Protein 6TO1 (pdb70)

Nearest PDB structures (foldseek):
  6to1-assembly1_A  TM=1.002E+00  e=0.000E+00  Porphyromonas gingivalis ATCC 33277
  6tnj-assembly1_A  TM=9.735E-01  e=4.765E-53  Porphyromonas gingivalis ATCC 33277
  8jtl-assembly1_B  TM=7.886E-01  e=5.445E-05  Arabidopsis thaliana
  6sn1-assembly1_B  TM=5.912E-01  e=4.101E-05  Homo sapiens
  6mse-assembly1_b  TM=6.609E-01  e=3.341E-04  Homo sapiens

Secondary structure (DSSP, 8-state):
-PPPPPPPEEEEEEEEE--SSPPSS-SSEEEEEEEEEE---BPPEEEEEEEE-BGGGSGGGHHHHHHHHHHHHHHHHHH-TTGGG-SSEEEEEEEESSSEEEEEEEE--HHHHHHHHHT---BS---HHHHHHHHHHHHTT---SEEEEEEEE-S-----PPBTT--GGGEE---S-TTSHHHHHHHHHHHSHHHHB---TTSS--PPPP-TT-EEE-S---GGGB--SSTT----BTTB--SBEE-TTS-TT-EEE-HHHHHHHHHHHHHHTT-EEEEEE--TT--HHHHHHHHHHSSSGGGEEE--HHHHHHTTTT-S-B--EEEEEEEEEEEEPTTEEETT--SSEE-GGGSEESSSEEEEETTTTEEEEE---EESSEEEEEEEEEEE-HHHHHHS-PPP--S----BSTT-EESEEEEEEEEEETTS---EEEEPP--EE--SEEEEEEEEEEB-TTS-BB-TT--B-SSGGGSPEEEEEEE---SSTT-BTTTBEEP-TT--SPEEEEE--S-SEEE-TTS-EEEEE--TTSPPSSEEEEE-SSS-EEEEEEEEEE----

Radius of gyration: 43.68 Å; Cα contacts (8 Å, |Δi|>4): 1435; chains: 1; bounding box: 42×124×102 Å

Foldseek 3Di:
DDDFDFWDKDKAKAWAQAPPPADPVFNQKTKIKIKMATAWGWFAEEEEEEEEQACCCDDVNVVLLVLQLVLVLVLLCLQLVVQQPRPRYWYWYWYDALFIDGQGQTGSHSVSVSVSSVPRHHHHFAALLLSLVVLVVRCVVDPTPAYAYEYEEQQQHWWYFAFPPDDPVQWAADPPPCLALRNVLQVVCVVVVVQFEADDPVDPDDADGADNGEIEGALADDPVGGDCVDRSHTDADNPGTGCWYWDVVDDPVTYTYHSLSPLLSSLVVVVVVVHFYAYENSNPPCPSSRQVSRQSSGPHNVSYDYSDVVDSVPPPNPVIDMQWWFFQKKKKKWQFDPQKDWPPDDAWDWCQVVKPWQAATWTAHPVRRIIIGIGHIDTHRDMTMIITMMRGPQVRLQVDQAAWDQPADPEVPHRAHWRTPWMKMWTQGSRGRGRDIDTYGTYGDFGFWFWEKEFEFEDEPQQFAAEPVRHGDDALVPHHGQDDIDTDDDDDPDADPPTTHTADQVDPDWDKDFAADPDQWGQHPVRWIKGWDDGPPAQDGTHIWTAHSSNRYTYHYIYIYTDDPD

B-factor: mean 30.34, std 10.98, range [12.19, 99.7]

GO terms:
  GO:0009289 pilus (C, IDA)
  GO:0009289 pilus (C, EXP)

Solvent-accessible surface area: 25355 Å² total; per-residue (Å²): 150,56,86,30,64,61,1,69,23,59,26,60,2,73,5,77,61,16,56,146,117,80,7,123,120,20,12,2,2,6,39,0,15,0,50,0,50,3,65,63,12,34,1,46,0,6,0,0,0,0,0,0,12,0,62,38,0,4,62,186,54,65,69,49,3,128,35,0,31,63,6,0,24,110,0,1,120,42,4,4,97,152,17,142,78,11,132,24,2,83,0,0,0,0,1,0,1,36,48,12,51,130,42,10,77,23,30,54,42,32,74,87,0,5,84,63,0,130,63,13,68,53,57,130,12,4,0,6,0,0,0,1,25,20,0,32,54,3,0,75,99,8,133,10,32,40,47,23,0,0,0,0,1,2,6,43,3,30,5,8,0,37,16,102,135,27,64,60,74,11,10,50,12,70,69,72,77,75,96,15,2,4,14,37,0,0,72,10,1,58,85,121,48,110,115,21,5,2,40,39,122,104,48,132,94,82,6,63,71,9,70,97,71,0,74,0,9,72,59,104,14,79,68,90,38,7,42,37,108,80,51,47,20,72,19,57,16,25,56,42,16,15,4,0,1,14,6,74,176,30,88,137,27,49,22,0,9,1,0,2,0,4,3,10,1,0,0,74,17,1,47,111,61,59,22,38,0,23,0,0,0,6,17,108,67,116,67,37,2,0,10,26,4,5,57,72,3,2,61,66,103,139,53,20,45,37,4,47,110,77,55,19,46,66,11,24,90,132,22,27,96,84,22,98,44,0,0,61,162,7,80,1,26,0,71,7,2,62,3,1,84,9,56,95,20,114,135,53,24,90,3,33,139,82,20,106,30,62,56,37,78,2,86,9,42,75,95,74,52,59,1,26,0,69,2,28,61,4,90,21,82,39,97,0,26,0,33,8,62,1,19,3,50,17,63,89,0,50,114,56,132,24,108,49,9,111,122,24,87,83,5,56,27,112,27,0,4,24,1,0,71,80,2,64,0,44,24,18,4,12,54,39,93,74,100,62,86,56,113,3,40,80,0,0,0,31,0,10,16,0,8,0,34,26,33,0,3,11,2,32,171,110,11,74,20,13,82,72,121,36,80,73,25,110,40,15,73,96,6,71,87,17,46,94,71,39,65,19,62,21,114,62,74,37,42,51,118,96,57,19,0,107,11,62,66,125,38,96,65,74,37,126,43,62,0,50,11,74,46,64,72,8,72,33,118,100,54,101,88,16,99,23,12,107,25,120,76,15,13,59,63,75,3,121,20,13,0,2,3,65,52,0,0,5,54,0,49,0,0,0,60,67,62,111,152,286

Sequence (566 aa):
RASPPVVPVAVDKYAVPVANPMDPENPNAWDVTLKITTKAVTVPVDVVMMVIDQSSSMGGQNIARLKSAIASGQR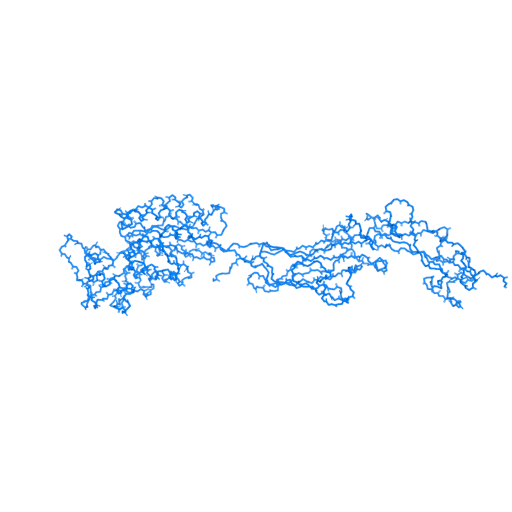FVKKMLPKGMATEEGVRIALVSYDHEPHRLSDDFTKDTAFLCQKIRALTPIWGTHTQGGLKMARRNIMATSTAVDKHIILMSDGLATEQYPVKNVTTADFIGETGNANDPIDLVIQGAINFPTNYVSNNPSTPLTPNYPTHSSKVGRRRNLPESKFDYSNLSARITFDGVAGALVYEPRFPHPYYYYFPCNAAINEAQFAKNSGYTIHTIGYDLGDFALANNSLKLTATDEENHFFTATPANLAAAFDNIAQQTINNIGIQRGEVTDFVAPGFIVKNLTQSGDVTHHLLNVSNGTVHYDVSTKKLTWTTGTILSSSEEATITYRIYADLDYIQNNDIPVNTTSAIGPDLGGFDTNTEEAKLTYTNSNGESNQQLIFPRPTVKLGYGVIKRHYVLVNKDGQPIQANGTVVSSLSEAHVLQSQDFFLPSGGGHIVPKWIKLDKTTEALQYYSVPPTNTVITTADGKRYRFVEVPGSTPNPGQIGISWKKKPAGNAYFAYKLLNYW

InterPro domains:
  IPR002035 von Willebrand factor, type A [PF13519] (145-253)
  IPR002035 von Willebrand factor, type A [PS50234] (144-267)
  IPR002035 von Willebrand factor, type A [SM00327] (142-418)
  IPR036465 von Willebrand factor A-like domain superfamily [G3DSA:3.40.50.410] (133-417)
  IPR036465 von Willebrand factor A-like domain superfamily [SSF53300] (135-421)

Organism: Porphyromonas gingivalis (strain ATCC 33277 / DSM 20709 / CIP 103683 / JCM 12257 / NCTC 11834 / 2561) (NCBI:txid431947)

Structure (mmCIF, N/CA/C/O backbone):
data_6TO1
#
_entry.id   6TO1
#
_cell.length_a   50.720
_cell.length_b   72.810
_cell.length_c   184.490
_cell.angle_alpha   90.000
_cell.angle_beta   90.000
_cell.angle_gamma   90.000
#
_symmetry.space_group_name_H-M   'P 21 21 21'
#
loop_
_entity.id
_entity.type
_entity.pdbx_description
1 polymer 'Minor fimbrium subunit Mfa5'
2 non-polymer 'MAGNESIUM ION'
3 non-polymer 'PHOSPHATE ION'
4 non-polymer 'CALCIUM ION'
5 water water
#
loop_
_atom_site.group_PDB
_atom_site.id
_atom_site.type_symbol
_atom_site.label_atom_id
_atom_site.label_alt_id
_atom_site.label_comp_id
_atom_site.label_asym_id
_atom_site.label_entity_id
_atom_site.label_seq_id
_atom_site.pdbx_PDB_ins_code
_atom_site.Cartn_x
_atom_site.Cartn_y
_atom_site.Cartn_z
_atom_site.occupancy
_atom_site.B_iso_or_equiv
_atom_site.auth_seq_id
_atom_site.auth_comp_id
_atom_site.auth_asym_id
_atom_site.auth_atom_id
_atom_site.pdbx_PDB_model_num
ATOM 1 N N . ARG A 1 82 ? -48.97649 68.81096 28.30564 1.000 43.01630 99 ARG A N 1
ATOM 2 C CA . ARG A 1 82 ? -50.23579 69.31626 27.75234 1.000 63.64376 99 ARG A CA 1
ATOM 3 C C . ARG A 1 82 ? -50.18597 69.18871 26.22882 1.000 60.59886 99 ARG A C 1
ATOM 4 O O . ARG A 1 82 ? -50.82749 68.30813 25.65230 1.000 61.53334 99 ARG A O 1
ATOM 7 N N . ALA A 1 83 ? -49.41966 70.06906 25.58135 1.000 59.14975 100 ALA A N 1
ATOM 8 C CA . ALA A 1 83 ? -49.21262 69.95427 24.14301 1.000 34.74155 100 ALA A CA 1
ATOM 9 C C . ALA A 1 83 ? -48.55326 68.62342 23.82309 1.000 50.33108 100 ALA A C 1
ATOM 10 O O . ALA A 1 83 ? -47.75770 68.09358 24.60818 1.000 40.95857 100 ALA A O 1
ATOM 17 N N . SER A 1 84 ? -48.87627 68.08900 22.66508 1.000 42.75971 101 SER A N 1
ATOM 18 C CA . SER A 1 84 ? -48.30582 66.79714 22.31211 1.000 35.78910 101 SER A CA 1
ATOM 19 C C . SER A 1 84 ? -46.91172 66.97819 21.71902 1.000 29.64035 101 SER A C 1
ATOM 20 O O . SER A 1 84 ? -46.68016 67.89782 20.93442 1.000 32.39419 101 SER A O 1
ATOM 28 N N . PRO A 1 85 ? -45.96804 66.11863 22.07372 1.000 24.13376 102 PRO A N 1
ATOM 29 C CA . PRO A 1 85 ? -44.64184 66.19923 21.47204 1.000 20.70245 102 PRO A CA 1
ATOM 30 C C . PRO A 1 85 ? -44.69882 65.79583 20.00921 1.000 27.88022 102 PRO A C 1
ATOM 31 O O . PRO A 1 85 ? -45.68233 65.18123 19.57482 1.000 22.20849 102 PRO A O 1
ATOM 42 N N . PRO A 1 86 ? -43.66226 66.10448 19.22978 1.000 23.82024 103 PRO A N 1
ATOM 43 C CA . PRO A 1 86 ? -43.58359 65.55721 17.86705 1.000 20.06902 103 PRO A CA 1
ATOM 44 C C . PRO A 1 86 ? -43.65787 64.03319 17.87080 1.000 22.48998 103 PRO A C 1
ATOM 45 O O . PRO A 1 86 ? -43.22645 63.37133 18.81737 1.000 21.79976 103 PRO A O 1
ATOM 56 N N . VAL A 1 87 ? -44.17502 63.49046 16.77794 1.000 21.46077 104 VAL A N 1
ATOM 57 C CA . VAL A 1 87 ? -44.25311 62.03645 16.58929 1.000 20.13413 104 VAL A CA 1
ATOM 58 C C . VAL A 1 87 ? -42.88980 61.47983 16.19408 1.000 20.91868 104 VAL A C 1
ATOM 59 O O . VAL A 1 87 ? -42.17294 62.06834 15.36464 1.000 18.71519 104 VAL A O 1
ATOM 72 N N . VAL A 1 88 ? -42.54215 60.31778 16.74637 1.000 20.70626 105 VAL A N 1
ATOM 73 C CA . VAL A 1 88 ? -41.25652 59.67777 16.42870 1.000 21.13778 105 VAL A CA 1
ATOM 74 C C . VAL A 1 88 ? -41.29931 59.15142 14.99634 1.000 19.53996 105 VAL A C 1
ATOM 75 O O . VAL A 1 88 ? -42.25468 58.42065 14.63128 1.000 19.79636 105 VAL A O 1
ATOM 88 N N . PRO A 1 89 ? -40.32896 59.50503 14.15308 1.000 22.71315 106 PRO A N 1
ATOM 89 C CA . PRO A 1 89 ? -40.36235 59.03388 12.76221 1.000 24.48096 106 PRO A CA 1
ATOM 90 C C . PRO A 1 89 ? -40.16833 57.53758 12.68760 1.000 17.87256 106 PRO A C 1
ATOM 91 O O . PRO A 1 89 ? -39.39948 56.95369 13.45346 1.000 21.62183 106 PRO A O 1
ATOM 102 N N . VAL A 1 90 ? -40.86306 56.94342 11.73175 1.000 18.33100 107 VAL A N 1
ATOM 103 C CA . VAL A 1 90 ? -40.81208 55.51599 11.45100 1.000 18.25150 107 VAL A CA 1
ATOM 104 C C . VAL A 1 90 ? -40.57611 55.34444 9.95807 1.000 19.11432 107 VAL A C 1
ATOM 105 O O . VAL A 1 90 ? -41.18912 56.03794 9.14773 1.000 20.06703 107 VAL A O 1
ATOM 118 N N . ALA A 1 91 ? -39.76028 54.35806 9.59038 1.000 20.87073 108 ALA A N 1
ATOM 119 C CA . ALA A 1 91 ? -39.54660 54.03452 8.18611 1.000 18.90431 108 ALA A CA 1
ATOM 120 C C . ALA A 1 91 ? -39.43275 52.52427 8.06237 1.000 21.04647 108 ALA A C 1
ATOM 121 O O . ALA A 1 91 ? -39.04412 51.83444 9.01669 1.000 19.46460 108 ALA A O 1
ATOM 128 N N . VAL A 1 92 ? -39.78755 52.01328 6.88903 1.000 19.63828 109 VAL A N 1
ATOM 129 C CA . VAL A 1 92 ? -39.75434 50.57193 6.66437 1.000 18.88549 109 VAL A CA 1
ATOM 130 C C . VAL A 1 92 ? -38.85913 50.29069 5.46700 1.000 23.85090 109 VAL A C 1
ATOM 131 O O . VAL A 1 92 ? -38.70835 51.13347 4.59031 1.000 20.90727 109 VAL A O 1
ATOM 144 N N . ASP A 1 93 ? -38.26416 49.10241 5.44532 1.000 21.61258 110 ASP A N 1
ATOM 145 C CA . ASP A 1 93 ? -37.43121 48.67649 4.33436 1.000 20.68785 110 ASP A CA 1
ATOM 146 C C . ASP A 1 93 ? -37.57138 47.16327 4.21055 1.000 18.28955 110 ASP A C 1
ATOM 147 O O . ASP A 1 93 ? -37.88026 46.45865 5.17237 1.000 19.14882 110 ASP A O 1
ATOM 156 N N . LYS A 1 94 ? -37.27804 46.67566 3.01839 1.000 17.87656 111 LYS A N 1
ATOM 157 C CA . LYS A 1 94 ? -37.40127 45.25788 2.72337 1.000 18.61236 111 LYS A CA 1
ATOM 158 C C . LYS A 1 94 ? -36.43186 44.95905 1.59549 1.000 19.54303 111 LYS A C 1
ATOM 159 O O . LYS A 1 94 ? -36.30220 45.75419 0.66851 1.000 20.21413 111 LYS A O 1
ATOM 176 N N . TYR A 1 95 ? -35.75496 43.81833 1.68363 1.000 20.25724 112 TYR A N 1
ATOM 177 C CA . TYR A 1 95 ? -34.85617 43.44215 0.60573 1.000 22.59031 112 TYR A CA 1
ATOM 178 C C . TYR A 1 95 ? -34.62879 41.93912 0.62596 1.000 18.89584 112 TYR A C 1
ATOM 179 O O . TYR A 1 95 ? -34.74321 41.28001 1.66715 1.000 20.84783 112 TYR A O 1
ATOM 197 N N . ALA A 1 96 ? -34.26846 41.41789 -0.54998 1.000 18.10558 113 ALA A N 1
ATOM 198 C CA . ALA A 1 96 ? -33.97362 40.00110 -0.73828 1.000 23.05149 113 ALA A CA 1
ATOM 199 C C . ALA A 1 96 ? -32.49208 39.86390 -1.05662 1.000 22.20634 113 ALA A C 1
ATOM 200 O O . ALA A 1 96 ? -32.01628 40.43513 -2.04034 1.000 24.33114 113 ALA A O 1
ATOM 207 N N . VAL A 1 97 ? -31.77196 39.09470 -0.24897 1.000 21.90128 114 VAL A N 1
ATOM 208 C CA . VAL A 1 97 ? -30.33770 38.91034 -0.44238 1.000 24.86573 114 VAL A CA 1
ATOM 209 C C . VAL A 1 97 ? -30.11844 37.50238 -1.01257 1.000 22.28917 114 VAL A C 1
ATOM 210 O O . VAL A 1 97 ? -30.49470 36.51745 -0.36956 1.000 23.24668 114 VAL A O 1
ATOM 223 N N . PRO A 1 98 ? -29.51660 37.37318 -2.18708 1.000 27.60075 115 PRO A N 1
ATOM 224 C CA . PRO A 1 98 ? -29.23751 36.02643 -2.71011 1.000 21.37973 115 PRO A CA 1
ATOM 225 C C . PRO A 1 98 ? -28.33015 35.27540 -1.75302 1.000 27.17566 115 PRO A C 1
ATOM 226 O O . PRO A 1 98 ? -27.37024 35.82917 -1.21281 1.000 31.14850 115 PRO A O 1
ATOM 237 N N . VAL A 1 99 ? -28.63237 33.99657 -1.55814 1.000 27.06422 116 VAL A N 1
ATOM 238 C CA . VAL A 1 99 ? -27.85401 33.14812 -0.66705 1.000 29.84394 116 VAL A CA 1
ATOM 239 C C . VAL A 1 99 ? -26.61874 32.69903 -1.43979 1.000 32.73595 116 VAL A C 1
ATOM 240 O O . VAL A 1 99 ? -26.73176 32.10782 -2.51868 1.000 32.48219 116 VAL A O 1
ATOM 253 N N . ALA A 1 100 ? -25.44103 33.03631 -0.92213 1.000 35.67412 117 ALA A N 1
ATOM 254 C CA . ALA A 1 100 ? -24.19250 32.77329 -1.62344 1.000 38.11304 117 ALA A CA 1
ATOM 255 C C . ALA A 1 100 ? -23.04649 32.64375 -0.62968 1.000 45.66396 117 ALA A C 1
ATOM 256 O O . ALA A 1 100 ? -23.11183 33.13127 0.50443 1.000 40.46500 117 ALA A O 1
ATOM 263 N N . ASN A 1 101 ? -21.99341 31.95148 -1.07570 1.000 56.58155 118 ASN A N 1
ATOM 264 C CA . ASN A 1 101 ? -20.78028 31.72867 -0.30191 1.000 48.66142 118 ASN A CA 1
ATOM 265 C C . ASN A 1 101 ? -21.09207 31.37494 1.14468 1.000 44.31663 118 ASN A C 1
ATOM 266 O O . ASN A 1 101 ? -20.79857 32.16086 2.04970 1.000 48.41948 118 ASN A O 1
ATOM 277 N N . PRO A 1 102 ? -21.66748 30.19812 1.41171 1.000 39.55926 119 PRO A N 1
ATOM 278 C CA . PRO A 1 102 ? -22.02796 29.19980 0.40963 1.000 45.29240 119 PRO A CA 1
ATOM 279 C C . PRO A 1 102 ? -23.45791 29.33076 -0.10028 1.000 49.14137 119 PRO A C 1
ATOM 280 O O . PRO A 1 102 ? -24.33877 29.80949 0.61502 1.000 40.48324 119 PRO A O 1
ATOM 291 N N . MET A 1 103 ? -23.68591 28.86269 -1.32106 1.000 42.13841 120 MET A N 1
ATOM 292 C CA . MET A 1 103 ? -25.04190 28.72913 -1.82826 1.000 35.61154 120 MET A CA 1
ATOM 293 C C . MET A 1 103 ? -25.83109 27.72587 -1.00070 1.000 38.23234 120 MET A C 1
ATOM 294 O O . MET A 1 103 ? -25.27491 26.85901 -0.33004 1.000 35.80480 120 MET A O 1
ATOM 308 N N . ASP A 1 104 ? -27.15481 27.87098 -1.02735 1.000 32.04661 121 ASP A N 1
ATOM 309 C CA . ASP A 1 104 ? -27.99857 26.94370 -0.30159 1.000 31.73139 121 ASP A CA 1
ATOM 310 C C . ASP A 1 104 ? -27.88293 25.56940 -0.96413 1.000 34.78694 121 ASP A C 1
ATOM 311 O O . ASP A 1 104 ? -28.03868 25.46354 -2.18827 1.000 29.36383 121 ASP A O 1
ATOM 320 N N . PRO A 1 105 ? -27.61524 24.51370 -0.20387 1.000 42.37877 122 PRO A N 1
ATOM 321 C CA . PRO A 1 105 ? -27.37240 23.20092 -0.83015 1.000 49.04230 122 PRO A CA 1
ATOM 322 C C . PRO A 1 105 ? -28.63804 22.50774 -1.31170 1.000 49.17897 122 PRO A C 1
ATOM 323 O O . PRO A 1 105 ? -28.60150 21.76169 -2.29548 1.000 52.02551 122 PRO A O 1
ATOM 334 N N . GLU A 1 106 ? -29.76536 22.76071 -0.63837 1.000 29.57206 123 GLU A N 1
ATOM 335 C CA . GLU A 1 106 ? -31.01983 22.13846 -1.04673 1.000 33.96248 123 GLU A CA 1
ATOM 336 C C . GLU A 1 106 ? -31.52704 22.69828 -2.37045 1.000 37.56291 123 GLU A C 1
ATOM 337 O O . GLU A 1 106 ? -32.06489 21.95795 -3.20064 1.000 34.19605 123 GLU A O 1
ATOM 349 N N . ASN A 1 107 ? -31.39636 24.00545 -2.57487 1.000 29.92100 124 ASN A N 1
ATOM 350 C CA . ASN A 1 107 ? -31.90178 24.66018 -3.77608 1.000 23.46919 124 ASN A CA 1
ATOM 351 C C . ASN A 1 107 ? -31.15004 25.96909 -3.90710 1.000 29.83954 124 ASN A C 1
ATOM 352 O O . ASN A 1 107 ? -31.34542 26.87444 -3.08383 1.000 28.21369 124 ASN A O 1
ATOM 363 N N . PRO A 1 108 ? -30.28738 26.10958 -4.92248 1.000 25.73499 125 PRO A N 1
ATOM 364 C CA . PRO A 1 108 ? -29.48593 27.32997 -5.03137 1.000 31.25733 125 PRO A CA 1
ATOM 365 C C . PRO A 1 108 ? -30.30815 28.55664 -5.35092 1.000 26.35100 125 PRO A C 1
ATOM 366 O O . PRO A 1 108 ? -29.79011 29.66884 -5.21861 1.000 26.42248 125 PRO A O 1
ATOM 377 N N . ASN A 1 109 ? -31.54697 28.39138 -5.81048 1.000 22.48450 126 ASN A N 1
ATOM 378 C CA . ASN A 1 109 ? -32.43921 29.53269 -6.06101 1.000 26.00424 126 ASN A CA 1
ATOM 379 C C . ASN A 1 109 ? -33.04194 29.90752 -4.71180 1.000 21.60243 126 ASN A C 1
ATOM 380 O O . ASN A 1 109 ? -34.16138 29.53809 -4.36452 1.000 21.41778 126 ASN A O 1
ATOM 391 N N . ALA A 1 110 ? -32.25193 30.62275 -3.91477 1.000 20.84383 127 ALA A N 1
ATOM 392 C CA . ALA A 1 110 ? -32.61419 30.90992 -2.53770 1.000 22.82626 127 ALA A CA 1
ATOM 393 C C . ALA A 1 110 ? -32.24743 32.34968 -2.21032 1.000 24.66018 127 ALA A C 1
ATOM 394 O O . ALA A 1 110 ? -31.19736 32.84465 -2.62234 1.000 22.66745 127 ALA A O 1
ATOM 401 N N . TRP A 1 111 ? -33.11301 33.00141 -1.44595 1.000 22.69256 128 TRP A N 1
ATOM 402 C CA . TRP A 1 111 ? -32.89421 34.38191 -1.03490 1.000 19.83153 128 TRP A CA 1
ATOM 403 C C . TRP A 1 111 ? -33.31523 34.51740 0.41527 1.000 19.17886 128 TRP A C 1
ATOM 404 O O . TRP A 1 111 ? -34.29005 33.90408 0.85628 1.000 24.60674 128 TRP A O 1
ATOM 425 N N . ASP A 1 112 ? -32.59046 35.35399 1.14873 1.000 20.23295 129 ASP A N 1
ATOM 426 C CA . ASP A 1 112 ? -32.97099 35.69571 2.51091 1.000 22.90128 129 ASP A CA 1
ATOM 427 C C . ASP A 1 112 ? -33.67307 37.05117 2.47360 1.000 24.95138 129 ASP A C 1
ATOM 428 O O . ASP A 1 112 ? -33.07732 38.05259 2.07424 1.000 23.24926 129 ASP A O 1
ATOM 437 N N . VAL A 1 113 ? -34.93454 37.07299 2.86584 1.000 23.03274 130 VAL A N 1
ATOM 438 C CA . VAL A 1 113 ? -35.76592 38.26836 2.77560 1.000 20.50545 130 VAL A CA 1
ATOM 439 C C . VAL A 1 113 ? -35.85326 38.88573 4.16266 1.000 21.52706 130 VAL A C 1
ATOM 440 O O . VAL A 1 113 ? -36.25182 38.22016 5.11937 1.000 19.04129 130 VAL A O 1
ATOM 453 N N . THR A 1 114 ? -35.50697 40.15522 4.27070 1.000 21.14024 131 THR A N 1
ATOM 454 C CA . THR A 1 114 ? -35.57268 40.86033 5.54291 1.000 19.02050 131 THR A CA 1
ATOM 455 C C . THR A 1 114 ? -36.59555 41.97812 5.40350 1.000 20.94296 131 THR A C 1
ATOM 456 O O . THR A 1 114 ? -36.58234 42.68655 4.39948 1.000 19.30321 131 THR A O 1
ATOM 467 N N . LEU A 1 115 ? -37.48908 42.09957 6.38670 1.000 21.87381 132 LEU A N 1
ATOM 468 C CA . LEU A 1 115 ? -38.35798 43.25763 6.56222 1.000 18.26289 132 LEU A CA 1
ATOM 469 C C . LEU A 1 115 ? -37.88270 43.98949 7.80688 1.000 19.73173 132 LEU A C 1
ATOM 470 O O . LEU A 1 115 ? -37.66274 43.36116 8.85333 1.000 18.20170 132 LEU A O 1
ATOM 486 N N . LYS A 1 116 ? -37.70884 45.30111 7.68826 1.000 21.19346 133 LYS A N 1
ATOM 487 C CA . LYS A 1 116 ? -37.05110 46.08763 8.72208 1.000 22.30874 133 LYS A CA 1
ATOM 488 C C . LYS A 1 116 ? -37.85837 47.34645 9.00447 1.000 19.94485 133 LYS A C 1
ATOM 489 O O . LYS A 1 116 ? -38.31328 48.02905 8.07712 1.000 19.55336 133 LYS A O 1
ATOM 508 N N . ILE A 1 117 ? -38.02735 47.62781 10.28919 1.000 22.17106 134 ILE A N 1
ATOM 509 C CA . ILE A 1 117 ? -38.70346 48.81607 10.78647 1.000 20.21303 134 ILE A CA 1
ATOM 510 C C . ILE A 1 117 ? -37.66538 49.60175 11.57340 1.000 17.12516 134 ILE A C 1
ATOM 511 O O . ILE A 1 117 ? -37.04200 49.05726 12.49046 1.000 23.26680 134 ILE A O 1
ATOM 527 N N . THR A 1 118 ? -37.50322 50.87896 11.24126 1.000 18.69621 135 THR A N 1
ATOM 528 C CA . THR A 1 118 ? -36.54020 51.73767 11.90736 1.000 20.11427 135 THR A CA 1
ATOM 529 C C . THR A 1 118 ? -37.26506 52.93154 12.51884 1.000 16.52524 135 THR A C 1
ATOM 530 O O . THR A 1 118 ? -38.09557 53.57597 11.86174 1.000 21.08578 135 THR A O 1
ATOM 541 N N . THR A 1 119 ? -36.96609 53.19312 13.77603 1.000 19.56921 136 THR A N 1
ATOM 542 C CA . THR A 1 119 ? -37.48956 54.34907 14.48702 1.000 22.51943 136 THR A CA 1
ATOM 543 C C . THR A 1 119 ? -36.35538 55.34047 14.70700 1.000 25.35061 136 THR A C 1
ATOM 544 O O . THR A 1 119 ? -35.20889 54.95817 14.94857 1.000 23.68853 136 THR A O 1
ATOM 555 N N . LYS A 1 120 ? -36.68376 56.62826 14.64928 1.000 22.86209 137 LYS A N 1
ATOM 556 C CA . LYS A 1 120 ? -35.69975 57.65939 14.92753 1.000 23.50868 137 LYS A CA 1
ATOM 557 C C . LYS A 1 120 ? -35.97715 58.25711 16.30409 1.000 20.85029 137 LYS A C 1
ATOM 558 O O . LYS A 1 120 ? -36.31049 57.53309 17.24454 1.000 23.30980 137 LYS A O 1
ATOM 565 N N . ALA A 1 121 ? -35.78085 59.55817 16.45066 1.000 22.17433 138 ALA A N 1
ATOM 566 C CA . ALA A 1 121 ? -35.76097 60.15192 17.78445 1.000 22.01167 138 ALA A CA 1
ATOM 567 C C . ALA A 1 121 ? -36.51577 61.46362 17.77240 1.000 20.07287 138 ALA A C 1
ATOM 568 O O . ALA A 1 121 ? -36.68133 62.09836 16.72463 1.000 21.12972 138 ALA A O 1
ATOM 576 N N . VAL A 1 122 ? -36.98256 61.85571 18.96614 1.000 25.03317 139 VAL A N 1
ATOM 577 C CA . VAL A 1 122 ? -37.65901 63.13565 19.18206 1.000 23.33394 139 VAL A CA 1
ATOM 578 C C . VAL A 1 122 ? -37.14792 63.73709 20.47496 1.000 21.78516 139 VAL A C 1
ATOM 579 O O . VAL A 1 122 ? -37.25605 63.11908 21.54210 1.000 22.31621 139 VAL A O 1
ATOM 592 N N . THR A 1 123 ? -36.64416 64.95275 20.39399 1.000 22.53804 140 THR A N 1
ATOM 593 C CA . THR A 1 123 ? -36.39427 65.78378 21.57130 1.000 22.32807 140 THR A CA 1
ATOM 594 C C . THR A 1 123 ? -37.60801 66.68868 21.77747 1.000 20.19220 140 THR A C 1
ATOM 595 O O . THR A 1 123 ? -38.05106 67.36975 20.84845 1.000 21.89221 140 THR A O 1
ATOM 606 N N . VAL A 1 124 ? -38.17962 66.64780 22.96622 1.000 21.73900 141 VAL A N 1
ATOM 607 C CA . VAL A 1 124 ? -39.40083 67.40284 23.24624 1.000 21.61654 141 VAL A CA 1
ATOM 608 C C . VAL A 1 124 ? -39.02041 68.87275 23.42014 1.000 23.07225 141 VAL A C 1
ATOM 609 O O . VAL A 1 124 ? -38.19542 69.16636 24.28356 1.000 23.01569 141 VAL A O 1
ATOM 622 N N . PRO A 1 125 ? -39.56790 69.81313 22.64718 1.000 23.08884 142 PRO A N 1
ATOM 623 C CA . PRO A 1 125 ? -39.17269 71.22498 22.83132 1.000 19.98183 142 PRO A CA 1
ATOM 624 C C . PRO A 1 125 ? -39.48464 71.74011 24.23155 1.000 19.94500 142 PRO A C 1
ATOM 625 O O . PRO A 1 125 ? -40.53782 71.45892 24.81356 1.000 20.35131 142 PRO A O 1
ATOM 636 N N . VAL A 1 126 ? -38.53626 72.48156 24.77822 1.000 21.40302 143 VAL A N 1
ATOM 637 C CA . VAL A 1 126 ? -38.63848 72.96626 26.14979 1.000 19.86883 143 VAL A CA 1
ATOM 638 C C . VAL A 1 126 ? -38.06815 74.37239 26.17501 1.000 21.65077 143 VAL A C 1
ATOM 639 O O . VAL A 1 126 ? -36.98963 74.62500 25.62488 1.000 21.80510 143 VAL A O 1
ATOM 652 N N . ASP A 1 127 ? -38.81365 75.29479 26.76641 1.000 21.22781 144 ASP A N 1
ATOM 653 C CA . ASP A 1 127 ? -38.37036 76.66435 26.94988 1.000 18.58819 144 ASP A CA 1
ATOM 654 C C . ASP A 1 127 ? -38.22398 76.91969 28.44300 1.000 19.43425 144 ASP A C 1
ATOM 655 O O . ASP A 1 127 ? -39.04952 76.46156 29.23974 1.000 20.40272 144 ASP A O 1
ATOM 664 N N . VAL A 1 128 ? -37.17132 77.64728 28.80671 1.000 18.22933 145 VAL A N 1
ATOM 665 C CA . VAL A 1 128 ? -36.79864 77.91605 30.19559 1.000 15.75817 145 VAL A CA 1
ATOM 666 C C . VAL A 1 128 ? -36.60552 79.40999 30.35097 1.000 17.16824 145 VAL A C 1
ATOM 667 O O . VAL A 1 128 ? -35.94609 80.03807 29.51480 1.000 18.34403 145 VAL A O 1
ATOM 680 N N . VAL A 1 129 ? -37.16209 79.97953 31.41510 1.000 15.57796 146 VAL A N 1
ATOM 681 C CA . VAL A 1 129 ? -36.85641 81.34951 31.79770 1.000 16.63121 146 VAL A CA 1
ATOM 682 C C . VAL A 1 129 ? -36.16289 81.30862 33.14466 1.000 19.53121 146 VAL A C 1
ATOM 683 O O . VAL A 1 129 ? -36.75133 80.86764 34.14110 1.000 17.37875 146 VAL A O 1
ATOM 696 N N A MET A 1 130 ? -34.92838 81.80299 33.18473 0.460 18.47305 147 MET A N 1
ATOM 697 N N B MET A 1 130 ? -34.91916 81.76686 33.18005 0.540 18.52301 147 MET A N 1
ATOM 698 C CA A MET A 1 130 ? -34.14352 81.89562 34.40692 0.460 18.30812 147 MET A CA 1
ATOM 699 C CA B MET A 1 130 ? -34.17592 81.88852 34.41947 0.540 18.29004 147 MET A CA 1
ATOM 700 C C A MET A 1 130 ? -34.33831 83.28749 34.99434 0.460 18.51713 147 MET A C 1
ATOM 701 C C B MET A 1 130 ? -34.40961 83.28116 34.98175 0.540 18.48793 147 MET A C 1
ATOM 702 O O A MET A 1 130 ? -34.20355 84.28451 34.27551 0.460 16.92515 147 MET A O 1
ATOM 703 O O B MET A 1 130 ? -34.35750 84.27103 34.24153 0.540 16.92574 147 MET A O 1
ATOM 730 N N . VAL A 1 131 ? -34.65930 83.34654 36.29131 1.000 16.60068 148 VAL A N 1
ATOM 731 C CA . VAL A 1 131 ? -34.98381 84.60129 37.00624 1.000 15.40214 148 VAL A CA 1
ATOM 732 C C . VAL A 1 131 ? -34.04510 84.70751 38.20367 1.000 16.97889 148 VAL A C 1
ATOM 733 O O . VAL A 1 131 ? -34.14166 83.89738 39.14741 1.000 17.97182 148 VAL A O 1
ATOM 747 N N . ILE A 1 132 ? -33.17404 85.72200 38.20605 1.000 18.54317 149 ILE A N 1
ATOM 748 C CA . ILE A 1 132 ? -32.11935 85.82733 39.21198 1.000 17.07725 149 ILE A CA 1
ATOM 749 C C . ILE A 1 132 ? -32.29408 87.10222 40.03601 1.000 17.85551 149 ILE A C 1
ATOM 750 O O . ILE A 1 132 ? -32.33532 88.20865 39.49378 1.000 18.49471 149 ILE A O 1
ATOM 766 N N . ASP A 1 133 ? -32.36637 86.91624 41.35974 1.000 17.78291 150 ASP A N 1
ATOM 767 C CA . ASP A 1 133 ? -32.36753 87.95688 42.39012 1.000 16.94892 150 ASP A CA 1
ATOM 768 C C . ASP A 1 133 ? -30.99473 88.61857 42.45532 1.000 18.57242 150 ASP A C 1
ATOM 769 O O . ASP A 1 133 ? -30.01609 87.95309 42.79462 1.000 21.54863 150 ASP A O 1
ATOM 778 N N . GLN A 1 134 ? -30.90105 89.89932 42.07395 1.000 19.36725 151 GLN A N 1
ATOM 779 C CA . GLN A 1 134 ? -29.68394 90.69165 42.28736 1.000 21.21424 151 GLN A CA 1
ATOM 780 C C . GLN A 1 134 ? -29.92399 91.81330 43.29801 1.000 21.18965 151 GLN A C 1
ATOM 781 O O . GLN A 1 134 ? -29.36458 92.91176 43.18085 1.000 21.94980 151 GLN A O 1
ATOM 795 N N . SER A 1 135 ? -30.77499 91.55730 44.290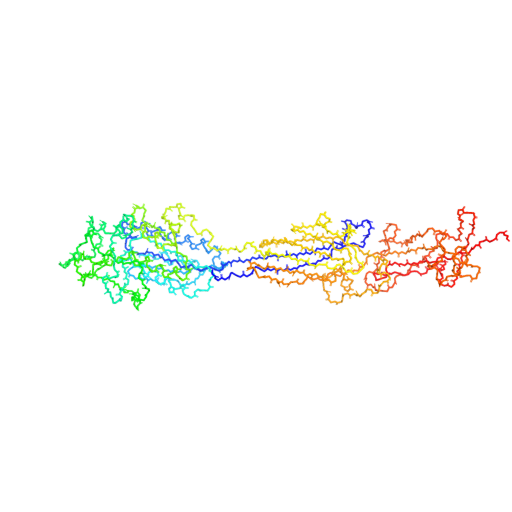13 1.000 18.91965 152 SER A N 1
ATOM 796 C CA . SER A 1 135 ? -31.08584 92.55546 45.30801 1.000 17.93720 152 SER A CA 1
ATOM 797 C C . SER A 1 135 ? -29.90937 92.71807 46.26244 1.000 16.09719 152 SER A C 1
ATOM 798 O O . SER A 1 135 ? -29.00295 91.89958 46.30867 1.000 21.46255 152 SER A O 1
ATOM 805 N N . SER A 1 136 ? -29.94922 93.78741 47.06245 1.000 21.36850 153 SER A N 1
ATOM 806 C CA . SER A 1 136 ? -28.81012 94.10922 47.92906 1.000 22.66286 153 SER A CA 1
ATOM 807 C C . SER A 1 136 ? -28.56422 93.04242 48.99115 1.000 24.71656 153 SER A C 1
ATOM 808 O O . SER A 1 136 ? -27.41189 92.83719 49.40883 1.000 23.41008 153 SER A O 1
ATOM 816 N N . SER A 1 137 ? -29.59539 92.28500 49.39012 1.000 19.12299 154 SER A N 1
ATOM 817 C CA . SER A 1 137 ? -29.37050 91.20347 50.33917 1.000 21.33687 154 SER A CA 1
ATOM 818 C C . SER A 1 137 ? -28.49617 90.09779 49.76936 1.000 23.53229 154 SER A C 1
ATOM 819 O O . SER A 1 137 ? -27.98948 89.26698 50.54590 1.000 21.18825 154 SER A O 1
ATOM 826 N N . MET A 1 138 ? -28.34260 90.04454 48.44122 1.000 23.74483 155 MET A N 1
ATOM 827 C CA . MET A 1 138 ? -27.44134 89.10500 47.77569 1.000 21.12555 155 MET A CA 1
ATOM 828 C C . MET A 1 138 ? -26.01074 89.64513 47.67781 1.000 23.19969 155 MET A C 1
ATOM 829 O O . MET A 1 138 ? -25.11594 88.91871 47.21058 1.000 21.01476 155 MET A O 1
ATOM 843 N N . GLY A 1 139 ? -25.78449 90.86732 48.15446 1.000 24.74639 156 GLY A N 1
ATOM 844 C CA . GLY A 1 139 ? -24.48104 91.50890 48.09575 1.000 28.44099 156 GLY A CA 1
ATOM 845 C C . GLY A 1 139 ? -23.94747 91.96874 49.44501 1.000 26.53129 156 GLY A C 1
ATOM 846 O O . GLY A 1 139 ? -24.43647 91.53546 50.48606 1.000 26.58776 156 GLY A O 1
ATOM 850 N N . GLY A 1 140 ? -22.94081 92.84658 49.42839 1.000 29.91387 157 GLY A N 1
ATOM 851 C CA . GLY A 1 140 ? -22.31067 93.30092 50.66181 1.000 23.49853 157 GLY A CA 1
ATOM 852 C C . GLY A 1 140 ? -21.74191 92.16304 51.46425 1.000 26.04603 157 GLY A C 1
ATOM 853 O O . GLY A 1 140 ? -20.99200 91.31817 50.95768 1.000 34.19667 157 GLY A O 1
ATOM 857 N N . GLN A 1 141 ? -22.12064 92.12967 52.74760 1.000 29.12324 158 GLN A N 1
ATOM 858 C CA . GLN A 1 141 ? -21.70433 91.05371 53.63817 1.000 38.04114 158 GLN A CA 1
ATOM 859 C C . GLN A 1 141 ? -22.08474 89.69719 53.07765 1.000 32.89369 158 GLN A C 1
ATOM 860 O O . GLN A 1 141 ? -21.39529 88.69445 53.32391 1.000 29.19317 158 GLN A O 1
ATOM 874 N N . ASN A 1 142 ? -23.18662 89.64422 52.33200 1.000 31.13872 159 ASN A N 1
ATOM 875 C CA . ASN A 1 142 ? -23.71088 88.39900 51.80250 1.000 25.40142 159 ASN A CA 1
ATOM 876 C C . ASN A 1 142 ? -23.29469 88.15223 50.35500 1.000 28.96691 159 ASN A C 1
ATOM 877 O O . ASN A 1 142 ? -23.93303 87.35133 49.67610 1.000 26.17601 159 ASN A O 1
ATOM 888 N N . ILE A 1 143 ? -22.24118 88.81803 49.86908 1.000 28.79012 160 ILE A N 1
ATOM 889 C CA . ILE A 1 143 ? -21.89733 88.74272 48.45121 1.000 23.89177 160 ILE A CA 1
ATOM 890 C C . ILE A 1 143 ? -21.57833 87.33428 47.97698 1.000 24.76473 160 ILE A C 1
ATOM 891 O O . ILE A 1 143 ? -21.61922 87.07673 46.76664 1.000 29.54241 160 ILE A O 1
ATOM 907 N N . ALA A 1 144 ? -21.25954 86.40184 48.87700 1.000 24.61581 161 ALA A N 1
ATOM 908 C CA . ALA A 1 144 ? -21.14226 85.01754 48.44547 1.000 28.24523 161 ALA A CA 1
ATOM 909 C C . ALA A 1 144 ? -22.43311 84.50653 47.81358 1.000 27.02658 161 ALA A C 1
ATOM 910 O O . ALA A 1 144 ? -22.37838 83.60007 46.97459 1.000 24.74836 161 ALA A O 1
ATOM 917 N N . ARG A 1 145 ? -23.57957 85.09843 48.16603 1.000 25.27565 162 ARG A N 1
ATOM 918 C CA . ARG A 1 145 ? -24.84321 84.69355 47.55552 1.000 25.14553 162 ARG A CA 1
ATOM 919 C C . ARG A 1 145 ? -24.86003 85.01686 46.06695 1.000 17.96233 162 ARG A C 1
ATOM 920 O O . ARG A 1 145 ? -25.04942 84.12546 45.23306 1.000 22.92791 162 ARG A O 1
ATOM 941 N N . LEU A 1 146 ? -24.65975 86.29519 45.71367 1.000 22.64358 163 LEU A N 1
ATOM 942 C CA . LEU A 1 146 ? -24.68223 86.66193 44.29755 1.000 28.37443 163 LEU A CA 1
ATOM 943 C C . LEU A 1 146 ? -23.55058 85.96662 43.54311 1.000 24.07516 163 LEU A C 1
ATOM 944 O O . LEU A 1 146 ? -23.73255 85.51993 42.40334 1.000 25.23929 163 LEU A O 1
ATOM 960 N N . LYS A 1 147 ? -22.37787 85.83398 44.17338 1.000 25.51362 164 LYS A N 1
ATOM 961 C CA . LYS A 1 147 ? -21.28113 85.13850 43.50397 1.000 27.81413 164 LYS A CA 1
ATOM 962 C C . LYS A 1 147 ? -21.68558 83.71378 43.15756 1.000 25.88234 164 LYS A C 1
ATOM 963 O O . LYS A 1 147 ? -21.38892 83.22940 42.05561 1.000 25.74790 164 LYS A O 1
ATOM 982 N N . SER A 1 148 ? -22.42298 83.04353 44.06018 1.000 22.86591 165 SER A N 1
ATOM 983 C CA . SER A 1 148 ? -22.85639 81.67083 43.81346 1.000 20.55142 165 SER A CA 1
ATOM 984 C C . SER A 1 148 ? -23.96000 81.62192 42.76122 1.000 20.59316 165 SER A C 1
ATOM 985 O O . SER A 1 148 ? -24.00258 80.69875 41.94232 1.000 23.79842 165 SER A O 1
ATOM 993 N N . ALA A 1 149 ? -24.86739 82.60209 42.77073 1.000 24.04118 166 ALA A N 1
ATOM 994 C CA . ALA A 1 149 ? -25.87560 82.66129 41.71798 1.000 22.81493 166 ALA A CA 1
ATOM 995 C C . ALA A 1 149 ? -25.22325 82.83341 40.34741 1.000 22.38344 166 ALA A C 1
ATOM 996 O O . ALA A 1 149 ? -25.66600 82.23826 39.36075 1.000 23.40896 166 ALA A O 1
ATOM 1003 N N . ILE A 1 150 ? -24.17473 83.65926 40.26977 1.000 22.70353 167 ILE A N 1
ATOM 1004 C CA . ILE A 1 150 ? -23.49671 83.90781 38.99823 1.000 22.11371 167 ILE A CA 1
ATOM 1005 C C . ILE A 1 150 ? -22.77735 82.65458 38.51697 1.000 27.11366 167 ILE A C 1
ATOM 1006 O O . ILE A 1 150 ? -22.83391 82.29755 37.32923 1.000 26.49307 167 ILE A O 1
ATOM 1022 N N . ALA A 1 151 ? -22.06584 81.98320 39.41971 1.000 27.37180 168 ALA A N 1
ATOM 1023 C CA . ALA A 1 151 ? -21.34994 80.77252 39.04681 1.000 29.40482 168 ALA A CA 1
ATOM 1024 C C . ALA A 1 151 ? -22.31931 79.65552 38.67270 1.000 24.59758 168 ALA A C 1
ATOM 1025 O O . ALA A 1 151 ? -22.13927 78.97878 37.64871 1.000 25.10915 168 ALA A O 1
ATOM 1032 N N . SER A 1 152 ? -23.36295 79.44647 39.49711 1.000 23.15740 169 SER A N 1
ATOM 1033 C CA . SER A 1 152 ? -24.27916 78.34223 39.24985 1.000 22.03266 169 SER A CA 1
ATOM 1034 C C . SER A 1 152 ? -25.17332 78.62930 38.05462 1.000 18.32625 169 SER A C 1
ATOM 1035 O O . SER A 1 152 ? -25.52338 77.70816 37.31312 1.000 24.77720 169 SER A O 1
ATOM 1043 N N . GLY A 1 153 ? -25.54978 79.89772 37.84391 1.000 21.13855 170 GLY A N 1
ATOM 1044 C CA . GLY A 1 153 ? -26.38099 80.21346 36.70170 1.000 25.09984 170 GLY A CA 1
ATOM 1045 C C . GLY A 1 153 ? -25.67245 79.91702 35.39488 1.000 30.53096 170 GLY A C 1
ATOM 1046 O O . GLY A 1 153 ? -26.26716 79.39899 34.45452 1.000 21.32221 170 GLY A O 1
ATOM 1050 N N . GLN A 1 154 ? -24.38405 80.22493 35.32471 1.000 24.87794 171 GLN A N 1
ATOM 1051 C CA . GLN A 1 154 ? -23.63322 79.88045 34.12237 1.000 25.94169 171 GLN A CA 1
ATOM 1052 C C . GLN A 1 154 ? -23.55685 78.37624 33.94143 1.000 23.21254 171 GLN A C 1
ATOM 1053 O O . GLN A 1 154 ? -23.71344 77.86809 32.82560 1.000 25.92619 171 GLN A O 1
ATOM 1067 N N . ARG A 1 155 ? -23.33028 77.64318 35.02728 1.000 24.60489 172 ARG A N 1
ATOM 1068 C CA . ARG A 1 155 ? -23.28777 76.19448 34.94056 1.000 26.07313 172 ARG A CA 1
ATOM 1069 C C . ARG A 1 155 ? -24.60672 75.63363 34.43267 1.000 24.99024 172 ARG A C 1
ATOM 1070 O O . ARG A 1 155 ? -24.60790 74.69318 33.62889 1.000 20.74063 172 ARG A O 1
ATOM 1091 N N . PHE A 1 156 ? -25.73611 76.18823 34.89734 1.000 23.20219 173 PHE A N 1
ATOM 1092 C CA . PHE A 1 156 ? -27.04222 75.72478 34.44012 1.000 22.04187 173 PHE A CA 1
ATOM 1093 C C . PHE A 1 156 ? -27.22553 75.98774 32.94511 1.000 18.14577 173 PHE A C 1
ATOM 1094 O O . PHE A 1 156 ? -27.72861 75.13451 32.20488 1.000 24.33155 173 PHE A O 1
ATOM 1111 N N . VAL A 1 157 ? -26.86498 77.19427 32.49231 1.000 19.63645 174 VAL A N 1
ATOM 1112 C CA . VAL A 1 157 ? -26.97840 77.50922 31.06915 1.000 18.83465 174 VAL A CA 1
ATOM 1113 C C . VAL A 1 157 ? -26.21020 76.48759 30.24159 1.000 25.60166 174 VAL A C 1
ATOM 1114 O O . VAL A 1 157 ? -26.73170 75.92151 29.27599 1.000 22.31770 174 VAL A O 1
ATOM 1127 N N . LYS A 1 158 ? -24.96368 76.23515 30.61142 1.000 24.31000 175 LYS A N 1
ATOM 1128 C CA . LYS A 1 158 ? -24.12993 75.32479 29.83296 1.000 25.83738 175 LYS A CA 1
ATOM 1129 C C . LYS A 1 158 ? -24.62125 73.89017 29.89370 1.000 30.43012 175 LYS A C 1
ATOM 1130 O O . LYS A 1 158 ? -24.48414 73.15637 28.91548 1.000 27.69914 175 LYS A O 1
ATOM 1149 N N . LYS A 1 159 ? -25.18846 73.47379 31.02502 1.000 26.53744 176 LYS A N 1
ATOM 1150 C CA . LYS A 1 159 ? -25.74719 72.13692 31.14364 1.000 23.86097 176 LYS A CA 1
ATOM 1151 C C . LYS A 1 159 ? -26.98780 71.95995 30.28138 1.000 27.68846 176 LYS A C 1
ATOM 1152 O O . LYS A 1 159 ? -27.18665 70.89982 29.67258 1.000 25.66955 176 LYS A O 1
ATOM 1171 N N . MET A 1 160 ? -27.83352 72.97933 30.19077 1.000 21.44324 177 MET A N 1
ATOM 1172 C CA . MET A 1 160 ? -29.04998 72.85429 29.39568 1.000 24.07415 177 MET A CA 1
ATOM 1173 C C . MET A 1 160 ? -28.81069 73.13518 27.92101 1.000 24.07568 177 MET A C 1
ATOM 1174 O O . MET A 1 160 ? -29.60766 72.69688 27.09564 1.000 21.79177 177 MET A O 1
ATOM 1188 N N . LEU A 1 161 ? -27.73941 73.83501 27.57376 1.000 22.47802 178 LEU A N 1
ATOM 1189 C CA . LEU A 1 161 ? -27.40508 74.11222 26.18080 1.000 22.55373 178 LEU A CA 1
ATOM 1190 C C . LEU A 1 161 ? -26.02388 73.54128 25.87278 1.000 27.91576 178 LEU A C 1
ATOM 1191 O O . LEU A 1 161 ? -25.08896 74.27606 25.54013 1.000 30.55521 178 LEU A O 1
ATOM 1207 N N . PRO A 1 162 ? -25.86211 72.22572 25.99351 1.000 28.70808 179 PRO A N 1
ATOM 1208 C CA . PRO A 1 162 ? -24.51297 71.63453 25.88770 1.000 35.38807 179 PRO A CA 1
ATOM 1209 C C . PRO A 1 162 ? -23.87491 71.75124 24.49758 1.000 26.94419 179 PRO A C 1
ATOM 1210 O O . PRO A 1 162 ? -22.64467 71.64910 24.39149 1.000 31.31813 179 PRO A O 1
ATOM 1221 N N . LYS A 1 163 ? -24.66081 71.91857 23.44014 1.000 30.07053 180 LYS A N 1
ATOM 1222 C CA . LYS A 1 163 ? -24.14683 72.13703 22.09382 1.000 31.43850 180 LYS A CA 1
ATOM 1223 C C . LYS A 1 163 ? -24.30690 73.58747 21.66406 1.000 32.78371 180 LYS A C 1
ATOM 1224 O O . LYS A 1 163 ? -24.26960 73.89485 20.46578 1.000 29.92650 180 LYS A O 1
ATOM 1243 N N . GLY A 1 164 ? -24.49843 74.48576 22.62407 1.000 27.85354 181 GLY A N 1
ATOM 1244 C CA . GLY A 1 164 ? -24.71050 75.88104 22.28605 1.000 23.32608 181 GLY A CA 1
ATOM 1245 C C . GLY A 1 164 ? -25.86245 76.07954 21.33855 1.000 26.12263 181 GLY A C 1
ATOM 1246 O O . GLY A 1 164 ? -26.96054 75.53566 21.51121 1.000 26.04213 181 GLY A O 1
ATOM 1250 N N . MET A 1 165 ? -25.62022 76.86743 20.30184 1.000 22.45970 182 MET A N 1
ATOM 1251 C CA . MET A 1 165 ? -26.66427 77.21137 19.35392 1.000 24.16163 182 MET A CA 1
ATOM 1252 C C . MET A 1 165 ? -27.08965 76.02980 18.50652 1.000 21.64733 182 MET A C 1
ATOM 1253 O O . MET A 1 165 ? -28.10152 76.11437 17.81149 1.000 27.32216 182 MET A O 1
ATOM 1267 N N . ALA A 1 166 ? -26.38960 74.91885 18.60532 1.000 20.49162 183 ALA A N 1
ATOM 1268 C CA . ALA A 1 166 ? -26.80654 73.68527 17.95712 1.000 29.48954 183 ALA A CA 1
ATOM 1269 C C . ALA A 1 166 ? -27.59393 72.77111 18.88032 1.000 30.42554 183 ALA A C 1
ATOM 1270 O O . ALA A 1 166 ? -27.91832 71.64382 18.48723 1.000 29.05496 183 ALA A O 1
ATOM 1277 N N . THR A 1 167 ? -27.89567 73.20855 20.10277 1.000 24.41090 184 THR A N 1
ATOM 1278 C CA . THR A 1 167 ? -28.66155 72.35865 21.00249 1.000 22.61003 184 THR A CA 1
ATOM 1279 C C . THR A 1 167 ? -30.07260 72.19130 20.46872 1.000 20.90184 184 THR A C 1
ATOM 1280 O O . THR A 1 167 ? -30.78147 73.17938 20.23665 1.000 26.04070 184 THR A O 1
ATOM 1291 N N A GLU A 1 168 ? -30.49394 70.93813 20.30175 0.550 22.99040 185 GLU A N 1
ATOM 1292 N N B GLU A 1 168 ? -30.50148 70.94352 20.28463 0.450 23.03024 185 GLU A N 1
ATOM 1293 C CA A GLU A 1 168 ? -31.84741 70.66099 19.84344 0.550 25.87240 185 GLU A CA 1
ATOM 1294 C CA B GLU A 1 168 ? -31.85645 70.66725 19.82150 0.450 25.86587 185 GLU A CA 1
ATOM 1295 C C A GLU A 1 168 ? -32.85901 70.89475 20.96597 0.550 22.23001 185 GLU A C 1
ATOM 1296 C C B GLU A 1 168 ? -32.85867 70.88915 20.95379 0.450 22.30519 185 GLU A C 1
ATOM 1297 O O A GLU A 1 168 ? -32.66211 70.45323 22.10202 0.550 24.77739 185 GLU A O 1
ATOM 1298 O O B GLU A 1 168 ? -32.65278 70.43398 22.08279 0.450 24.80344 185 GLU A O 1
ATOM 1321 N N . GLY A 1 169 ? -33.93430 71.60275 20.64407 1.000 25.98156 186 GLY A N 1
ATOM 1322 C CA . GLY A 1 169 ? -35.12297 71.60769 21.46037 1.000 26.76161 186 GLY A CA 1
ATOM 1323 C C . GLY A 1 169 ? -35.17320 72.60515 22.59763 1.000 25.55179 186 GLY A C 1
ATOM 1324 O O . GLY A 1 169 ? -36.27418 72.90390 23.06965 1.000 23.14555 186 GLY A O 1
ATOM 1329 N N . VAL A 1 170 ? -34.03632 73.12431 23.05322 1.000 24.86108 187 VAL A N 1
ATOM 1330 C CA . VAL A 1 170 ? -33.95497 73.89351 24.29452 1.000 23.67691 187 VAL A CA 1
ATOM 1331 C C . VAL A 1 170 ? -33.71111 75.35507 23.94994 1.000 20.65877 187 VAL A C 1
ATOM 1332 O O . VAL A 1 170 ? -32.84686 75.64707 23.12880 1.000 23.43448 187 VAL A O 1
ATOM 1345 N N . ARG A 1 171 ? -34.46086 76.27836 24.58922 1.000 20.24977 188 ARG A N 1
ATOM 1346 C CA . ARG A 1 171 ? -34.10498 77.69034 24.59592 1.000 16.86604 188 ARG A CA 1
ATOM 1347 C C . ARG A 1 171 ? -34.15323 78.23330 26.02771 1.000 20.22611 188 ARG A C 1
ATOM 1348 O O . ARG A 1 171 ? -34.91403 77.74210 26.86695 1.000 20.30326 188 ARG A O 1
ATOM 1369 N N . ILE A 1 172 ? -33.35315 79.25961 26.29318 1.000 20.08535 189 ILE A N 1
ATOM 1370 C CA . ILE A 1 172 ? -33.28229 79.87557 27.61461 1.000 18.89203 189 ILE A CA 1
ATOM 1371 C C . ILE A 1 172 ? -33.43716 81.37923 27.45913 1.000 22.25115 189 ILE A C 1
ATOM 1372 O O . ILE A 1 172 ? -32.77046 81.98984 26.62252 1.000 20.34230 189 ILE A O 1
ATOM 1388 N N . ALA A 1 173 ? -34.31120 81.97261 28.26627 1.000 18.56241 190 ALA A N 1
ATOM 1389 C CA . ALA A 1 173 ? -34.43224 83.40987 28.43974 1.000 20.85367 190 ALA A CA 1
ATOM 1390 C C . ALA A 1 173 ? -33.97450 83.77437 29.85304 1.000 17.09104 190 ALA A C 1
ATOM 1391 O O . ALA A 1 173 ? -33.87410 82.91618 30.74421 1.000 17.92604 190 ALA A O 1
ATOM 1398 N N . LEU A 1 174 ? -33.66325 85.05758 30.04011 1.000 17.63775 191 LEU A N 1
ATOM 1399 C CA . LEU A 1 174 ? -33.01076 85.48662 31.26555 1.000 18.93162 191 LEU A CA 1
ATOM 1400 C C . LEU A 1 174 ? -33.58465 86.79284 31.78167 1.000 19.95735 191 LEU A C 1
ATOM 1401 O O . LEU A 1 174 ? -33.64890 87.78936 31.05226 1.000 20.30785 191 LEU A O 1
ATOM 1417 N N . VAL A 1 175 ? -33.99372 86.75571 33.05277 1.000 18.24385 192 VAL A N 1
ATOM 1418 C CA . VAL A 1 175 ? -34.49788 87.89354 33.80449 1.000 18.91877 192 VAL A CA 1
ATOM 1419 C C . VAL A 1 175 ? -33.64341 88.07801 35.06529 1.000 16.31538 192 VAL A C 1
ATOM 1420 O O . VAL A 1 175 ? -33.30412 87.10971 35.74940 1.000 18.16173 192 VAL A O 1
ATOM 1433 N N . SER A 1 176 ? -33.31639 89.32102 35.39298 1.000 20.08620 193 SER A N 1
ATOM 1434 C CA . SER A 1 176 ? -32.77764 89.64158 36.70585 1.000 21.42128 193 SER A CA 1
ATOM 1435 C C . SER A 1 176 ? -33.74761 90.61546 37.36303 1.000 16.62875 193 SER A C 1
ATOM 1436 O O . SER A 1 176 ? -34.60367 91.21283 36.70283 1.000 17.54475 193 SER A O 1
ATOM 1444 N N . TYR A 1 177 ? -33.63597 90.76136 38.68214 1.000 16.72323 194 TYR A N 1
ATOM 1445 C CA . TYR A 1 177 ? -34.48022 91.73255 39.31653 1.000 14.53039 194 TYR A CA 1
ATOM 1446 C C . TYR A 1 177 ? -33.85621 92.24388 40.60302 1.000 15.67242 194 TYR A C 1
ATOM 1447 O O . TYR A 1 177 ? -33.09359 91.55451 41.28745 1.000 19.35579 194 TYR A O 1
ATOM 1465 N N . ASP A 1 178 ? -34.20899 93.48026 40.90043 1.000 17.90686 195 ASP A N 1
ATOM 1466 C CA . ASP A 1 178 ? -33.95594 94.11400 42.18747 1.000 19.72456 195 ASP A CA 1
ATOM 1467 C C . ASP A 1 178 ? -35.27741 94.77010 42.59857 1.000 17.26841 195 ASP A C 1
ATOM 1468 O O . ASP A 1 178 ? -36.27473 94.07216 42.84542 1.000 18.56536 195 ASP A O 1
ATOM 1477 N N . HIS A 1 179 ? -35.31357 96.09716 42.71116 1.000 19.03024 196 HIS A N 1
ATOM 1478 C CA . HIS A 1 179 ? -36.60171 96.72998 42.95970 1.000 18.27132 196 HIS A CA 1
ATOM 1479 C C . HIS A 1 179 ? -37.47653 96.77018 41.71396 1.000 18.80230 196 HIS A C 1
ATOM 1480 O O . HIS A 1 179 ? -38.64177 97.15359 41.81198 1.000 20.49512 196 HIS A O 1
ATOM 1494 N N . GLU A 1 180 ? -36.95953 96.34955 40.56125 1.000 18.93838 197 GLU A N 1
ATOM 1495 C CA . GLU A 1 180 ? -37.72916 96.19506 39.33587 1.000 19.75261 197 GLU A CA 1
ATOM 1496 C C . GLU A 1 180 ? -37.08728 95.06851 38.53171 1.000 17.93357 197 GLU A C 1
ATOM 1497 O O . GLU A 1 180 ? -35.90746 94.75608 38.72574 1.000 17.35256 197 GLU A O 1
ATOM 1509 N N . PRO A 1 181 ? -37.83033 94.42511 37.64707 1.000 20.73310 198 PRO A N 1
ATOM 1510 C CA . PRO A 1 181 ? -37.24612 93.34761 36.84905 1.000 20.47454 198 PRO A CA 1
ATOM 1511 C C . PRO A 1 181 ? -36.55233 93.90774 35.61586 1.000 18.43331 198 PRO A C 1
ATOM 1512 O O . PRO A 1 181 ? -36.85290 95.01485 35.14273 1.000 19.48264 198 PRO A O 1
ATOM 1523 N N . HIS A 1 182 ? -35.62992 93.10665 35.09194 1.000 19.48755 199 HIS A N 1
ATOM 1524 C CA . HIS A 1 182 ? -34.85400 93.45820 33.91067 1.000 20.55766 199 HIS A CA 1
ATOM 1525 C C . HIS A 1 182 ? -34.84854 92.31404 32.90966 1.000 20.30225 199 HIS A C 1
ATOM 1526 O O . HIS A 1 182 ? -34.48143 91.19292 33.26031 1.000 21.03276 199 HIS A O 1
ATOM 1540 N N . ARG A 1 183 ? -35.26009 92.59169 31.67188 1.000 23.06391 200 ARG A N 1
ATOM 1541 C CA . ARG A 1 183 ? -35.21035 91.56461 30.63126 1.000 19.31624 200 ARG A CA 1
ATOM 1542 C C . ARG A 1 183 ? -33.79325 91.53240 30.07995 1.000 20.93056 200 ARG A C 1
ATOM 1543 O O . ARG A 1 183 ? -33.40933 92.39433 29.28271 1.000 27.92220 200 ARG A O 1
ATOM 1564 N N . LEU A 1 184 ? -33.01292 90.53949 30.49077 1.000 21.53828 201 LEU A N 1
ATOM 1565 C CA . LEU A 1 184 ? -31.62527 90.45255 30.04657 1.000 20.44066 201 LEU A CA 1
ATOM 1566 C C . LEU A 1 184 ? -31.50384 89.74155 28.69685 1.000 31.85635 201 LEU A C 1
ATOM 1567 O O . LEU A 1 184 ? -30.67014 90.12272 27.86297 1.000 23.95715 201 LEU A O 1
ATOM 1583 N N . SER A 1 185 ? -32.30446 88.69844 28.46975 1.000 21.44686 202 SER A N 1
ATOM 1584 C CA . SER A 1 185 ? -32.32960 88.02983 27.16823 1.000 19.10151 202 SER A CA 1
ATOM 1585 C C . SER A 1 185 ? -33.70021 87.42954 26.88212 1.000 23.45009 202 SER A C 1
ATOM 1586 O O . SER A 1 185 ? -34.31248 86.84016 27.76758 1.000 21.09842 202 SER A O 1
ATOM 1594 N N A ASP A 1 186 ? -34.19707 87.60825 25.65480 0.536 23.66515 203 ASP A N 1
ATOM 1595 N N B ASP A 1 186 ? -34.16270 87.60031 25.64534 0.464 23.71587 203 ASP A N 1
ATOM 1596 C CA A ASP A 1 186 ? -35.30813 86.78191 25.18409 0.536 25.74984 203 ASP A CA 1
ATOM 1597 C CA B ASP A 1 186 ? -35.25392 86.79195 25.12623 0.464 25.77178 203 ASP A CA 1
ATOM 1598 C C A ASP A 1 186 ? -34.79594 85.35710 24.95931 0.536 21.28220 203 ASP A C 1
ATOM 1599 C C B ASP A 1 186 ? -34.78322 85.34478 24.96991 0.464 21.28160 203 ASP A C 1
ATOM 1600 O O A ASP A 1 186 ? -33.60990 85.06832 25.10154 0.536 23.29568 203 ASP A O 1
ATOM 1601 O O B ASP A 1 186 ? -33.61605 85.02092 25.17816 0.464 23.38566 203 ASP A O 1
ATOM 1618 N N . PHE A 1 187 ? -35.69443 84.46643 24.56153 1.000 21.23501 204 PHE A N 1
ATOM 1619 C CA . PHE A 1 187 ? -35.32076 83.07392 24.34116 1.000 22.00312 204 PHE A CA 1
ATOM 1620 C C . PHE A 1 187 ? -34.15754 82.95850 23.35511 1.000 23.49377 204 PHE A C 1
ATOM 1621 O O . PHE A 1 187 ? -34.18240 83.55074 22.27082 1.000 23.05285 204 PHE A O 1
ATOM 1639 N N . THR A 1 188 ? -33.13886 82.19017 23.73184 1.000 19.23417 205 THR A N 1
ATOM 1640 C CA . THR A 1 188 ? -31.96524 82.05035 22.87681 1.000 22.80072 205 THR A CA 1
ATOM 1641 C C . THR A 1 188 ? -31.24874 80.74582 23.18554 1.000 23.58118 205 THR A C 1
ATOM 1642 O O . THR A 1 188 ? -31.49559 80.10273 24.20904 1.000 22.36264 205 THR A O 1
ATOM 1653 N N . LYS A 1 189 ? -30.38322 80.34157 22.25562 1.000 23.37418 206 LYS A N 1
ATOM 1654 C CA . LYS A 1 189 ? -29.45032 79.23703 22.47894 1.000 20.99455 206 LYS A CA 1
ATOM 1655 C C . LYS A 1 189 ? -28.00587 79.73497 22.58691 1.000 24.80689 206 LYS A C 1
ATOM 1656 O O . LYS A 1 189 ? -27.07580 78.92258 22.70182 1.000 26.98390 206 LYS A O 1
ATOM 1675 N N . ASP A 1 190 ? -27.80960 81.05029 22.62211 1.000 24.22184 207 ASP A N 1
ATOM 1676 C CA . ASP A 1 190 ? -26.48783 81.67547 22.64919 1.000 26.87013 207 ASP A CA 1
ATOM 1677 C C . ASP A 1 190 ? -25.92947 81.67469 24.06903 1.000 26.27828 207 ASP A C 1
ATOM 1678 O O . ASP A 1 190 ? -26.08716 82.63929 24.82715 1.000 25.84436 207 ASP A O 1
ATOM 1687 N N . THR A 1 191 ? -25.21002 80.59789 24.40194 1.000 26.95599 208 THR A N 1
ATOM 1688 C CA . THR A 1 191 ? -24.69480 80.41708 25.75660 1.000 22.18446 208 THR A CA 1
ATOM 1689 C C . THR A 1 191 ? -23.72001 81.52137 26.14130 1.000 30.29497 208 THR A C 1
ATOM 1690 O O . THR A 1 191 ? -23.71759 81.97302 27.28866 1.000 26.70848 208 THR A O 1
ATOM 1701 N N . ALA A 1 192 ? -22.89962 82.00190 25.19996 1.000 31.98790 209 ALA A N 1
ATOM 1702 C CA . ALA A 1 192 ? -21.93906 83.04465 25.56472 1.000 30.14402 209 ALA A CA 1
ATOM 1703 C C . ALA A 1 192 ? -22.63934 84.35656 25.91329 1.000 26.53387 209 ALA A C 1
ATOM 1704 O O . ALA A 1 192 ? -22.21249 85.07589 26.82089 1.000 29.24410 209 ALA A O 1
ATOM 1711 N N . PHE A 1 193 ? -23.68742 84.70000 25.17208 1.000 26.29149 210 PHE A N 1
ATOM 1712 C CA . PHE A 1 193 ? -24.47958 85.87671 25.47599 1.000 24.85214 210 PHE A CA 1
ATOM 1713 C C . PHE A 1 193 ? -25.13520 85.74183 26.84890 1.000 26.15302 210 PHE A C 1
ATOM 1714 O O . PHE A 1 193 ? -25.07344 86.65401 27.67085 1.000 24.35413 210 PHE A O 1
ATOM 1731 N N . LEU A 1 194 ? -25.78735 84.61122 27.10107 1.000 25.05978 211 LEU A N 1
ATOM 1732 C CA . LEU A 1 194 ? -26.45834 84.42537 28.38144 1.000 24.36458 211 LEU A CA 1
ATOM 1733 C C . LEU A 1 194 ? -25.46866 84.50662 29.53607 1.000 24.92061 211 LEU A C 1
ATOM 1734 O O . LEU A 1 194 ? -25.72782 85.17020 30.54778 1.000 22.96398 211 LEU A O 1
ATOM 1750 N N . CYS A 1 195 ? -24.30561 83.86768 29.39282 1.000 24.47575 212 CYS A N 1
ATOM 1751 C CA . CYS A 1 195 ? -23.36596 83.83313 30.50654 1.000 25.49226 212 CYS A CA 1
ATOM 1752 C C . CYS A 1 195 ? -22.76565 85.19991 30.75964 1.000 25.95657 212 CYS A C 1
ATOM 1753 O O . CYS A 1 195 ? -22.48643 85.54934 31.90959 1.000 25.60704 212 CYS A O 1
ATOM 1761 N N . GLN A 1 196 ? -22.59202 85.99669 29.70816 1.000 30.44512 213 GLN A N 1
ATOM 1762 C CA . GLN A 1 196 ? -22.09776 87.35395 29.87254 1.000 30.58438 213 GLN A CA 1
ATOM 1763 C C . GLN A 1 196 ? -23.08947 88.19774 30.66399 1.000 27.82084 213 GLN A C 1
ATOM 1764 O O . GLN A 1 196 ? -22.69281 88.97642 31.53755 1.000 25.43980 213 GLN A O 1
ATOM 1778 N N . LYS A 1 197 ? -24.38633 88.03594 30.39853 1.000 23.61842 214 LYS A N 1
ATOM 1779 C CA . LYS A 1 197 ? -25.37219 88.79664 31.15596 1.000 22.36278 214 LYS A CA 1
ATOM 1780 C C . LYS A 1 197 ? -25.39918 88.36799 32.61835 1.000 21.82964 214 LYS A C 1
ATOM 1781 O O . LYS A 1 197 ? -25.57680 89.20292 33.51349 1.000 25.14488 214 LYS A O 1
ATOM 1800 N N . ILE A 1 198 ? -25.22644 87.06668 32.88146 1.000 24.29061 215 ILE A N 1
ATOM 1801 C CA . ILE A 1 198 ? -25.20188 86.58143 34.25699 1.000 25.73521 215 ILE A CA 1
ATOM 1802 C C . ILE A 1 198 ? -23.99076 87.12959 34.99248 1.000 28.83351 215 ILE A C 1
ATOM 1803 O O . ILE A 1 198 ? -24.07982 87.52338 36.16392 1.000 25.31126 215 ILE A O 1
ATOM 1819 N N . ARG A 1 199 ? -22.83249 87.17912 34.31889 1.000 26.89767 216 ARG A N 1
ATOM 1820 C CA . ARG A 1 199 ? -21.63198 87.71500 34.95608 1.000 25.71151 216 ARG A CA 1
ATOM 1821 C C . ARG A 1 199 ? -21.75996 89.19635 35.26760 1.000 21.88414 216 ARG A C 1
ATOM 1822 O O . ARG A 1 199 ? -21.03900 89.69339 36.14031 1.000 31.56210 216 ARG A O 1
ATOM 1843 N N . ALA A 1 200 ? -22.67770 89.90691 34.62089 1.000 23.39988 217 ALA A N 1
ATOM 1844 C CA . ALA A 1 200 ? -22.81252 91.33787 34.86567 1.000 25.54329 217 ALA A CA 1
ATOM 1845 C C . ALA A 1 200 ? -23.82620 91.68038 35.96538 1.000 27.04355 217 ALA A C 1
ATOM 1846 O O . ALA A 1 200 ? -24.11310 92.86785 36.17010 1.000 23.94187 217 ALA A O 1
ATOM 1853 N N . LEU A 1 201 ? -24.39100 90.67847 36.64032 1.000 25.98507 218 LEU A N 1
ATOM 1854 C CA . LEU A 1 201 ? -25.31161 90.93640 37.74041 1.000 24.87940 218 LEU A CA 1
ATOM 1855 C C . LEU A 1 201 ? -24.60254 91.73024 38.82883 1.000 25.50559 218 LEU A C 1
ATOM 1856 O O . LEU A 1 201 ? -23.43027 91.48956 39.12771 1.000 24.41664 218 LEU A O 1
ATOM 1872 N N . THR A 1 202 ? -25.33779 92.64061 39.46219 1.000 25.98073 219 THR A N 1
ATOM 1873 C CA . THR A 1 202 ? -24.76177 93.51045 40.46380 1.000 30.39145 219 THR A CA 1
ATOM 1874 C C . THR A 1 202 ? -25.82154 93.84180 41.50409 1.000 22.74630 219 THR A C 1
ATOM 1875 O O . THR A 1 202 ? -26.99526 94.00926 41.14513 1.000 24.07839 219 THR A O 1
ATOM 1886 N N . PRO A 1 203 ? -25.45702 93.93365 42.77670 1.000 25.33467 220 PRO A N 1
ATOM 1887 C CA . PRO A 1 203 ? -26.48878 94.10420 43.82124 1.000 23.76677 220 PRO A CA 1
ATOM 1888 C C . PRO A 1 203 ? -27.09861 95.49593 43.82726 1.000 29.62420 220 PRO A C 1
ATOM 1889 O O . PRO A 1 203 ? -26.39013 96.50001 43.88508 1.000 27.28452 220 PRO A O 1
ATOM 1900 N N . ILE A 1 204 ? -28.43407 95.54783 43.81428 1.000 23.52055 221 ILE A N 1
ATOM 1901 C CA . ILE A 1 204 ? -29.19731 96.78445 43.80571 1.000 21.06005 221 ILE A CA 1
ATOM 1902 C C . ILE A 1 204 ? -30.31348 96.63522 44.83281 1.000 20.65055 221 ILE A C 1
ATOM 1903 O O . ILE A 1 204 ? -30.88131 95.55100 44.97520 1.000 18.23643 221 ILE A O 1
ATOM 1919 N N . TRP A 1 205 ? -30.62903 97.71254 45.54981 1.000 22.15514 222 TRP A N 1
ATOM 1920 C CA . TRP A 1 205 ? -31.63410 97.61792 46.60727 1.000 23.55126 222 TRP A CA 1
ATOM 1921 C C . TRP A 1 205 ? -32.96799 97.10392 46.06050 1.000 23.40852 222 TRP A C 1
ATOM 1922 O O . TRP A 1 205 ? -33.37767 97.42587 44.94404 1.000 21.39630 222 TRP A O 1
ATOM 1943 N N . GLY A 1 206 ? -33.68047 96.34604 46.89796 1.000 20.51939 223 GLY A N 1
ATOM 1944 C CA . GLY A 1 206 ? -35.04845 95.97903 46.59307 1.000 21.59087 223 GLY A CA 1
ATOM 1945 C C . GLY A 1 206 ? -35.14953 94.55848 46.07539 1.000 19.32114 223 GLY A C 1
ATOM 1946 O O . GLY A 1 206 ? -34.31739 94.14861 45.27841 1.000 18.43363 223 GLY A O 1
ATOM 1950 N N . THR A 1 207 ? -36.15791 93.80380 46.50235 1.000 16.94109 224 THR A N 1
ATOM 1951 C CA . THR A 1 207 ? -36.31968 92.41179 46.07965 1.000 16.98220 224 THR A CA 1
ATOM 1952 C C . THR A 1 207 ? -37.75393 92.21624 45.58347 1.000 17.48476 224 THR A C 1
ATOM 1953 O O . THR A 1 207 ? -38.63504 91.75503 46.32425 1.000 19.61558 224 THR A O 1
ATOM 1963 N N . HIS A 1 208 ? -37.98260 92.54145 44.31138 1.000 14.70288 225 HIS A N 1
ATOM 1964 C CA . HIS A 1 208 ? -39.32529 92.51900 43.70279 1.000 17.49049 225 HIS A CA 1
ATOM 1965 C C . HIS A 1 208 ? -39.53896 91.17405 43.00529 1.000 16.41596 225 HIS A C 1
ATOM 1966 O O . HIS A 1 208 ? -39.56061 91.05551 41.77906 1.000 16.13924 225 HIS A O 1
ATOM 1980 N N . THR A 1 209 ? -39.61647 90.12264 43.83089 1.000 14.63538 226 THR A N 1
ATOM 1981 C CA . THR A 1 209 ? -39.69651 88.76501 43.28694 1.000 17.84720 226 THR A CA 1
ATOM 1982 C C . THR A 1 209 ? -40.94970 88.59826 42.43032 1.000 15.47844 226 THR A C 1
ATOM 1983 O O . THR A 1 209 ? -40.90778 87.97727 41.36253 1.000 15.15547 226 THR A O 1
ATOM 1994 N N . GLN A 1 210 ? -42.06316 89.17144 42.86142 1.000 15.62124 227 GLN A N 1
ATOM 1995 C CA . GLN A 1 210 ? -43.25338 89.14052 42.02274 1.000 14.06989 227 GLN A CA 1
ATOM 1996 C C . GLN A 1 210 ? -42.94664 89.72571 40.65003 1.000 14.94616 227 GLN A C 1
ATOM 1997 O O . GLN A 1 210 ? -43.34737 89.17237 39.62166 1.000 15.30817 227 GLN A O 1
ATOM 2011 N N . GLY A 1 211 ? -42.20740 90.83791 40.61649 1.000 17.37884 228 GLY A N 1
ATOM 2012 C CA . GLY A 1 211 ? -41.90611 91.47128 39.33522 1.000 19.76555 228 GLY A CA 1
ATOM 2013 C C . GLY A 1 211 ? -41.02559 90.61281 38.44510 1.000 14.13266 228 GLY A C 1
ATOM 2014 O O . GLY A 1 211 ? -41.23762 90.53543 37.22676 1.000 15.90651 228 GLY A O 1
ATOM 2018 N N . GLY A 1 212 ? -40.02320 89.95437 39.03337 1.000 15.57471 229 GLY A N 1
ATOM 2019 C CA . GLY A 1 212 ? -39.23673 89.00570 38.27396 1.000 18.43978 229 GLY A CA 1
ATOM 2020 C C . GLY A 1 212 ? -40.09142 87.89456 37.69663 1.000 17.17087 229 GLY A C 1
ATOM 2021 O O . GLY A 1 212 ? -39.96066 87.54123 36.52320 1.000 17.75535 229 GLY A O 1
ATOM 2025 N N . LEU A 1 213 ? -41.00471 87.35340 38.49920 1.000 16.24538 230 LEU A N 1
ATOM 2026 C CA . LEU A 1 213 ? -41.86629 86.28854 38.00969 1.000 15.25072 230 LEU A CA 1
ATOM 2027 C C . LEU A 1 213 ? -42.85121 86.78676 36.95755 1.000 17.81091 230 LEU A C 1
ATOM 2028 O O . LEU A 1 213 ? -43.15440 86.06824 35.99841 1.000 17.28157 230 LEU A O 1
ATOM 2044 N N . LYS A 1 214 ? -43.37739 88.00952 37.12133 1.000 14.11735 231 LYS A N 1
ATOM 2045 C CA . LYS A 1 214 ? -44.27625 88.56999 36.12219 1.000 16.15416 231 LYS A CA 1
ATOM 2046 C C . LYS A 1 214 ? -43.57266 88.74200 34.78150 1.000 17.86265 231 LYS A C 1
ATOM 2047 O O . LYS A 1 214 ? -44.13232 88.40520 33.73561 1.000 17.75075 231 LYS A O 1
ATOM 2066 N N . MET A 1 215 ? -42.33766 89.24452 34.78646 1.000 16.79285 232 MET A N 1
ATOM 2067 C CA . MET A 1 215 ? -41.61147 89.34788 33.52367 1.000 18.05282 232 MET A CA 1
ATOM 2068 C C . MET A 1 215 ? -41.37955 87.97513 32.89235 1.000 17.65187 232 MET A C 1
ATOM 2069 O O . MET A 1 215 ? -41.48522 87.81572 31.66419 1.000 17.37921 232 MET A O 1
ATOM 2083 N N . ALA A 1 216 ? -41.05103 86.97746 33.70979 1.000 19.26295 233 ALA A N 1
ATOM 2084 C CA . ALA A 1 216 ? -40.93658 85.61020 33.21895 1.000 17.95169 233 ALA A CA 1
ATOM 2085 C C . ALA A 1 216 ? -42.24034 85.12299 32.58854 1.000 18.32271 233 ALA A C 1
ATOM 2086 O O . ALA A 1 216 ? -42.21868 84.45394 31.54828 1.000 18.07623 233 ALA A O 1
ATOM 2094 N N A ARG A 1 217 ? -43.38135 85.43226 33.21252 0.135 17.77260 234 ARG A N 1
ATOM 2095 N N B ARG A 1 217 ? -43.38916 85.45275 33.19699 0.865 17.69667 234 ARG A N 1
ATOM 2096 C CA A ARG A 1 217 ? -44.66281 85.07629 32.61358 0.135 17.31329 234 ARG A CA 1
ATOM 2097 C CA B ARG A 1 217 ? -44.66261 85.05887 32.60410 0.865 17.14885 234 ARG A CA 1
ATOM 2098 C C A ARG A 1 217 ? -44.83947 85.76684 31.26686 0.135 19.08690 234 ARG A C 1
ATOM 2099 C C B ARG A 1 217 ? -44.89158 85.78401 31.27873 0.865 19.09326 234 ARG A C 1
ATOM 2100 O O A ARG A 1 217 ? -45.27786 85.14565 30.29102 0.135 19.55112 234 ARG A O 1
ATOM 2101 O O B ARG A 1 217 ? -45.39984 85.19062 30.32269 0.865 19.55726 234 ARG A O 1
ATOM 2142 N N . ASN A 1 218 ? -44.49866 87.05526 31.19636 1.000 16.98381 235 ASN A N 1
ATOM 2143 C CA . ASN A 1 218 ? -44.63724 87.78767 29.95217 1.000 19.35437 235 ASN A CA 1
ATOM 2144 C C . ASN A 1 218 ? -43.79233 87.14356 28.86269 1.000 21.09744 235 ASN A C 1
ATOM 2145 O O . ASN A 1 218 ? -44.24259 86.98667 27.71971 1.000 19.56688 235 ASN A O 1
ATOM 2157 N N . ILE A 1 219 ? -42.56051 86.77490 29.20232 1.000 20.59913 236 ILE A N 1
ATOM 2158 C CA . ILE A 1 219 ? -41.67753 86.14504 28.23331 1.000 17.31734 236 ILE A CA 1
ATOM 2159 C C . ILE A 1 219 ? -42.21174 84.78301 27.82805 1.000 21.06969 236 ILE A C 1
ATOM 2160 O O . ILE A 1 219 ? -42.22328 84.43799 26.64627 1.000 17.61351 236 ILE A O 1
ATOM 2176 N N . MET A 1 220 ? -42.65333 83.98670 28.79860 1.000 19.36583 237 MET A N 1
ATOM 2177 C CA . MET A 1 220 ? -43.11794 82.63853 28.50446 1.000 18.20929 237 MET A CA 1
ATOM 2178 C C . MET A 1 220 ? -44.39743 82.62908 27.68316 1.000 21.45977 237 MET A C 1
ATOM 2179 O O . MET A 1 220 ? -44.66630 81.63704 26.98898 1.000 19.89817 237 MET A O 1
ATOM 2193 N N . ALA A 1 221 ? -45.16408 83.72062 27.69985 1.000 21.88622 238 ALA A N 1
ATOM 2194 C CA . ALA A 1 221 ? -46.40452 83.77814 26.92955 1.000 20.20919 238 ALA A CA 1
ATOM 2195 C C . ALA A 1 221 ? -46.20138 83.55043 25.43467 1.000 25.49958 238 ALA A C 1
ATOM 2196 O O . ALA A 1 221 ? -47.14262 83.15697 24.74646 1.000 27.58767 238 ALA A O 1
ATOM 2203 N N . THR A 1 222 ? -45.02346 83.82839 24.89888 1.000 22.28948 239 THR A N 1
ATOM 2204 C CA . THR A 1 222 ? -44.79577 83.60793 23.46872 1.000 27.68675 239 THR A CA 1
ATOM 2205 C C . THR A 1 222 ? -44.31175 82.19332 23.14532 1.000 30.40070 239 THR A C 1
ATOM 2206 O O . THR A 1 222 ? -44.15013 81.85167 21.96631 1.000 27.58667 239 THR A O 1
ATOM 2217 N N . SER A 1 223 ? -44.08727 81.36832 24.14996 1.000 22.13633 240 SER A N 1
ATOM 2218 C CA . SER A 1 223 ? -43.54280 80.03946 23.93533 1.000 23.97104 240 SER A CA 1
ATOM 2219 C C . SER A 1 223 ? -44.58949 79.10547 23.35423 1.000 25.92085 240 SER A C 1
ATOM 2220 O O . SER A 1 223 ? -45.74077 79.08156 23.79598 1.000 24.70357 240 SER A O 1
ATOM 2228 N N . THR A 1 224 ? -44.17281 78.30857 22.36872 1.000 28.61013 241 THR A N 1
ATOM 2229 C CA . THR A 1 224 ? -44.98079 77.19522 21.89036 1.000 34.78809 241 THR A CA 1
ATOM 2230 C C . THR A 1 224 ? -44.33150 75.84886 22.21114 1.000 37.45543 241 THR A C 1
ATOM 2231 O O . THR A 1 224 ? -44.65470 74.84271 21.57871 1.000 30.94039 241 THR A O 1
ATOM 2242 N N . ALA A 1 225 ? -43.43571 75.81091 23.19266 1.000 26.87244 242 ALA A N 1
ATOM 2243 C CA . ALA A 1 225 ? -42.80854 74.56897 23.62467 1.000 24.30463 242 ALA A CA 1
ATOM 2244 C C . ALA A 1 225 ? -43.80891 73.64383 24.31957 1.000 28.81961 242 ALA A C 1
ATOM 2245 O O . ALA A 1 225 ? -44.86412 74.05133 24.79912 1.000 28.14878 242 ALA A O 1
ATOM 2252 N N . VAL A 1 226 ? -43.47036 72.35900 24.34278 1.000 24.93393 243 VAL A N 1
ATOM 2253 C CA . VAL A 1 226 ? -44.24688 71.40142 25.11522 1.000 21.88932 243 VAL A CA 1
ATOM 2254 C C . VAL A 1 226 ? -43.99972 71.60030 26.60323 1.000 26.62827 243 VAL A C 1
ATOM 2255 O O . VAL A 1 226 ? -44.93457 71.62627 27.41050 1.000 27.90177 243 VAL A O 1
ATOM 2268 N N . ASP A 1 227 ? -42.73769 71.69391 26.99266 1.000 22.31723 244 ASP A N 1
ATOM 2269 C CA . ASP A 1 227 ? -42.37502 71.88940 28.38724 1.000 22.39190 244 ASP A CA 1
ATOM 2270 C C . ASP A 1 227 ? -41.95346 73.33305 28.58997 1.000 21.33862 244 ASP A C 1
ATOM 2271 O O . ASP A 1 227 ? -41.19336 73.87823 27.78431 1.000 19.40706 244 ASP A O 1
ATOM 2280 N N . LYS A 1 228 ? -42.37889 73.91905 29.70578 1.000 20.17885 245 LYS A N 1
ATOM 2281 C CA . LYS A 1 228 ? -42.11340 75.32399 29.99954 1.000 19.38694 245 LYS A CA 1
ATOM 2282 C C . LYS A 1 228 ? -41.72526 75.43058 31.46275 1.000 20.41252 245 LYS A C 1
ATOM 2283 O O . LYS A 1 228 ? -42.51880 75.06374 32.34832 1.000 22.45976 245 LYS A O 1
ATOM 2302 N N . HIS A 1 229 ? -40.50106 75.89939 31.71472 1.000 15.85480 246 HIS A N 1
ATOM 2303 C CA . HIS A 1 229 ? -39.94106 75.98211 33.05385 1.000 19.11201 246 HIS A CA 1
ATOM 2304 C C . HIS A 1 229 ? -39.53498 77.40848 33.40421 1.000 17.11666 246 HIS A C 1
ATOM 2305 O O . HIS A 1 229 ? -38.97433 78.12341 32.57440 1.000 18.11100 246 HIS A O 1
ATOM 2319 N N . ILE A 1 230 ? -39.80686 77.80369 34.64181 1.000 17.87336 247 ILE A N 1
ATOM 2320 C CA . ILE A 1 230 ? -39.24609 79.01062 35.24465 1.000 18.63507 247 ILE A CA 1
ATOM 2321 C C . ILE A 1 230 ? -38.35575 78.57449 36.39084 1.000 18.87221 247 ILE A C 1
ATOM 2322 O O . ILE A 1 230 ? -38.78644 77.79412 37.24834 1.000 18.86583 247 ILE A O 1
ATOM 2338 N N . ILE A 1 231 ? -37.11855 79.06578 36.40119 1.000 15.57503 248 ILE A N 1
ATOM 2339 C CA . ILE A 1 231 ? -36.17110 78.79285 37.47865 1.000 16.27121 248 ILE A CA 1
ATOM 2340 C C . ILE A 1 231 ? -35.90344 80.09659 38.22653 1.000 19.07040 248 ILE A C 1
ATOM 2341 O O . ILE A 1 231 ? -35.30267 81.01760 37.66888 1.000 20.24395 248 ILE A O 1
ATOM 2357 N N . LEU A 1 232 ? -36.27317 80.14966 39.50641 1.000 18.43186 249 LEU A N 1
ATOM 2358 C CA . LEU A 1 232 ? -36.05950 81.32809 40.33227 1.000 19.82432 249 LEU A CA 1
ATOM 2359 C C . LEU A 1 232 ? -34.90273 81.07881 41.28096 1.000 16.20688 249 LEU A C 1
ATOM 2360 O O . LEU A 1 232 ? -34.92357 80.12435 42.05641 1.000 17.63757 249 LEU A O 1
ATOM 2376 N N . MET A 1 233 ? -33.91498 81.95961 41.23878 1.000 16.39814 250 MET A N 1
ATOM 2377 C CA . MET A 1 233 ? -32.71007 81.87744 42.04806 1.000 15.82839 250 MET A CA 1
ATOM 2378 C C . MET A 1 233 ? -32.71477 83.08846 42.96892 1.000 18.67447 250 MET A C 1
ATOM 2379 O O . MET A 1 233 ? -32.50817 84.22122 42.51623 1.000 19.14981 250 MET A O 1
ATOM 2393 N N . SER A 1 234 ? -32.97106 82.86804 44.25128 1.000 19.28171 251 SER A N 1
ATOM 2394 C CA . SER A 1 234 ? -33.20229 83.99054 45.14751 1.000 15.80230 251 SER A CA 1
ATOM 2395 C C . SER A 1 234 ? -32.78293 83.59997 46.55341 1.000 16.80543 251 SER A C 1
ATOM 2396 O O . SER A 1 234 ? -32.76293 82.42092 46.89954 1.000 18.77394 251 SER A O 1
ATOM 2404 N N . ASP A 1 235 ? -32.47584 84.60095 47.38723 1.000 17.80813 252 ASP A N 1
ATOM 2405 C CA . ASP A 1 235 ? -32.30030 84.20865 48.78198 1.000 19.20736 252 ASP A CA 1
ATOM 2406 C C . ASP A 1 235 ? -33.62800 84.08894 49.51771 1.000 20.26112 252 ASP A C 1
ATOM 2407 O O . ASP A 1 235 ? -33.63453 83.65330 50.67157 1.000 19.97044 252 ASP A O 1
ATOM 2416 N N . GLY A 1 236 ? -34.74510 84.43833 48.87709 1.000 18.02541 253 GLY A N 1
ATOM 2417 C CA . GLY A 1 236 ? -36.06166 84.05533 49.35684 1.000 17.61532 253 GLY A CA 1
ATOM 2418 C C . GLY A 1 236 ? -36.82059 85.11300 50.13110 1.000 17.59346 253 GLY A C 1
ATOM 2419 O O . GLY A 1 236 ? -38.00919 84.90078 50.44320 1.000 22.17329 253 GLY A O 1
ATOM 2423 N N . LEU A 1 237 ? -36.18978 86.21398 50.49510 1.000 15.47252 254 LEU A N 1
ATOM 2424 C CA . LEU A 1 237 ? -36.88379 87.25825 51.24338 1.000 14.69635 254 LEU A CA 1
ATOM 2425 C C . LEU A 1 237 ? -37.33901 88.37357 50.30800 1.000 18.60484 254 LEU A C 1
ATOM 2426 O O . LEU A 1 237 ? -36.61334 89.34207 50.06935 1.000 20.36549 254 LEU A O 1
ATOM 2442 N N . ALA A 1 238 ? -38.57085 88.26489 49.79826 1.000 17.23441 255 ALA A N 1
ATOM 2443 C CA . ALA A 1 238 ? -39.10499 89.31782 48.94629 1.000 17.54793 255 ALA A CA 1
ATOM 2444 C C . ALA A 1 238 ? -39.40544 90.55816 49.77941 1.000 17.57425 255 ALA A C 1
ATOM 2445 O O . ALA A 1 238 ? -39.86760 90.46935 50.91737 1.000 18.16566 255 ALA A O 1
ATOM 2452 N N . THR A 1 239 ? -39.13057 91.72470 49.20881 1.000 16.72135 256 THR A N 1
ATOM 2453 C CA . THR A 1 239 ? -39.33831 92.96497 49.92376 1.000 15.96863 256 THR A CA 1
ATOM 2454 C C . THR A 1 239 ? -40.08914 94.01896 49.11411 1.000 18.40504 256 THR A C 1
ATOM 2455 O O . THR A 1 239 ? -40.26953 95.13919 49.60725 1.000 20.02736 256 THR A O 1
ATOM 2466 N N . GLU A 1 240 ? -40.50307 93.71159 47.89105 1.000 16.61767 257 GLU A N 1
ATOM 2467 C CA . GLU A 1 240 ? -41.23616 94.63614 47.02787 1.000 17.90256 257 GLU A CA 1
ATOM 2468 C C . GLU A 1 240 ? -42.31879 93.86633 46.28990 1.000 16.37775 257 GLU A C 1
ATOM 2469 O O . GLU A 1 240 ? -42.16722 92.66828 46.03031 1.000 16.80550 257 GLU A O 1
ATOM 2481 N N . GLN A 1 241 ? -43.39084 94.56098 45.91739 1.000 15.55516 258 GLN A N 1
ATOM 2482 C CA . GLN A 1 241 ? -44.45878 93.93848 45.14939 1.000 16.71936 258 GLN A CA 1
ATOM 2483 C C . GLN A 1 241 ? -45.24837 94.99672 44.38814 1.000 15.50945 258 GLN A C 1
ATOM 2484 O O . GLN A 1 241 ? -45.05806 96.20641 44.56086 1.000 19.05050 258 GLN A O 1
ATOM 2498 N N . TYR A 1 242 ? -46.17412 94.51237 43.54250 1.000 17.80018 259 TYR A N 1
ATOM 2499 C CA . TYR A 1 242 ? -47.02237 95.41326 42.79002 1.000 19.08388 259 TYR A CA 1
ATOM 2500 C C . TYR A 1 242 ? -48.23435 95.84737 43.61199 1.000 17.02818 259 TYR A C 1
ATOM 2501 O O . TYR A 1 242 ? -48.72130 95.09981 44.47463 1.000 16.21951 259 TYR A O 1
ATOM 2519 N N . PRO A 1 243 ? -48.78620 97.01316 43.28570 1.000 20.04869 260 PRO A N 1
ATOM 2520 C CA . PRO A 1 243 ? -49.98661 97.48422 43.97856 1.000 20.40140 260 PRO A CA 1
ATOM 2521 C C . PRO A 1 243 ? -51.17586 96.56995 43.76104 1.000 22.15707 260 PRO A C 1
ATOM 2522 O O . PRO A 1 243 ? -51.31912 95.92331 42.72046 1.000 19.22241 260 PRO A O 1
ATOM 2533 N N . VAL A 1 244 ? -52.04835 96.56080 44.75040 1.000 18.80729 261 VAL A N 1
ATOM 2534 C CA . VAL A 1 244 ? -53.29917 95.81962 44.71483 1.000 17.60908 261 VAL A CA 1
ATOM 2535 C C . VAL A 1 244 ? -54.42600 96.79917 44.38469 1.000 24.11954 261 VAL A C 1
ATOM 2536 O O . VAL A 1 244 ? -54.61204 97.79867 45.08353 1.000 19.91793 261 VAL A O 1
ATOM 2549 N N . LYS A 1 245 ? -55.20584 96.47894 43.36199 1.000 22.04396 262 LYS A N 1
ATOM 2550 C CA . LYS A 1 245 ? -56.30389 97.32737 42.91827 1.000 21.51339 262 LYS A CA 1
ATOM 2551 C C . LYS A 1 245 ? -57.49174 97.20874 43.84840 1.000 20.14965 262 LYS A C 1
ATOM 2552 O O . LYS A 1 245 ? -57.80736 96.11575 44.34428 1.000 21.57616 262 LYS A O 1
ATOM 2571 N N . ASN A 1 246 ? -58.12825 98.35692 44.10299 1.000 25.09156 263 ASN A N 1
ATOM 2572 C CA . ASN A 1 246 ? -59.30604 98.44850 44.96316 1.000 19.50318 263 ASN A CA 1
ATOM 2573 C C . ASN A 1 246 ? -59.11707 97.63955 46.23460 1.000 23.58902 263 ASN A C 1
ATOM 2574 O O . ASN A 1 246 ? -59.93280 96.79140 46.59662 1.000 22.79591 263 ASN A O 1
ATOM 2585 N N . VAL A 1 247 ? -58.02348 97.92721 46.93888 1.000 20.23695 264 VAL A N 1
ATOM 2586 C CA . VAL A 1 247 ? -57.62864 97.07245 48.04765 1.000 20.10615 264 VAL A CA 1
ATOM 2587 C C . VAL A 1 247 ? -58.63548 97.19952 49.18315 1.000 24.55650 264 VAL A C 1
ATOM 2588 O O . VAL A 1 247 ? -59.15931 98.29138 49.47294 1.000 22.83545 264 VAL A O 1
ATOM 2601 N N . THR A 1 248 ? -58.94063 96.06608 49.81501 1.000 26.45276 265 THR A N 1
ATOM 2602 C CA . THR A 1 248 ? -59.82986 96.00810 50.97247 1.000 23.63339 265 THR A CA 1
ATOM 2603 C C . THR A 1 248 ? -59.19223 95.11979 52.03269 1.000 27.99025 265 THR A C 1
ATOM 2604 O O . THR A 1 248 ? -58.23871 94.39049 51.75924 1.000 19.02866 265 THR A O 1
ATOM 2615 N N . THR A 1 249 ? -59.77497 95.12198 53.23737 1.000 21.29160 266 THR A N 1
ATOM 2616 C CA . THR A 1 249 ? -59.25318 94.27831 54.30589 1.000 22.81763 266 THR A CA 1
ATOM 2617 C C . THR A 1 249 ? -59.34362 92.80130 53.94962 1.000 22.05384 266 THR A C 1
ATOM 2618 O O . THR A 1 249 ? -58.63122 91.97869 54.54723 1.000 25.90838 266 THR A O 1
ATOM 2629 N N . ALA A 1 250 ? -60.20209 92.44048 53.00369 1.000 23.55597 267 ALA A N 1
ATOM 2630 C CA . ALA A 1 250 ? -60.36602 91.04054 52.63829 1.000 26.18096 267 ALA A CA 1
ATOM 2631 C C . ALA A 1 250 ? -59.22075 90.53359 51.77602 1.000 21.89179 267 ALA A C 1
ATOM 2632 O O . ALA A 1 250 ? -59.16470 89.34235 51.48328 1.000 23.68415 267 ALA A O 1
ATOM 2639 N N . ASP A 1 251 ? -58.30825 91.40550 51.37893 1.000 21.60143 268 ASP A N 1
ATOM 2640 C CA . ASP A 1 251 ? -57.13816 91.02181 50.61254 1.000 24.80043 268 ASP A CA 1
ATOM 2641 C C . ASP A 1 251 ? -55.97971 90.60379 51.51069 1.000 22.62181 268 ASP A C 1
ATOM 2642 O O . ASP A 1 251 ? -54.86816 90.38173 51.01327 1.000 22.06634 268 ASP A O 1
ATOM 2651 N N . PHE A 1 252 ? -56.22614 90.49707 52.81799 1.000 21.44399 269 PHE A N 1
ATOM 2652 C CA . PHE A 1 252 ? -55.21767 90.17277 53.81498 1.000 21.66679 269 PHE A CA 1
ATOM 2653 C C . PHE A 1 252 ? -55.74187 89.01055 54.63123 1.000 20.85184 269 PHE A C 1
ATOM 2654 O O . PHE A 1 252 ? -56.94282 88.70784 54.60747 1.000 22.02074 269 PHE A O 1
ATOM 2671 N N . ILE A 1 253 ? -54.83469 88.36273 55.36130 1.000 20.18987 270 ILE A N 1
ATOM 2672 C CA . ILE A 1 253 ? -55.17451 87.17945 56.13750 1.000 19.10945 270 ILE A CA 1
ATOM 2673 C C . ILE A 1 253 ? -54.31008 87.13289 57.37902 1.000 21.93985 270 ILE A C 1
ATOM 2674 O O . ILE A 1 253 ? -53.18081 87.61222 57.38829 1.000 19.47694 270 ILE A O 1
ATOM 2690 N N . GLY A 1 254 ? -54.85495 86.52307 58.43769 1.000 20.77002 271 GLY A N 1
ATOM 2691 C CA . GLY A 1 254 ? -54.14756 86.35677 59.68322 1.000 18.73211 271 GLY A CA 1
ATOM 2692 C C . GLY A 1 254 ? -53.46515 84.99997 59.82012 1.000 16.91586 271 GLY A C 1
ATOM 2693 O O . GLY A 1 254 ? -53.52289 84.14984 58.93966 1.000 17.69094 271 GLY A O 1
ATOM 2697 N N . GLU A 1 255 ? -52.84743 84.81566 60.98912 1.000 21.06642 272 GLU A N 1
ATOM 2698 C CA . GLU A 1 255 ? -52.13477 83.59046 61.33446 1.000 19.73995 272 GLU A CA 1
ATOM 2699 C C . GLU A 1 255 ? -52.97029 82.35777 61.01322 1.000 25.58492 272 GLU A C 1
ATOM 2700 O O . GLU A 1 255 ? -54.17340 82.30565 61.29977 1.000 21.41397 272 GLU A O 1
ATOM 2712 N N . THR A 1 256 ? -52.32432 81.37140 60.39112 1.000 20.63511 273 THR A N 1
ATOM 2713 C CA . THR A 1 256 ? -52.98141 80.12922 60.03975 1.000 26.26269 273 THR A CA 1
ATOM 2714 C C . THR A 1 256 ? -53.01246 79.14937 61.19304 1.000 22.67640 273 THR A C 1
ATOM 2715 O O . THR A 1 256 ? -53.79001 78.19559 61.15212 1.000 26.26391 273 THR A O 1
ATOM 2726 N N . GLY A 1 257 ? -52.15172 79.33187 62.18192 1.000 19.23671 274 GLY A N 1
ATOM 2727 C CA . GLY A 1 257 ? -51.94944 78.34422 63.21826 1.000 26.39787 274 GLY A CA 1
ATOM 2728 C C . GLY A 1 257 ? -50.86872 77.33318 62.91481 1.000 26.26174 274 GLY A C 1
ATOM 2729 O O . GLY A 1 257 ? -50.49761 76.55698 63.80405 1.000 25.95179 274 GLY A O 1
ATOM 2733 N N . ASN A 1 258 ? -50.36990 77.30358 61.68302 1.000 23.74038 275 ASN A N 1
ATOM 2734 C CA . ASN A 1 258 ? -49.20974 76.49964 61.31748 1.000 21.41643 275 ASN A CA 1
ATOM 2735 C C . ASN A 1 258 ? -47.98938 77.39073 61.44398 1.000 24.31921 275 ASN A C 1
ATOM 2736 O O . ASN A 1 258 ? -47.80799 78.32258 60.65083 1.000 22.98759 275 ASN A O 1
ATOM 2747 N N . ALA A 1 259 ? -47.16280 77.12116 62.45110 1.000 17.73157 276 ALA A N 1
ATOM 2748 C CA . ALA A 1 259 ? -46.01535 77.97832 62.76190 1.000 22.21651 276 ALA A CA 1
ATOM 2749 C C . ALA A 1 259 ? -45.00192 78.04637 61.62110 1.000 17.84933 276 ALA A C 1
ATOM 2750 O O . ALA A 1 259 ? -44.18340 78.98291 61.57014 1.000 20.47611 276 ALA A O 1
ATOM 2757 N N . ASN A 1 260 ? -45.05309 77.10238 60.70582 1.000 20.06833 277 ASN A N 1
ATOM 2758 C CA . ASN A 1 260 ? -44.12796 77.05472 59.59160 1.000 21.59762 277 ASN A CA 1
ATOM 2759 C C . ASN A 1 260 ? -44.66189 77.72041 58.32988 1.000 18.28846 277 ASN A C 1
ATOM 2760 O O . ASN A 1 260 ? -43.94136 77.75922 57.31948 1.000 20.95479 277 ASN A O 1
ATOM 2771 N N . ASP A 1 261 ? -45.91033 78.18382 58.33337 1.000 20.50673 278 ASP A N 1
ATOM 2772 C CA . ASP A 1 261 ? -46.43133 78.90697 57.18169 1.000 20.39847 278 ASP A CA 1
ATOM 2773 C C . ASP A 1 261 ? -45.75366 80.27367 57.07455 1.000 16.84049 278 ASP A C 1
ATOM 2774 O O . ASP A 1 261 ? -45.53175 80.93929 58.08773 1.000 18.32632 278 ASP A O 1
ATOM 2783 N N . PRO A 1 262 ? -45.40314 80.70847 55.86761 1.000 18.15383 279 PRO A N 1
ATOM 2784 C CA . PRO A 1 262 ? -44.83840 82.06542 55.71571 1.000 18.19543 279 PRO A CA 1
ATOM 2785 C C . PRO A 1 262 ? -45.65373 83.15579 56.41650 1.000 16.71868 279 PRO A C 1
ATOM 2786 O O . PRO A 1 262 ? -45.08124 84.10680 56.95877 1.000 15.59225 279 PRO A O 1
ATOM 2797 N N . ILE A 1 263 ? -46.97924 83.03434 56.42680 1.000 16.40149 280 ILE A N 1
ATOM 2798 C CA . ILE A 1 263 ? -47.81741 84.01415 57.12580 1.000 16.28375 280 ILE A CA 1
ATOM 2799 C C . ILE A 1 263 ? -47.42759 84.07771 58.60039 1.000 20.77627 280 ILE A C 1
ATOM 2800 O O . ILE A 1 263 ? -47.10966 85.14238 59.14237 1.000 16.68244 280 ILE A O 1
ATOM 2816 N N . ASP A 1 264 ? -47.47804 82.92205 59.27487 1.000 19.33698 281 ASP A N 1
ATOM 2817 C CA . ASP A 1 264 ? -47.18478 82.86149 60.69497 1.000 20.08017 281 ASP A CA 1
ATOM 2818 C C . ASP A 1 264 ? -45.73976 83.23508 60.95668 1.000 18.36918 281 ASP A C 1
ATOM 2819 O O . ASP A 1 264 ? -45.43619 83.90161 61.94288 1.000 17.79401 281 ASP A O 1
ATOM 2828 N N . LEU A 1 265 ? -44.83389 82.82021 60.07279 1.000 18.12516 282 LEU A N 1
ATOM 2829 C CA . LEU A 1 265 ? -43.42495 83.12727 60.24905 1.000 15.31298 282 LEU A CA 1
ATOM 2830 C C . LEU A 1 265 ? -43.15514 84.61800 60.16739 1.000 16.18236 282 LEU A C 1
ATOM 2831 O O . LEU A 1 265 ? -42.35050 85.15000 60.93905 1.000 19.76313 282 LEU A O 1
ATOM 2847 N N . VAL A 1 266 ? -43.75936 85.30235 59.19577 1.000 18.76341 283 VAL A N 1
ATOM 2848 C CA . VAL A 1 266 ? -43.44881 86.70918 59.05105 1.000 15.89799 283 VAL A CA 1
ATOM 2849 C C . VAL A 1 266 ? -44.06950 87.50097 60.18427 1.000 19.72793 283 VAL A C 1
ATOM 2850 O O . VAL A 1 266 ? -43.49874 88.50306 60.63313 1.000 19.30504 283 VAL A O 1
ATOM 2863 N N . ILE A 1 267 ? -45.23211 87.07670 60.67418 1.000 15.07734 284 ILE A N 1
ATOM 2864 C CA . ILE A 1 267 ? -45.85850 87.78846 61.78427 1.000 16.83895 284 ILE A CA 1
ATOM 2865 C C . ILE A 1 267 ? -45.02611 87.61372 63.04328 1.000 17.53166 284 ILE A C 1
ATOM 2866 O O . ILE A 1 267 ? -44.66627 88.58828 63.70737 1.000 19.32679 284 ILE A O 1
ATOM 2882 N N . GLN A 1 268 ? -44.67783 86.36481 63.37621 1.000 19.95881 285 GLN A N 1
ATOM 2883 C CA . GLN A 1 268 ? -43.83358 86.13752 64.54005 1.000 19.21147 285 GLN A CA 1
ATOM 2884 C C . GLN A 1 268 ? -42.50061 86.84142 64.38014 1.000 20.82338 285 GLN A C 1
ATOM 2885 O O . GLN A 1 268 ? -41.96552 87.38797 65.34578 1.000 19.70033 285 GLN A O 1
ATOM 2899 N N . GLY A 1 269 ? -41.93526 86.82182 63.16921 1.000 21.74392 286 GLY A N 1
ATOM 2900 C CA . GLY A 1 269 ? -40.63798 87.44567 62.97552 1.000 19.68699 286 GLY A CA 1
ATOM 2901 C C . GLY A 1 269 ? -40.70143 88.93619 63.20912 1.000 20.48035 286 GLY A C 1
ATOM 2902 O O . GLY A 1 269 ? -39.81989 89.52191 63.84457 1.000 21.31068 286 GLY A O 1
ATOM 2906 N N . ALA A 1 270 ? -41.77467 89.56554 62.73081 1.000 20.18245 287 ALA A N 1
ATOM 2907 C CA . ALA A 1 270 ? -41.92589 90.99868 62.89081 1.000 18.31200 287 ALA A CA 1
ATOM 2908 C C . ALA A 1 270 ? -42.28092 91.37404 64.31761 1.000 25.27383 287 ALA A C 1
ATOM 2909 O O . ALA A 1 270 ? -42.01230 92.50141 64.72736 1.000 21.32417 287 ALA A O 1
ATOM 2916 N N . ILE A 1 271 ? -42.90661 90.46726 65.07385 1.000 21.55149 288 ILE A N 1
ATOM 2917 C CA . ILE A 1 271 ? -43.06604 90.69512 66.50400 1.000 21.70356 288 ILE A CA 1
ATOM 2918 C C . ILE A 1 271 ? -41.69898 90.68276 67.18720 1.000 21.97042 288 ILE A C 1
ATOM 2919 O O . ILE A 1 271 ? -41.39974 91.55968 68.00046 1.000 26.94708 288 ILE A O 1
ATOM 2935 N N . ASN A 1 272 ? -40.82833 89.73769 66.81335 1.000 21.23344 289 ASN A N 1
ATOM 2936 C CA . ASN A 1 272 ? -39.53739 89.57364 67.46767 1.000 18.58326 289 ASN A CA 1
ATOM 2937 C C . ASN A 1 272 ? -38.52349 90.61222 67.03169 1.000 29.47295 289 ASN A C 1
ATOM 2938 O O . ASN A 1 272 ? -37.69359 91.04671 67.83874 1.000 26.33095 289 ASN A O 1
ATOM 2949 N N . PHE A 1 273 ? -38.55670 91.00505 65.76587 1.000 21.66626 290 PHE A N 1
ATOM 2950 C CA . PHE A 1 273 ? -37.55658 91.88634 65.16614 1.000 22.18472 290 PHE A CA 1
ATOM 2951 C C . PHE A 1 273 ? -38.28241 92.93949 64.32667 1.000 26.20891 290 PHE A C 1
ATOM 2952 O O . PHE A 1 273 ? -38.12899 92.99294 63.09610 1.000 25.44339 290 PHE A O 1
ATOM 2969 N N . PRO A 1 274 ? -39.06032 93.82146 64.96698 1.000 22.33341 291 PRO A N 1
ATOM 2970 C CA . PRO A 1 274 ? -39.94219 94.70681 64.18668 1.000 24.57234 291 PRO A CA 1
ATOM 2971 C C . PRO A 1 274 ? -39.21278 95.58741 63.18507 1.000 30.08325 291 PRO A C 1
ATOM 2972 O O . PRO A 1 274 ? -39.69508 95.75649 62.05753 1.000 23.60235 291 PRO A O 1
ATOM 2983 N N . THR A 1 275 ? -38.06057 96.15307 63.54451 1.000 23.75375 292 THR A N 1
ATOM 2984 C CA . THR A 1 275 ? -37.42981 97.08255 62.61783 1.000 24.83217 292 THR A CA 1
ATOM 2985 C C . THR A 1 275 ? -36.67955 96.36536 61.50046 1.000 26.09174 292 THR A C 1
ATOM 2986 O O . THR A 1 275 ? -36.23153 97.02524 60.55829 1.000 26.94545 292 THR A O 1
ATOM 2997 N N . ASN A 1 276 ? -36.52962 95.03649 61.58072 1.000 24.16342 293 ASN A N 1
ATOM 2998 C CA . ASN A 1 276 ? -35.95849 94.28470 60.47356 1.000 25.37434 293 ASN A CA 1
ATOM 2999 C C . ASN A 1 276 ? -37.00897 93.97964 59.39970 1.000 26.80409 293 ASN A C 1
ATOM 3000 O O . ASN A 1 276 ? -36.66097 93.77762 58.22634 1.000 23.34205 293 ASN A O 1
ATOM 3011 N N . TYR A 1 277 ? -38.28318 93.91364 59.78746 1.000 22.87314 294 TYR A N 1
ATOM 3012 C CA . TYR A 1 277 ? -39.35569 93.43859 58.91505 1.000 18.46496 294 TYR A CA 1
ATOM 3013 C C . TYR A 1 277 ? -40.20994 94.54364 58.33287 1.000 18.18189 294 TYR A C 1
ATOM 3014 O O . TYR A 1 277 ? -40.61672 94.44855 57.17583 1.000 22.78138 294 TYR A O 1
ATOM 3032 N N . VAL A 1 278 ? -40.53800 95.57174 59.11201 1.000 19.23734 295 VAL A N 1
ATOM 3033 C CA . VAL A 1 278 ? -41.65110 96.45024 58.77742 1.000 18.26283 295 VAL A CA 1
ATOM 3034 C C . VAL A 1 278 ? -41.12470 97.74529 58.17089 1.000 22.19681 295 VAL A C 1
ATOM 3035 O O . VAL A 1 278 ? -40.34369 98.46407 58.80389 1.000 23.41449 295 VAL A O 1
ATOM 3048 N N . SER A 1 279 ? -41.60466 98.04936 56.96318 1.000 20.21552 296 SER A N 1
ATOM 3049 C CA . SER A 1 279 ? -41.35810 99.29788 56.25712 1.000 20.05151 296 SER A CA 1
ATOM 3050 C C . SER A 1 279 ? -41.27518 100.49525 57.19124 1.000 21.08944 296 SER A C 1
ATOM 3051 O O . SER A 1 279 ? -42.28750 100.90825 57.76896 1.000 20.15745 296 SER A O 1
ATOM 3059 N N . ASN A 1 280 ? -40.08069 101.07563 57.29525 1.000 24.63382 297 ASN A N 1
ATOM 3060 C CA . ASN A 1 280 ? -39.91471 102.33842 58.00383 1.000 25.87905 297 ASN A CA 1
ATOM 3061 C C . ASN A 1 280 ? -38.66008 103.05042 57.51775 1.000 23.19530 297 ASN A C 1
ATOM 3062 O O . ASN A 1 280 ? -37.60767 102.42099 57.38989 1.000 23.66536 297 ASN A O 1
ATOM 3073 N N . ASN A 1 281 ? -38.77034 104.35724 57.25433 1.000 29.12243 298 ASN A N 1
ATOM 3074 C CA . ASN A 1 281 ? -37.59968 105.17733 56.95540 1.000 27.08746 298 ASN A CA 1
ATOM 3075 C C . ASN A 1 281 ? -37.06489 105.72029 58.27462 1.000 28.35734 298 ASN A C 1
ATOM 3076 O O . ASN A 1 281 ? -37.71040 106.58647 58.86998 1.000 29.71222 298 ASN A O 1
ATOM 3087 N N . PRO A 1 282 ? -35.92878 105.23419 58.77731 1.000 37.13114 299 PRO A N 1
ATOM 3088 C CA . PRO A 1 282 ? -35.47637 105.67701 60.10985 1.000 54.50423 299 PRO A CA 1
ATOM 3089 C C . PRO A 1 282 ? -35.15534 107.15664 60.16484 1.000 45.19130 299 PRO A C 1
ATOM 3090 O O . PRO A 1 282 ? -35.09753 107.72016 61.26643 1.000 49.55906 299 PRO A O 1
ATOM 3101 N N . SER A 1 283 ? -34.97994 107.80379 59.01091 1.000 42.74079 300 SER A N 1
ATOM 3102 C CA . SER A 1 283 ? -34.62562 109.21362 58.95090 1.000 46.62431 300 SER A CA 1
ATOM 3103 C C . SER A 1 283 ? -35.81711 110.14116 59.13492 1.000 47.60293 300 SER A C 1
ATOM 3104 O O . SER A 1 283 ? -35.62190 111.30960 59.48164 1.000 51.71827 300 SER A O 1
ATOM 3112 N N . THR A 1 284 ? -37.00309 109.67467 58.91466 1.000 42.19471 301 THR A N 1
ATOM 3113 C CA . THR A 1 284 ? -38.19016 110.50977 59.02130 1.000 31.40697 301 THR A CA 1
ATOM 3114 C C . THR A 1 284 ? -38.92767 110.20435 60.31201 1.000 30.56459 301 THR A C 1
ATOM 3115 O O . THR A 1 284 ? -38.90295 109.06763 60.79509 1.000 31.93325 301 THR A O 1
ATOM 3125 N N . PRO A 1 285 ? -39.60774 111.19219 60.89879 1.000 30.51051 302 PRO A N 1
ATOM 3126 C CA . PRO A 1 285 ? -40.33015 110.92208 62.15041 1.000 38.52199 302 PRO A CA 1
ATOM 3127 C C . PRO A 1 285 ? -41.50472 109.99567 61.96948 1.000 39.99648 302 PRO A C 1
ATOM 3128 O O . PRO A 1 285 ? -41.90996 109.35967 62.94030 1.000 36.38827 302 PRO A O 1
ATOM 3139 N N . LEU A 1 286 ? -42.06971 109.91037 60.76890 1.000 31.55930 303 LEU A N 1
ATOM 3140 C CA . LEU A 1 286 ? -43.20950 109.03757 60.53148 1.000 36.12457 303 LEU A CA 1
ATOM 3141 C C . LEU A 1 286 ? -42.83219 107.59658 60.85197 1.000 30.04311 303 LEU A C 1
ATOM 3142 O O . LEU A 1 286 ? -41.75771 107.11319 60.47638 1.000 30.16427 303 LEU A O 1
ATOM 3158 N N . THR A 1 287 ? -43.69216 106.91987 61.59617 1.000 32.50866 304 THR A N 1
ATOM 3159 C CA . THR A 1 287 ? -43.42894 105.52465 61.89204 1.000 26.69805 304 THR A CA 1
ATOM 3160 C C . THR A 1 287 ? -44.68863 104.71050 61.67134 1.000 22.58645 304 THR A C 1
ATOM 3161 O O . THR A 1 287 ? -45.80853 105.20026 61.86055 1.000 27.22587 304 THR A O 1
ATOM 3172 N N . PRO A 1 288 ? -44.53356 103.46980 61.23136 1.000 24.45744 305 PRO A N 1
ATOM 3173 C CA . PRO A 1 288 ? -45.69825 102.59755 61.07971 1.000 22.41769 305 PRO A CA 1
ATOM 3174 C C . PRO A 1 288 ? -46.19330 102.13649 62.44026 1.000 27.85109 305 PRO A C 1
ATOM 3175 O O . PRO A 1 288 ? -45.47815 102.19765 63.43431 1.000 29.03779 305 PRO A O 1
ATOM 3186 N N . ASN A 1 289 ? -47.44181 101.68663 62.47966 1.000 21.43436 306 ASN A N 1
ATOM 3187 C CA . ASN A 1 289 ? -47.86380 100.78886 63.54352 1.000 20.41626 306 ASN A CA 1
ATOM 3188 C C . ASN A 1 289 ? -47.25103 99.41193 63.30588 1.000 26.94513 306 ASN A C 1
ATOM 3189 O O . ASN A 1 289 ? -47.14711 98.95899 62.16258 1.000 23.12237 306 ASN A O 1
ATOM 3200 N N . TYR A 1 290 ? -46.84432 98.74616 64.38599 1.000 22.84534 307 TYR A N 1
ATOM 3201 C CA . TYR A 1 290 ? -46.15586 97.46720 64.24504 1.000 20.03988 307 TYR A CA 1
ATOM 3202 C C . TYR A 1 290 ? -47.06963 96.28194 64.55308 1.000 26.07060 307 TYR A C 1
ATOM 3203 O O . TYR A 1 290 ? -48.06208 96.40925 65.27800 1.000 22.86306 307 TYR A O 1
ATOM 3221 N N . PRO A 1 291 ? -46.77707 95.11998 63.97422 1.000 17.15272 308 PRO A N 1
ATOM 3222 C CA . PRO A 1 291 ? -47.72561 94.00084 64.03096 1.000 18.43813 308 PRO A CA 1
ATOM 3223 C C . PRO A 1 291 ? -47.71563 93.24918 65.35489 1.000 19.86856 308 PRO A C 1
ATOM 3224 O O . PRO A 1 291 ? -46.74135 93.24655 66.10970 1.000 21.08465 308 PRO A O 1
ATOM 3235 N N . THR A 1 292 ? -48.84995 92.61979 65.60902 1.000 21.36873 309 THR A N 1
ATOM 3236 C CA . THR A 1 292 ? -49.07012 91.71520 66.72339 1.000 23.40898 309 THR A CA 1
ATOM 3237 C C . THR A 1 292 ? -49.60766 90.40188 66.17572 1.000 21.13959 309 THR A C 1
ATOM 3238 O O . THR A 1 292 ? -49.81186 90.23933 64.96484 1.000 18.83010 309 THR A O 1
ATOM 3249 N N . HIS A 1 293 ? -49.87181 89.43988 67.08090 1.000 18.41041 310 HIS A N 1
ATOM 3250 C CA . HIS A 1 293 ? -50.39185 88.16355 66.61351 1.000 21.47599 310 HIS A CA 1
ATOM 3251 C C . HIS A 1 293 ? -51.73544 88.29127 65.90714 1.000 22.61842 310 HIS A C 1
ATOM 3252 O O . HIS A 1 293 ? -52.12545 87.37428 65.16902 1.000 24.74954 310 HIS A O 1
ATOM 3266 N N . SER A 1 294 ? -52.46131 89.38354 66.11753 1.000 17.63835 311 SER A N 1
ATOM 3267 C CA . SER A 1 294 ? -53.76372 89.58023 65.49275 1.000 21.33101 311 SER A CA 1
ATOM 3268 C C . SER A 1 294 ? -53.69003 90.34119 64.17020 1.000 20.23300 311 SER A C 1
ATOM 3269 O O . SER A 1 294 ? -54.71565 90.50977 63.51095 1.000 21.08693 311 SER A O 1
ATOM 3277 N N . SER A 1 295 ? -52.50928 90.78331 63.76963 1.000 18.95156 312 SER A N 1
ATOM 3278 C CA . SER A 1 295 ? -52.37406 91.52923 62.52141 1.000 20.39703 312 SER A CA 1
ATOM 3279 C C . SER A 1 295 ? -52.63626 90.66086 61.29511 1.000 19.80948 312 SER A C 1
ATOM 3280 O O . SER A 1 295 ? -52.61306 89.43410 61.33872 1.000 21.48650 312 SER A O 1
ATOM 3288 N N . LYS A 1 296 ? -52.84843 91.33137 60.16420 1.000 18.98057 313 LYS A N 1
ATOM 3289 C CA . LYS A 1 296 ? -53.22531 90.69476 58.91603 1.000 20.86556 313 LYS A CA 1
ATOM 3290 C C . LYS A 1 296 ? -52.16304 91.03024 57.87572 1.000 20.81654 313 LYS A C 1
ATOM 3291 O O . LYS A 1 296 ? -51.66975 92.16218 57.81716 1.000 18.66221 313 LYS A O 1
ATOM 3310 N N . VAL A 1 297 ? -51.80488 90.03777 57.08014 1.000 16.36382 314 VAL A N 1
ATOM 3311 C CA . VAL A 1 297 ? -50.79265 90.20212 56.04517 1.000 17.71598 314 VAL A CA 1
ATOM 3312 C C . VAL A 1 297 ? -51.37425 89.82975 54.69894 1.000 17.78916 314 VAL A C 1
ATOM 3313 O O . VAL A 1 297 ? -52.38315 89.12683 54.59334 1.000 17.50522 314 VAL A O 1
ATOM 3326 N N . GLY A 1 298 ? -50.70750 90.29377 53.64440 1.000 17.05876 315 GLY A N 1
ATOM 3327 C CA . GLY A 1 298 ? -51.25853 90.10804 52.31575 1.000 16.46925 315 GLY A CA 1
ATOM 3328 C C . GLY A 1 298 ? -51.47557 88.63565 51.99632 1.000 18.08065 315 GLY A C 1
ATOM 3329 O O . GLY A 1 298 ? -50.66026 87.77255 52.34124 1.000 18.95530 315 GLY A O 1
ATOM 3333 N N A ARG A 1 299 ? -52.59172 88.35433 51.33345 0.508 18.42196 316 ARG A N 1
ATOM 3334 N N B ARG A 1 299 ? -52.60178 88.35161 51.34502 0.492 18.40822 316 ARG A N 1
ATOM 3335 C CA A ARG A 1 299 ? -52.88919 86.99450 50.90216 0.508 18.47206 316 ARG A CA 1
ATOM 3336 C CA B ARG A 1 299 ? -52.90710 86.99621 50.90269 0.492 18.47422 316 ARG A CA 1
ATOM 3337 C C A ARG A 1 299 ? -51.94906 86.54402 49.78716 0.508 17.37253 316 ARG A C 1
ATOM 3338 C C B ARG A 1 299 ? -51.92239 86.54036 49.82137 0.492 17.34932 316 ARG A C 1
ATOM 3339 O O A ARG A 1 299 ? -51.26910 87.35020 49.14410 0.508 19.45091 316 ARG A O 1
ATOM 3340 O O B ARG A 1 299 ? -51.18193 87.33675 49.23421 0.492 19.53536 316 ARG A O 1
ATOM 3381 N N . ARG A 1 300 ? -51.92911 85.22785 49.54645 1.000 16.29666 317 ARG A N 1
ATOM 3382 C CA . ARG A 1 300 ? -51.19745 84.68890 48.40712 1.000 18.00308 317 ARG A CA 1
ATOM 3383 C C . ARG A 1 300 ? -52.13180 84.06498 47.37779 1.000 19.66943 317 ARG A C 1
ATOM 3384 O O . ARG A 1 300 ? -51.65707 83.41782 46.44295 1.000 18.05988 317 ARG A O 1
ATOM 3406 N N . ASN A 1 301 ? -53.44982 84.26323 47.50382 1.000 19.26497 318 ASN A N 1
ATOM 3407 C CA . ASN A 1 301 ? -54.39385 83.67539 46.56148 1.000 25.47443 318 ASN A CA 1
ATOM 3408 C C . ASN A 1 301 ? -55.34008 84.70704 45.98306 1.000 22.28472 318 ASN A C 1
ATOM 3409 O O . ASN A 1 301 ? -56.50340 84.41331 45.69775 1.000 19.22182 318 ASN A O 1
ATOM 3420 N N . LEU A 1 302 ? -54.86065 85.92673 45.75035 1.000 19.32823 319 LEU A N 1
ATOM 3421 C CA . LEU A 1 302 ? -55.68305 86.90158 45.06091 1.000 17.47465 319 LEU A CA 1
ATOM 3422 C C . LEU A 1 302 ? -55.80886 86.53586 43.58930 1.000 22.40820 319 LEU A C 1
ATOM 3423 O O . LEU A 1 302 ? -54.88606 85.96075 42.99791 1.000 20.55871 319 LEU A O 1
ATOM 3439 N N . PRO A 1 303 ? -56.91070 86.91104 42.95354 1.000 20.70560 320 PRO A N 1
ATOM 3440 C CA . PRO A 1 303 ? -56.97608 86.78982 41.49495 1.000 23.66262 320 PRO A CA 1
ATOM 3441 C C . PRO A 1 303 ? -55.98240 87.70930 40.79919 1.000 22.00712 320 PRO A C 1
ATOM 3442 O O . PRO A 1 303 ? -55.59630 88.76225 41.30685 1.000 20.32097 320 PRO A O 1
ATOM 3453 N N . GLU A 1 304 ? -55.59364 87.30985 39.59182 1.000 20.88152 321 GLU A N 1
ATOM 3454 C CA . GLU A 1 304 ? -54.67078 88.11746 38.80039 1.000 25.65062 321 GLU A CA 1
ATOM 3455 C C . GLU A 1 304 ? -55.21833 89.51298 38.51337 1.000 24.75753 321 GLU A C 1
ATOM 3456 O O . GLU A 1 304 ? -54.44380 90.47049 38.40462 1.000 22.47369 321 GLU A O 1
ATOM 3468 N N . SER A 1 305 ? -56.54278 89.66513 38.41350 1.000 21.75428 322 SER A N 1
ATOM 3469 C CA . SER A 1 305 ? -57.13016 90.97437 38.16469 1.000 23.39703 322 SER A CA 1
ATOM 3470 C C . SER A 1 305 ? -56.93913 91.94515 39.32617 1.000 19.69402 322 SER A C 1
ATOM 3471 O O . SER A 1 305 ? -57.15220 93.15795 39.15357 1.000 20.82514 322 SER A O 1
ATOM 3479 N N . LYS A 1 306 ? -56.50159 91.46569 40.47623 1.000 20.93319 323 LYS A N 1
ATOM 3480 C CA . LYS A 1 306 ? -56.27711 92.34237 41.61628 1.000 22.16432 323 LYS A CA 1
ATOM 3481 C C . LYS A 1 306 ? -54.94042 93.08657 41.57438 1.000 26.99119 323 LYS A C 1
ATOM 3482 O O . LYS A 1 306 ? -54.75083 94.01727 42.36619 1.000 23.72041 323 LYS A O 1
ATOM 3501 N N . PHE A 1 307 ? -54.00005 92.71208 40.70626 1.000 21.19287 324 PHE A N 1
ATOM 3502 C CA . PHE A 1 307 ? -52.71790 93.39563 40.67790 1.000 20.85859 324 PHE A CA 1
ATOM 3503 C C . PHE A 1 307 ? -52.66634 94.42763 39.56584 1.000 21.78902 324 PHE A C 1
ATOM 3504 O O . PHE A 1 307 ? -53.17802 94.20819 38.46122 1.000 24.46361 324 PHE A O 1
ATOM 3521 N N . ASP A 1 308 ? -52.04055 95.55708 39.85869 1.000 21.33878 325 ASP A N 1
ATOM 3522 C CA . ASP A 1 308 ? -51.81008 96.58466 38.85632 1.000 20.29577 325 ASP A CA 1
ATOM 3523 C C . ASP A 1 308 ? -50.44556 96.32652 38.23162 1.000 19.65713 325 ASP A C 1
ATOM 3524 O O . ASP A 1 308 ? -49.40707 96.55957 38.85428 1.000 22.17449 325 ASP A O 1
ATOM 3533 N N . TYR A 1 309 ? -50.45890 95.85206 36.98887 1.000 17.23435 326 TYR A N 1
ATOM 3534 C CA . TYR A 1 309 ? -49.24141 95.56721 36.25181 1.000 19.86368 326 TYR A CA 1
ATOM 3535 C C . TYR A 1 309 ? -48.92156 96.63825 35.21610 1.000 20.52044 326 TYR A C 1
ATOM 3536 O O . TYR A 1 309 ? -47.98012 96.47074 34.43485 1.000 23.87922 326 TYR A O 1
ATOM 3554 N N . SER A 1 310 ? -49.66829 97.73957 35.20119 1.000 23.33252 327 SER A N 1
ATOM 3555 C CA . SER A 1 310 ? -49.52454 98.73609 34.13319 1.000 23.86269 327 SER A CA 1
ATOM 3556 C C . SER A 1 310 ? -48.11683 99.31657 34.06245 1.000 27.26392 327 SER A C 1
ATOM 3557 O O . SER A 1 310 ? -47.64523 99.66362 32.97305 1.000 26.14018 327 SER A O 1
ATOM 3565 N N . ASN A 1 311 ? -47.43569 99.41311 35.20138 1.000 22.85630 328 ASN A N 1
ATOM 3566 C CA . ASN A 1 311 ? -46.03852 99.82447 35.31422 1.000 18.36837 328 ASN A CA 1
ATOM 3567 C C . ASN A 1 311 ? -45.27958 98.68348 35.97876 1.000 22.19273 328 ASN A C 1
ATOM 3568 O O . ASN A 1 311 ? -45.45269 98.44884 37.17741 1.000 24.40898 328 ASN A O 1
ATOM 3579 N N . LEU A 1 312 ? -44.44572 97.97200 35.21242 1.000 21.24864 329 LEU A N 1
ATOM 3580 C CA . LEU A 1 312 ? -43.73283 96.81619 35.76460 1.000 19.19312 329 LEU A CA 1
ATOM 3581 C C . LEU A 1 312 ? -42.62366 97.19091 36.75282 1.000 19.88172 329 LEU A C 1
ATOM 3582 O O . LEU A 1 312 ? -42.03375 96.28476 37.36139 1.000 18.60564 329 LEU A O 1
ATOM 3598 N N . SER A 1 313 ? -42.35163 98.47739 36.95288 1.000 23.39072 330 SER A N 1
ATOM 3599 C CA . SER A 1 313 ? -41.47364 98.94432 38.02052 1.000 23.51262 330 SER A CA 1
ATOM 3600 C C . SER A 1 313 ? -42.23918 99.54604 39.19749 1.000 20.61132 330 SER A C 1
ATOM 3601 O O . SER A 1 313 ? -41.62487 100.15403 40.08312 1.000 20.76311 330 SER A O 1
ATOM 3609 N N . ALA A 1 314 ? -43.55970 99.40147 39.22438 1.000 19.26547 331 ALA A N 1
ATOM 3610 C CA . ALA A 1 314 ? -44.34173 99.96236 40.31234 1.000 19.77188 331 ALA A CA 1
ATOM 3611 C C . ALA A 1 314 ? -44.07327 99.20787 41.61328 1.000 23.85073 331 ALA A C 1
ATOM 3612 O O . ALA A 1 314 ? -43.72529 98.02259 41.62469 1.000 18.06178 331 ALA A O 1
ATOM 3619 N N . ARG A 1 315 ? -44.26455 99.91880 42.71739 1.000 18.66291 332 ARG A N 1
ATOM 3620 C CA . ARG A 1 315 ? -43.98160 99.41117 44.04521 1.000 22.02793 332 ARG A CA 1
ATOM 3621 C C . ARG A 1 315 ? -45.11061 99.79661 44.98753 1.000 21.68299 332 ARG A C 1
ATOM 3622 O O . ARG A 1 315 ? -45.84780 100.74692 44.72740 1.000 25.24280 332 ARG A O 1
ATOM 3643 N N . ILE A 1 316 ? -45.20959 99.08266 46.11383 1.000 18.65494 333 ILE A N 1
ATOM 3644 C CA . ILE A 1 316 ? -45.98909 99.52831 47.26610 1.000 18.33992 333 ILE A CA 1
ATOM 3645 C C . ILE A 1 316 ? -45.01756 99.99620 48.33235 1.000 18.38924 333 ILE A C 1
ATOM 3646 O O . ILE A 1 316 ? -44.11538 99.24390 48.71438 1.000 19.10579 333 ILE A O 1
ATOM 3662 N N . THR A 1 317 ? -45.21142 101.22041 48.83449 1.000 19.40897 334 THR A N 1
ATOM 3663 C CA . THR A 1 317 ? -44.32696 101.75894 49.84717 1.000 19.28945 334 THR A CA 1
ATOM 3664 C C . THR A 1 317 ? -45.16607 102.31892 50.98789 1.000 20.35703 334 THR A C 1
ATOM 3665 O O . THR A 1 317 ? -46.37827 102.53094 50.87113 1.000 20.07015 334 THR A O 1
ATOM 3676 N N . PHE A 1 318 ? -44.49679 102.46347 52.11631 1.000 19.47589 335 PHE A N 1
ATOM 3677 C CA . PHE A 1 318 ? -44.96505 103.26221 53.23589 1.000 17.56938 335 PHE A CA 1
ATOM 3678 C C . PHE A 1 318 ? -43.77534 104.10680 53.65104 1.000 21.01902 335 PHE A C 1
ATOM 3679 O O . PHE A 1 318 ? -42.67394 103.56859 53.78873 1.000 22.34728 335 PHE A O 1
ATOM 3696 N N . ASP A 1 319 ? -43.96750 105.41753 53.84814 1.000 26.91809 336 ASP A N 1
ATOM 3697 C CA . ASP A 1 319 ? -42.85899 106.27340 54.32831 1.000 29.38442 336 ASP A CA 1
ATOM 3698 C C . ASP A 1 319 ? -41.70149 106.26735 53.32949 1.000 29.97883 336 ASP A C 1
ATOM 3699 O O . ASP A 1 319 ? -40.52558 106.36222 53.70277 1.000 26.13955 336 ASP A O 1
ATOM 3708 N N . GLY A 1 320 ? -42.04264 106.06444 52.05911 1.000 24.03807 337 GLY A N 1
ATOM 3709 C CA . GLY A 1 320 ? -41.09880 106.01122 50.96667 1.000 27.64273 337 GLY A CA 1
ATOM 3710 C C . GLY A 1 320 ? -40.28798 104.73895 50.83495 1.000 27.95026 337 GLY A C 1
ATOM 3711 O O . GLY A 1 320 ? -39.37847 104.69918 50.00202 1.000 29.27856 337 GLY A O 1
ATOM 3715 N N . VAL A 1 321 ? -40.56235 103.70230 51.63094 1.000 22.67279 338 VAL A N 1
ATOM 3716 C CA . VAL A 1 321 ? -39.76352 102.48025 51.59839 1.000 21.31850 338 VAL A CA 1
ATOM 3717 C C . VAL A 1 321 ? -40.70107 101.27311 51.60971 1.000 22.20130 338 VAL A C 1
ATOM 3718 O O . VAL A 1 321 ? -41.90351 101.39380 51.83995 1.000 23.00192 338 VAL A O 1
ATOM 3731 N N . ALA A 1 322 ? -40.12122 100.09751 51.38599 1.000 24.52826 339 ALA A N 1
ATOM 3732 C CA . ALA A 1 322 ? -40.87554 98.84226 51.40472 1.000 21.45415 339 ALA A CA 1
ATOM 3733 C C . ALA A 1 322 ? -40.23732 97.93635 52.44537 1.000 20.39934 339 ALA A C 1
ATOM 3734 O O . ALA A 1 322 ? -39.71077 98.43399 53.43921 1.000 22.89751 339 ALA A O 1
ATOM 3741 N N . GLY A 1 323 ? -40.25109 96.62757 52.24650 1.000 18.32770 340 GLY A N 1
ATOM 3742 C CA . GLY A 1 323 ? -39.82430 95.73196 53.30471 1.000 17.25666 340 GLY A CA 1
ATOM 3743 C C . GLY A 1 323 ? -40.49595 94.37117 53.19011 1.000 17.80585 340 GLY A C 1
ATOM 3744 O O . GLY A 1 323 ? -41.38038 94.15384 52.36905 1.000 20.33074 340 GLY A O 1
ATOM 3748 N N . ALA A 1 324 ? -40.04431 93.44866 54.05045 1.000 18.17323 341 ALA A N 1
ATOM 3749 C CA . ALA A 1 324 ? -40.68690 92.13605 54.16327 1.000 14.93680 341 ALA A CA 1
ATOM 3750 C C . ALA A 1 324 ? -42.16184 92.27126 54.48892 1.000 17.68596 341 ALA A C 1
ATOM 3751 O O . ALA A 1 324 ? -42.97622 91.44172 54.05597 1.000 18.82639 341 ALA A O 1
ATOM 3758 N N . LEU A 1 325 ? -42.52762 93.31890 55.23064 1.000 18.68037 342 LEU A N 1
ATOM 3759 C CA . LEU A 1 325 ? -43.91408 93.71896 55.43489 1.000 18.45080 342 LEU A CA 1
ATOM 3760 C C . LEU A 1 325 ? -44.01215 95.20548 55.12956 1.000 17.37850 342 LEU A C 1
ATOM 3761 O O . LEU A 1 325 ? -43.14664 95.98707 55.55266 1.000 19.43270 342 LEU A O 1
ATOM 3777 N N . VAL A 1 326 ? -45.04809 95.60064 54.38945 1.000 17.11907 343 VAL A N 1
ATOM 3778 C CA . VAL A 1 326 ? -45.27599 97.00630 54.06623 1.000 16.23901 343 VAL A CA 1
ATOM 3779 C C . VAL A 1 326 ? -46.59939 97.43700 54.68946 1.000 18.76462 343 VAL A C 1
ATOM 3780 O O . VAL A 1 326 ? -47.68492 96.99929 54.28248 1.000 18.65704 343 VAL A O 1
ATOM 3793 N N . TYR A 1 327 ? -46.50677 98.31530 55.67144 1.000 20.56808 344 TYR A N 1
ATOM 3794 C CA . TYR A 1 327 ? -47.67387 98.81501 56.37797 1.000 16.80590 344 TYR A CA 1
ATOM 3795 C C . TYR A 1 327 ? -48.63607 99.52147 55.43494 1.000 17.40301 344 TYR A C 1
ATOM 3796 O O . TYR A 1 327 ? -48.21858 100.28617 54.56631 1.000 19.76378 344 TYR A O 1
ATOM 3814 N N . GLU A 1 328 ? -49.93137 99.22971 55.59792 1.000 18.63664 345 GLU A N 1
ATOM 3815 C CA . GLU A 1 328 ? -51.02613 99.84468 54.84609 1.000 19.61443 345 GLU A CA 1
ATOM 3816 C C . GLU A 1 328 ? -51.78212 100.75379 55.82125 1.000 19.44545 345 GLU A C 1
ATOM 3817 O O . GLU A 1 328 ? -52.64257 100.28378 56.58504 1.000 20.01774 345 GLU A O 1
ATOM 3829 N N . PRO A 1 329 ? -51.45679 102.04502 55.87615 1.000 20.88116 346 PRO A N 1
ATOM 3830 C CA . PRO A 1 329 ? -52.05017 102.91415 56.91389 1.000 26.02084 346 PRO A CA 1
ATOM 3831 C C . PRO A 1 329 ? -53.51957 103.22831 56.70037 1.000 23.42686 346 PRO A C 1
ATOM 3832 O O . PRO A 1 329 ? -54.16243 103.78838 57.60518 1.000 20.58238 346 PRO A O 1
ATOM 3843 N N . ARG A 1 330 ? -54.09258 102.87637 55.55875 1.000 25.68032 347 ARG A N 1
ATOM 3844 C CA . ARG A 1 330 ? -55.50151 103.16277 55.34414 1.000 25.21908 347 ARG A CA 1
ATOM 3845 C C . ARG A 1 330 ? -56.41730 102.19892 56.07509 1.000 26.03876 347 ARG A C 1
ATOM 3846 O O . ARG A 1 330 ? -57.62882 102.42098 56.08710 1.000 25.25143 347 ARG A O 1
ATOM 3867 N N . PHE A 1 331 ? -55.87706 101.14954 56.68769 1.000 23.35186 348 PHE A N 1
ATOM 3868 C CA . PHE A 1 331 ? -56.69026 100.19058 57.40140 1.000 21.76092 348 PHE A CA 1
ATOM 3869 C C . PHE A 1 331 ? -56.36909 100.25410 58.88344 1.000 20.39831 348 PHE A C 1
ATOM 3870 O O . PHE A 1 331 ? -55.24681 100.58697 59.27053 1.000 21.49284 348 PHE A O 1
ATOM 3887 N N . PRO A 1 332 ? -57.30934 99.94477 59.72187 1.000 22.65887 349 PRO A N 1
ATOM 3888 C CA . PRO A 1 332 ? -57.09912 100.18267 61.15504 1.000 27.35738 349 PRO A CA 1
ATOM 3889 C C . PRO A 1 332 ? -56.52420 99.00090 61.91315 1.000 26.97962 349 PRO A C 1
ATOM 3890 O O . PRO A 1 332 ? -56.14806 97.98032 61.32920 1.000 22.98333 349 PRO A O 1
ATOM 3901 N N . HIS A 1 333 ? -56.45438 99.15150 63.23516 1.000 24.76664 350 HIS A N 1
ATOM 3902 C CA . HIS A 1 333 ? -56.25258 98.04642 64.17994 1.000 20.50038 350 HIS A CA 1
ATOM 3903 C C . HIS A 1 333 ? -57.04457 96.83034 63.72102 1.000 20.63291 350 HIS A C 1
ATOM 3904 O O . HIS A 1 333 ? -58.21781 96.96185 63.36268 1.000 26.00950 350 HIS A O 1
ATOM 3918 N N . PRO A 1 334 ? -56.45864 95.61402 63.71229 1.000 19.02865 351 PRO A N 1
ATOM 3919 C CA . PRO A 1 334 ? -55.17035 95.23799 64.29786 1.000 19.16638 351 PRO A CA 1
ATOM 3920 C C . PRO A 1 334 ? -53.95475 95.36964 63.41201 1.000 18.91537 351 PRO A C 1
ATOM 3921 O O . PRO A 1 334 ? -52.90036 94.84092 63.77755 1.000 20.71033 351 PRO A O 1
ATOM 3932 N N . TYR A 1 335 ? -54.13036 96.06563 62.28501 1.000 17.33076 352 TYR A N 1
ATOM 3933 C CA . TYR A 1 335 ? -53.09080 96.52833 61.37615 1.000 21.96549 352 TYR A CA 1
ATOM 3934 C C . TYR A 1 335 ? -52.84810 95.49271 60.28164 1.000 20.38455 352 TYR A C 1
ATOM 3935 O O . TYR A 1 335 ? -52.95482 94.26815 60.49382 1.000 18.34096 352 TYR A O 1
ATOM 3953 N N . TYR A 1 336 ? -52.63292 96.03685 59.07570 1.000 19.23339 353 TYR A N 1
ATOM 3954 C CA . TYR A 1 336 ? -52.61617 95.30916 57.81223 1.000 18.72398 353 TYR A CA 1
ATOM 3955 C C . TYR A 1 336 ? -51.31936 95.62514 57.08011 1.000 22.20742 353 TYR A C 1
ATOM 3956 O O . TYR A 1 336 ? -50.90173 96.78567 57.03065 1.000 18.82467 353 TYR A O 1
ATOM 3974 N N . TYR A 1 337 ? -50.69834 94.59369 56.49085 1.000 17.98825 354 TYR A N 1
ATOM 3975 C CA . TYR A 1 337 ? -49.37108 94.72899 55.90207 1.000 18.48632 354 TYR A CA 1
ATOM 3976 C C . TYR A 1 337 ? -49.32072 93.95433 54.60279 1.000 15.84279 354 TYR A C 1
ATOM 3977 O O . TYR A 1 337 ? -49.71349 92.78121 54.57731 1.000 17.95840 354 TYR A O 1
ATOM 3995 N N . TYR A 1 338 ? -48.84405 94.59681 53.53185 1.000 16.71189 355 TYR A N 1
ATOM 3996 C CA . TYR A 1 338 ? -48.49843 93.84774 52.33007 1.000 14.86732 355 TYR A CA 1
ATOM 3997 C C . TYR A 1 338 ? -47.31573 92.93608 52.65343 1.000 14.44709 355 TYR A C 1
ATOM 3998 O O . TYR A 1 338 ? -46.42813 93.28635 53.43879 1.000 16.56801 355 TYR A O 1
ATOM 4016 N N . PHE A 1 339 ? -47.32554 91.74854 52.06113 1.000 14.21005 356 PHE A N 1
ATOM 4017 C CA . PHE A 1 339 ? -46.40633 90.66061 52.37205 1.000 14.98050 356 PHE A CA 1
ATOM 4018 C C . PHE A 1 339 ? -45.80985 90.18700 51.05478 1.000 14.79131 356 PHE A C 1
ATOM 4019 O O . PHE A 1 339 ? -46.35333 89.28132 50.40209 1.000 16.30751 356 PHE A O 1
ATOM 4036 N N . PRO A 1 340 ? -44.71539 90.80675 50.60220 1.000 16.94680 357 PRO A N 1
ATOM 4037 C CA . PRO A 1 340 ? -44.18957 90.45615 49.26782 1.000 18.56458 357 PRO A CA 1
ATOM 4038 C C . PRO A 1 340 ? -43.87756 88.99384 49.04824 1.000 15.36190 357 PRO A C 1
ATOM 4039 O O . PRO A 1 340 ? -44.03091 88.52186 47.90941 1.000 17.91082 357 PRO A O 1
ATOM 4050 N N . CYS A 1 341 ? -43.46941 88.23465 50.07375 1.000 15.35329 358 CYS A N 1
ATOM 4051 C CA . CYS A 1 341 ? -43.24443 86.82017 49.85211 1.000 13.98584 358 CYS A CA 1
ATOM 4052 C C . CYS A 1 341 ? -44.52939 86.13044 49.38919 1.000 16.30392 358 CYS A C 1
ATOM 4053 O O . CYS A 1 341 ? -44.50019 85.27756 48.49802 1.000 15.59190 358 CYS A O 1
ATOM 4061 N N . ASN A 1 342 ? -45.66333 86.47868 50.00222 1.000 17.12546 359 ASN A N 1
ATOM 4062 C CA . ASN A 1 342 ? -46.94724 85.92519 49.58539 1.000 18.73991 359 ASN A CA 1
ATOM 4063 C C . ASN A 1 342 ? -47.35546 86.44619 48.21003 1.000 15.72217 359 ASN A C 1
ATOM 4064 O O . ASN A 1 342 ? -47.92435 85.70834 47.42221 1.000 14.95907 359 ASN A O 1
ATOM 4075 N N . ALA A 1 343 ? -47.07033 87.71383 47.89112 1.000 15.38512 360 ALA A N 1
ATOM 4076 C CA . ALA A 1 343 ? -47.38005 88.19627 46.54659 1.000 17.41854 360 ALA A CA 1
ATOM 4077 C C . ALA A 1 343 ? -46.60931 87.41563 45.47766 1.000 13.56977 360 ALA A C 1
ATOM 4078 O O . ALA A 1 343 ? -47.12784 87.16785 44.38181 1.000 16.90264 360 ALA A O 1
ATOM 4085 N N . ALA A 1 344 ? -45.37037 87.04274 45.77209 1.000 14.39260 361 ALA A N 1
ATOM 4086 C CA . ALA A 1 344 ? -44.58761 86.25502 44.82369 1.000 17.52020 361 ALA A CA 1
ATOM 4087 C C . ALA A 1 344 ? -45.13033 84.84245 44.68055 1.000 15.86567 361 ALA A C 1
ATOM 4088 O O . ALA A 1 344 ? -45.14597 84.29428 43.57434 1.000 15.59108 361 ALA A O 1
ATOM 4095 N N . ILE A 1 345 ? -45.53437 84.21065 45.78621 1.000 16.18383 362 ILE A N 1
ATOM 4096 C CA . ILE A 1 345 ? -46.21001 82.91789 45.67579 1.000 14.21609 362 ILE A CA 1
ATOM 4097 C C . ILE A 1 345 ? -47.45893 83.06308 44.79891 1.000 16.66091 362 ILE A C 1
ATOM 4098 O O . ILE A 1 345 ? -47.75311 82.20880 43.95463 1.000 15.79638 362 ILE A O 1
ATOM 4114 N N . ASN A 1 346 ? -48.20354 84.16843 44.99154 1.000 17.69741 363 ASN A N 1
ATOM 4115 C CA . ASN A 1 346 ? -49.41867 84.45415 44.23038 1.000 18.84422 363 ASN A CA 1
ATOM 4116 C C . ASN A 1 346 ? -49.11731 84.55172 42.74515 1.000 15.76284 363 ASN A C 1
ATOM 4117 O O . ASN A 1 346 ? -49.83833 83.98602 41.90296 1.000 18.11188 363 ASN A O 1
ATOM 4128 N N . GLU A 1 347 ? -48.04317 85.26755 42.40021 1.000 15.85053 364 GLU A N 1
ATOM 4129 C CA . GLU A 1 347 ? -47.65121 85.44323 41.01350 1.000 17.18276 364 GLU A CA 1
ATOM 4130 C C . GLU A 1 347 ? -47.21830 84.11982 40.39698 1.000 15.78760 364 GLU A C 1
ATOM 4131 O O . GLU A 1 347 ? -47.55102 83.82315 39.24376 1.000 17.75867 364 GLU A O 1
ATOM 4143 N N . ALA A 1 348 ? -46.50376 83.30565 41.16313 1.000 16.52810 365 ALA A N 1
ATOM 4144 C CA . ALA A 1 348 ? -46.14476 81.99017 40.66823 1.000 18.75923 365 ALA A CA 1
ATOM 4145 C C . ALA A 1 348 ? -47.37824 81.14586 40.41128 1.000 18.88015 365 ALA A C 1
ATOM 4146 O O . ALA A 1 348 ? -47.36461 80.31520 39.50872 1.000 17.16493 365 ALA A O 1
ATOM 4153 N N . GLN A 1 349 ? -48.44720 81.33348 41.19107 1.000 19.08266 366 GLN A N 1
ATOM 4154 C CA . GLN A 1 349 ? -49.65999 80.54753 40.96846 1.000 22.06017 366 GLN A CA 1
ATOM 4155 C C . GLN A 1 349 ? -50.23606 80.80989 39.57999 1.000 18.82080 366 GLN A C 1
ATOM 4156 O O . GLN A 1 349 ? -50.74647 79.88827 38.92661 1.000 18.82443 366 GLN A O 1
ATOM 4170 N N . PHE A 1 350 ? -50.17693 82.06434 39.11458 1.000 16.85257 367 PHE A N 1
ATOM 4171 C CA . PHE A 1 350 ? -50.66016 82.36740 37.77167 1.000 20.15936 367 PHE A CA 1
ATOM 4172 C C . PHE A 1 350 ? -49.82900 81.61503 36.74030 1.000 23.75129 367 PHE A C 1
ATOM 4173 O O . PHE A 1 350 ? -50.37000 81.09629 35.75779 1.000 18.90547 367 PHE A O 1
ATOM 4190 N N . ALA A 1 351 ? -48.51116 81.52882 36.96296 1.000 19.58813 368 ALA A N 1
ATOM 4191 C CA . ALA A 1 351 ? -47.64633 80.76269 36.06098 1.000 19.82851 368 ALA A CA 1
ATOM 4192 C C . ALA A 1 351 ? -47.99547 79.27752 36.09337 1.000 18.55404 368 ALA A C 1
ATOM 4193 O O . ALA A 1 351 ? -48.04329 78.61996 35.04260 1.000 19.53808 368 ALA A O 1
ATOM 4200 N N . LYS A 1 352 ? -48.25728 78.73806 37.29484 1.000 20.44408 369 LYS A N 1
ATOM 4201 C CA . LYS A 1 352 ? -48.63662 77.33167 37.39977 1.000 20.14311 369 LYS A CA 1
ATOM 4202 C C . LYS A 1 352 ? -49.96378 77.07492 36.70486 1.000 21.06778 369 LYS A C 1
ATOM 4203 O O . LYS A 1 352 ? -50.13920 76.04369 36.04426 1.000 23.13132 369 LYS A O 1
ATOM 4222 N N . ASN A 1 353 ? -50.90880 77.99724 36.84436 1.000 19.80760 370 ASN A N 1
ATOM 4223 C CA . ASN A 1 353 ? -52.19355 77.87326 36.17481 1.000 22.83218 370 ASN A CA 1
ATOM 4224 C C . ASN A 1 353 ? -52.04384 77.85799 34.66013 1.000 30.99958 370 ASN A C 1
ATOM 4225 O O . ASN A 1 353 ? -52.87292 77.26446 33.97452 1.000 28.21046 370 ASN A O 1
ATOM 4236 N N . SER A 1 354 ? -51.01024 78.50643 34.12134 1.000 19.98370 371 SER A N 1
ATOM 4237 C CA . SER A 1 354 ? -50.71213 78.47137 32.69673 1.000 19.10650 371 SER A CA 1
ATOM 4238 C C . SER A 1 354 ? -49.99216 77.19346 32.26414 1.000 20.40536 371 SER A C 1
ATOM 4239 O O . SER A 1 354 ? -49.66421 77.05848 31.07364 1.000 23.75058 371 SER A O 1
ATOM 4247 N N . GLY A 1 355 ? -49.72216 76.27835 33.18468 1.000 23.73901 372 GLY A N 1
ATOM 4248 C CA . GLY A 1 355 ? -48.99066 75.06551 32.89538 1.000 22.72594 372 GLY A CA 1
ATOM 4249 C C . GLY A 1 355 ? -47.48308 75.13172 33.01702 1.000 28.22435 372 GLY A C 1
ATOM 4250 O O . GLY A 1 355 ? -46.80483 74.22276 32.52920 1.000 25.31879 372 GLY A O 1
ATOM 4254 N N . TYR A 1 356 ? -46.92396 76.16352 33.63123 1.000 20.45042 373 TYR A N 1
ATOM 4255 C CA . TYR A 1 356 ? -45.48031 76.25700 33.72905 1.000 20.62380 373 TYR A CA 1
ATOM 4256 C C . TYR A 1 356 ? -44.98898 75.52868 34.97938 1.000 21.34842 373 TYR A C 1
ATOM 4257 O O . TYR A 1 356 ? -45.64165 75.55556 36.02248 1.000 22.16401 373 TYR A O 1
ATOM 4275 N N . THR A 1 357 ? -43.82160 74.89528 34.87011 1.000 18.81487 374 THR A N 1
ATOM 4276 C CA . THR A 1 357 ? -43.15323 74.25475 35.99581 1.000 17.52289 374 THR A CA 1
ATOM 4277 C C . THR A 1 357 ? -42.23905 75.27551 36.66133 1.000 20.95309 374 THR A C 1
ATOM 4278 O O . THR A 1 357 ? -41.47375 75.96080 35.98088 1.000 19.32632 374 THR A O 1
ATOM 4289 N N . ILE A 1 358 ? -42.31512 75.36699 37.98207 1.000 18.33125 375 ILE A N 1
ATOM 4290 C CA . ILE A 1 358 ? -41.55133 76.36116 38.72155 1.000 16.78232 375 ILE A CA 1
ATOM 4291 C C . ILE A 1 358 ? -40.54517 75.65768 39.60822 1.000 16.52231 375 ILE A C 1
ATOM 4292 O O . ILE A 1 358 ? -40.92982 74.88990 40.49848 1.000 17.35504 375 ILE A O 1
ATOM 4308 N N . HIS A 1 359 ? -39.26971 76.00200 39.42222 1.000 19.07810 376 HIS A N 1
ATOM 4309 C CA . HIS A 1 359 ? -38.17522 75.57434 40.27474 1.000 17.25745 376 HIS A CA 1
ATOM 4310 C C . HIS A 1 359 ? -37.66038 76.76452 41.07223 1.000 17.91829 376 HIS A C 1
ATOM 4311 O O . HIS A 1 359 ? -37.51055 77.86397 40.52516 1.000 17.96251 376 HIS A O 1
ATOM 4325 N N . THR A 1 360 ? -37.36695 76.55613 42.34572 1.000 18.06719 377 THR A N 1
ATOM 4326 C CA . THR A 1 360 ? -36.78976 77.63441 43.13280 1.000 18.66741 377 THR A CA 1
ATOM 4327 C C . THR A 1 360 ? -35.52887 77.11782 43.80396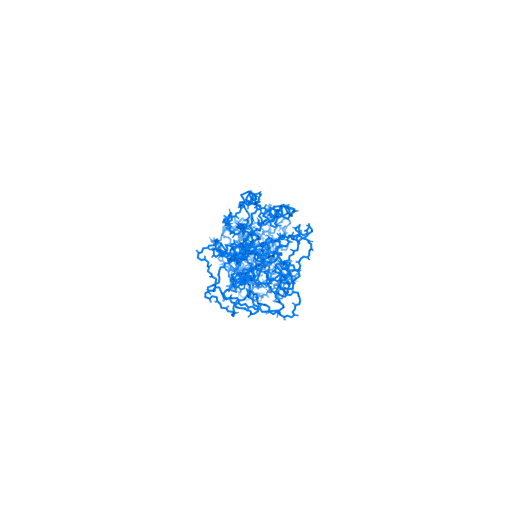 1.000 20.93797 377 THR A C 1
ATOM 4328 O O . THR A 1 360 ? -35.44611 75.96635 44.22081 1.000 19.59932 377 THR A O 1
ATOM 4339 N N . ILE A 1 361 ? -34.55784 78.00692 43.94158 1.000 16.92027 378 ILE A N 1
ATOM 4340 C CA . ILE A 1 361 ? -33.25690 77.67519 44.50416 1.000 14.33575 378 ILE A CA 1
ATOM 4341 C C . ILE A 1 361 ? -32.95723 78.73487 45.54095 1.000 17.01767 378 ILE A C 1
ATOM 4342 O O . ILE A 1 361 ? -32.93029 79.92172 45.21791 1.000 19.69388 378 ILE A O 1
ATOM 4358 N N . GLY A 1 362 ? -32.72092 78.31868 46.78387 1.000 19.70212 379 GLY A N 1
ATOM 4359 C CA . GLY A 1 362 ? -32.57273 79.25233 47.87991 1.000 17.59629 379 GLY A CA 1
ATOM 4360 C C . GLY A 1 362 ? -31.10882 79.46437 48.21604 1.000 20.31112 379 GLY A C 1
ATOM 4361 O O . GLY A 1 362 ? -30.41522 78.52974 48.61674 1.000 20.61491 379 GLY A O 1
ATOM 4365 N N . TYR A 1 363 ? -30.64714 80.69901 48.05718 1.000 19.56513 380 TYR A N 1
ATOM 4366 C CA . TYR A 1 363 ? -29.23265 81.02004 48.24216 1.000 21.19957 380 TYR A CA 1
ATOM 4367 C C . TYR A 1 363 ? -28.87660 81.52174 49.64385 1.000 25.79510 380 TYR A C 1
ATOM 4368 O O . TYR A 1 363 ? -27.69979 81.80403 49.90232 1.000 25.69977 380 TYR A O 1
ATOM 4386 N N . ASP A 1 364 ? -29.83774 81.62628 50.55611 1.000 22.34707 381 ASP A N 1
ATOM 4387 C CA . ASP A 1 364 ? -29.55676 81.85883 51.97659 1.000 21.80522 381 ASP A CA 1
ATOM 4388 C C . ASP A 1 364 ? -29.32796 80.48591 52.60684 1.000 23.16036 381 ASP A C 1
ATOM 4389 O O . ASP A 1 364 ? -30.27316 79.70168 52.75729 1.000 21.92632 381 ASP A O 1
ATOM 4398 N N . LEU A 1 365 ? -28.07398 80.16735 52.92946 1.000 22.83681 382 LEU A N 1
ATOM 4399 C CA . LEU A 1 365 ? -27.74161 78.84221 53.44336 1.000 22.16792 382 LEU A CA 1
ATOM 4400 C C . LEU A 1 365 ? -27.80508 78.74686 54.97154 1.000 24.47043 382 LEU A C 1
ATOM 4401 O O . LEU A 1 365 ? -27.37809 77.73229 55.53688 1.000 29.89600 382 LEU A O 1
ATOM 4417 N N . GLY A 1 366 ? -28.34049 79.74577 55.63882 1.000 25.47063 383 GLY A N 1
ATOM 4418 C CA . GLY A 1 366 ? -28.43553 79.76657 57.08969 1.000 30.19159 383 GLY A CA 1
ATOM 4419 C C . GLY A 1 366 ? -29.74874 79.27123 57.66888 1.000 29.36669 383 GLY A C 1
ATOM 4420 O O . GLY A 1 366 ? -30.01151 79.48994 58.85745 1.000 27.26435 383 GLY A O 1
ATOM 4424 N N . ASP A 1 367 ? -30.58599 78.63490 56.84696 1.000 24.92762 384 ASP A N 1
ATOM 4425 C CA . ASP A 1 367 ? -31.91080 78.11509 57.20549 1.000 22.92657 384 ASP A CA 1
ATOM 4426 C C . ASP A 1 367 ? -32.79047 79.16433 57.89102 1.000 27.93560 384 ASP A C 1
ATOM 4427 O O . ASP A 1 367 ? -33.15135 79.07539 59.06194 1.000 26.13819 384 ASP A O 1
ATOM 4436 N N . PHE A 1 368 ? -33.15723 80.15200 57.08958 1.000 22.27813 385 PHE A N 1
ATOM 4437 C CA . PHE A 1 368 ? -34.14558 81.17434 57.43973 1.000 20.04214 385 PHE A CA 1
ATOM 4438 C C . PHE A 1 368 ? -35.47548 80.63921 56.93572 1.000 19.68272 385 PHE A C 1
ATOM 4439 O O . PHE A 1 368 ? -35.71801 80.61539 55.72300 1.000 18.58167 385 PHE A O 1
ATOM 4456 N N . ALA A 1 369 ? -36.33616 80.18634 57.85938 1.000 18.37594 386 ALA A N 1
ATOM 4457 C CA . ALA A 1 369 ? -37.52859 79.44387 57.45314 1.000 19.02045 386 ALA A CA 1
ATOM 4458 C C . ALA A 1 369 ? -38.46799 80.27247 56.56731 1.000 15.50430 386 ALA A C 1
ATOM 4459 O O . ALA A 1 369 ? -39.02996 79.74611 55.59650 1.000 19.15504 386 ALA A O 1
ATOM 4466 N N . LEU A 1 370 ? -38.67934 81.55526 56.88790 1.000 17.79369 387 LEU A N 1
ATOM 4467 C CA . LEU A 1 370 ? -39.58208 82.35490 56.05522 1.000 18.25237 387 LEU A CA 1
ATOM 4468 C C . LEU A 1 370 ? -39.13001 82.32676 54.59901 1.000 20.67547 387 LEU A C 1
ATOM 4469 O O . LEU A 1 370 ? -39.94092 82.17253 53.66849 1.000 19.22558 387 LEU A O 1
ATOM 4485 N N . ALA A 1 371 ? -37.83187 82.49192 54.38262 1.000 19.12777 388 ALA A N 1
ATOM 4486 C CA . ALA A 1 371 ? -37.30866 82.54598 53.02113 1.000 19.36031 388 ALA A CA 1
ATOM 4487 C C . ALA A 1 371 ? -37.42789 81.20220 52.33285 1.000 17.15933 388 ALA A C 1
ATOM 4488 O O . ALA A 1 371 ? -37.90923 81.12009 51.19964 1.000 17.74350 388 ALA A O 1
ATOM 4495 N N . ASN A 1 372 ? -36.93291 80.13787 52.97974 1.000 18.68728 389 ASN A N 1
ATOM 4496 C CA . ASN A 1 372 ? -36.95871 78.83776 52.33011 1.000 20.05638 389 ASN A CA 1
ATOM 4497 C C . ASN A 1 372 ? -38.38998 78.35482 52.11498 1.000 20.00718 389 ASN A C 1
ATOM 4498 O O . ASN A 1 372 ? -38.71129 77.78188 51.06138 1.000 18.49605 389 ASN A O 1
ATOM 4509 N N . ASN A 1 373 ? -39.25456 78.54479 53.11825 1.000 18.03560 390 ASN A N 1
ATOM 4510 C CA . ASN A 1 373 ? -40.62677 78.07674 53.00615 1.000 18.27042 390 ASN A CA 1
ATOM 4511 C C . ASN A 1 373 ? -41.40714 78.88920 51.99016 1.000 17.09191 390 ASN A C 1
ATOM 4512 O O . ASN A 1 373 ? -42.26502 78.33795 51.29063 1.000 17.05673 390 ASN A O 1
ATOM 4523 N N . SER A 1 374 ? -41.12923 80.19785 51.88130 1.000 16.67162 391 SER A N 1
ATOM 4524 C CA . SER A 1 374 ? -41.72203 80.97879 50.79731 1.000 16.14065 391 SER A CA 1
ATOM 4525 C C . SER A 1 374 ? -41.31302 80.42159 49.43924 1.000 18.88095 391 SER A C 1
ATOM 4526 O O . SER A 1 374 ? -42.15178 80.25323 48.54823 1.000 18.25539 391 SER A O 1
ATOM 4534 N N . LEU A 1 375 ? -40.02259 80.11271 49.26453 1.000 18.03016 392 LEU A N 1
ATOM 4535 C CA . LEU A 1 375 ? -39.57113 79.53408 48.00017 1.000 14.53838 392 LEU A CA 1
ATOM 4536 C C . LEU A 1 375 ? -40.13780 78.13418 47.77242 1.000 15.66462 392 LEU A C 1
ATOM 4537 O O . LEU A 1 375 ? -40.39837 77.75785 46.63227 1.000 16.24742 392 LEU A O 1
ATOM 4553 N N . LYS A 1 376 ? -40.35817 77.35760 48.82821 1.000 16.15247 393 LYS A N 1
ATOM 4554 C CA . LYS A 1 376 ? -40.97970 76.05526 48.63218 1.000 17.02389 393 LYS A CA 1
ATOM 4555 C C . LYS A 1 376 ? -42.38868 76.19612 48.06645 1.000 18.72503 393 LYS A C 1
ATOM 4556 O O . LYS A 1 376 ? -42.78891 75.43107 47.18581 1.000 18.44847 393 LYS A O 1
ATOM 4575 N N . LEU A 1 377 ? -43.15936 77.17484 48.55789 1.000 17.53333 394 LEU A N 1
ATOM 4576 C CA . LEU A 1 377 ? -44.52883 77.34694 48.08902 1.000 17.69378 394 LEU A CA 1
ATOM 4577 C C . LEU A 1 377 ? -44.58024 77.98669 46.70544 1.000 18.60999 394 LEU A C 1
ATOM 4578 O O . LEU A 1 377 ? -45.58427 77.85330 46.00184 1.000 19.11169 394 LEU A O 1
ATOM 4594 N N . THR A 1 378 ? -43.54089 78.75691 46.34146 1.000 14.72803 395 THR A N 1
ATOM 4595 C CA . THR A 1 378 ? -43.43238 79.37056 45.03494 1.000 14.09229 395 THR A CA 1
ATOM 4596 C C . THR A 1 378 ? -43.16962 78.31155 43.96681 1.000 14.60822 395 THR A C 1
ATOM 4597 O O . THR A 1 378 ? -43.71407 78.38865 42.85749 1.000 17.70860 395 THR A O 1
ATOM 4608 N N . ALA A 1 379 ? -42.39984 77.27642 44.32009 1.000 17.25607 396 ALA A N 1
ATOM 4609 C CA . ALA A 1 379 ? -42.10191 76.19689 43.39569 1.000 14.73872 396 ALA A CA 1
ATOM 4610 C C . ALA A 1 379 ? -43.33712 75.33459 43.14402 1.000 19.01208 396 ALA A C 1
ATOM 4611 O O . ALA A 1 379 ? -44.33667 75.39825 43.86579 1.000 17.36808 396 ALA A O 1
ATOM 4618 N N . THR A 1 380 ? -43.24241 74.49755 42.10989 1.000 16.82327 397 THR A N 1
ATOM 4619 C CA . THR A 1 380 ? -44.34633 73.60870 41.76137 1.000 19.03178 397 THR A CA 1
ATOM 4620 C C . THR A 1 380 ? -44.73290 72.72365 42.93437 1.000 19.72099 397 THR A C 1
ATOM 4621 O O . THR A 1 380 ? -45.92172 72.48197 43.17541 1.000 20.08422 397 THR A O 1
ATOM 4632 N N . ASP A 1 381 ? -43.74320 72.22702 43.65996 1.000 21.36674 398 ASP A N 1
ATOM 4633 C CA . ASP A 1 381 ? -43.94509 71.50739 44.91322 1.000 21.91956 398 ASP A CA 1
ATOM 4634 C C . ASP A 1 381 ? -42.64430 71.62837 45.69306 1.000 19.19702 398 ASP A C 1
ATOM 4635 O O . ASP A 1 381 ? -41.64933 72.16906 45.19903 1.000 22.02578 398 ASP A O 1
ATOM 4644 N N A GLU A 1 382 ? -42.64246 71.09648 46.91667 0.506 20.15014 399 GLU A N 1
ATOM 4645 N N B GLU A 1 382 ? -42.63098 71.10182 46.91523 0.494 20.15713 399 GLU A N 1
ATOM 4646 C CA A GLU A 1 382 ? -41.46611 71.24746 47.76365 0.506 26.03322 399 GLU A CA 1
ATOM 4647 C CA B GLU A 1 382 ? -41.44569 71.29894 47.73996 0.494 25.95221 399 GLU A CA 1
ATOM 4648 C C A GLU A 1 382 ? -40.24357 70.59268 47.13546 0.506 26.86439 399 GLU A C 1
ATOM 4649 C C B GLU A 1 382 ? -40.23555 70.54791 47.19409 0.494 26.81560 399 GLU A C 1
ATOM 4650 O O A GLU A 1 382 ? -39.11480 71.06668 47.32707 0.506 22.90145 399 GLU A O 1
ATOM 4651 O O B GLU A 1 382 ? -39.09916 70.93814 47.48689 0.494 23.42089 399 GLU A O 1
ATOM 4674 N N . ASN A 1 383 ? -40.44619 69.51578 46.37649 1.000 22.15448 400 ASN A N 1
ATOM 4675 C CA . ASN A 1 383 ? -39.33807 68.83307 45.72478 1.000 23.46838 400 ASN A CA 1
ATOM 4676 C C . ASN A 1 383 ? -38.76096 69.61628 44.54948 1.000 27.41287 400 ASN A C 1
ATOM 4677 O O . ASN A 1 383 ? -37.70201 69.23792 44.04702 1.000 25.30618 400 ASN A O 1
ATOM 4689 N N . HIS A 1 384 ? -39.42321 70.68529 44.09484 1.000 20.49498 401 HIS A N 1
ATOM 4690 C CA . HIS A 1 384 ? -38.84625 71.57997 43.10289 1.000 19.73739 401 HIS A CA 1
ATOM 4691 C C . HIS A 1 384 ? -38.14947 72.78562 43.73423 1.000 19.33876 401 HIS A C 1
ATOM 4692 O O . HIS A 1 384 ? -37.78250 73.72851 43.01891 1.000 19.40932 401 HIS A O 1
ATOM 4706 N N . PHE A 1 385 ? -37.96864 72.77408 45.04735 1.000 18.38894 402 PHE A N 1
ATOM 4707 C CA . PHE A 1 385 ? -37.11315 73.70933 45.75441 1.000 17.78809 402 PHE A CA 1
ATOM 4708 C C . PHE A 1 385 ? -35.87087 72.97378 46.23744 1.000 24.88064 402 PHE A C 1
ATOM 4709 O O . PHE A 1 385 ? -35.95668 71.82047 46.68054 1.000 22.65661 402 PHE A O 1
ATOM 4726 N N . PHE A 1 386 ? -34.72187 73.63639 46.18306 1.000 21.23119 403 PHE A N 1
ATOM 4727 C CA . PHE A 1 386 ? -33.55986 73.15306 46.91616 1.000 17.16954 403 PHE A CA 1
ATOM 4728 C C . PHE A 1 386 ? -32.67562 74.31708 47.33312 1.000 23.56263 403 PHE A C 1
ATOM 4729 O O . PHE A 1 386 ? -32.71055 75.39469 46.73931 1.000 20.82755 403 PHE A O 1
ATOM 4746 N N . THR A 1 387 ? -31.92775 74.10500 48.40915 1.000 22.13405 404 THR A N 1
ATOM 4747 C CA . THR A 1 387 ? -30.96769 75.09884 48.85662 1.000 18.75560 404 THR A CA 1
ATOM 4748 C C . THR A 1 387 ? -29.72101 75.01274 47.98627 1.000 22.07853 404 THR A C 1
ATOM 4749 O O . THR A 1 387 ? -29.36194 73.94766 47.49040 1.000 25.59609 404 THR A O 1
ATOM 4760 N N . ALA A 1 388 ? -29.05137 76.14873 47.82370 1.000 24.37452 405 ALA A N 1
ATOM 4761 C CA . ALA A 1 388 ? -27.91719 76.24760 46.91487 1.000 25.06848 405 ALA A CA 1
ATOM 4762 C C . ALA A 1 388 ? -26.62823 75.74302 47.57313 1.000 22.83123 405 ALA A C 1
ATOM 4763 O O . ALA A 1 388 ? -25.62231 76.44767 47.66024 1.000 24.84494 405 ALA A O 1
ATOM 4770 N N . THR A 1 389 ? -26.67353 74.49432 48.02783 1.000 24.72401 406 THR A N 1
ATOM 4771 C CA . THR A 1 389 ? -25.44795 73.86075 48.49739 1.000 28.55173 406 THR A CA 1
ATOM 4772 C C . THR A 1 389 ? -24.61335 73.41701 47.30356 1.000 32.06969 406 THR A C 1
ATOM 4773 O O . THR A 1 389 ? -25.15887 73.11660 46.23757 1.000 28.68149 406 THR A O 1
ATOM 4784 N N . PRO A 1 390 ? -23.29020 73.34508 47.45626 1.000 38.17032 407 PRO A N 1
ATOM 4785 C CA . PRO A 1 390 ? -22.46797 72.86307 46.32903 1.000 32.45019 407 PRO A CA 1
ATOM 4786 C C . PRO A 1 390 ? -23.00206 71.58988 45.71668 1.000 28.61540 407 PRO A C 1
ATOM 4787 O O . PRO A 1 390 ? -23.10140 71.49927 44.48718 1.000 35.04371 407 PRO A O 1
ATOM 4798 N N . ALA A 1 391 ? -23.42091 70.62226 46.54336 1.000 31.14691 408 ALA A N 1
ATOM 4799 C CA . ALA A 1 391 ? -23.87248 69.34535 46.01382 1.000 29.71439 408 ALA A CA 1
ATOM 4800 C C . ALA A 1 391 ? -25.20534 69.47184 45.27975 1.000 36.76107 408 ALA A C 1
ATOM 4801 O O . ALA A 1 391 ? -25.41969 68.80899 44.25746 1.000 31.73619 408 ALA A O 1
ATOM 4808 N N . ASN A 1 392 ? -26.12653 70.29524 45.78777 1.000 32.84859 409 ASN A N 1
ATOM 4809 C CA . ASN A 1 392 ? -27.39653 70.44708 45.08735 1.000 30.28206 409 ASN A CA 1
ATOM 4810 C C . ASN A 1 392 ? -27.18801 71.17356 43.76317 1.000 21.46864 409 ASN A C 1
ATOM 4811 O O . ASN A 1 392 ? -27.77186 70.79331 42.74125 1.000 28.14592 409 ASN A O 1
ATOM 4822 N N . LEU A 1 393 ? -26.35671 72.21666 43.76812 1.000 26.61168 410 LEU A N 1
ATOM 4823 C CA . LEU A 1 393 ? -26.10211 72.98539 42.55261 1.000 25.77355 410 LEU A CA 1
ATOM 4824 C C . LEU A 1 393 ? -25.46132 72.11742 41.47913 1.000 35.11432 410 LEU A C 1
ATOM 4825 O O . LEU A 1 393 ? -25.81497 72.20978 40.29688 1.000 31.44832 410 LEU A O 1
ATOM 4841 N N . ALA A 1 394 ? -24.52167 71.25558 41.86889 1.000 28.46549 411 ALA A N 1
ATOM 4842 C CA . ALA A 1 394 ? -23.81701 70.45387 40.87689 1.000 35.22429 411 ALA A CA 1
ATOM 4843 C C . ALA A 1 394 ? -24.74789 69.46267 40.19400 1.000 35.16030 411 ALA A C 1
ATOM 4844 O O . ALA A 1 394 ? -24.56814 69.15681 39.00971 1.000 39.63792 411 ALA A O 1
ATOM 4851 N N . ALA A 1 395 ? -25.74265 68.95728 40.91136 1.000 29.96265 412 ALA A N 1
ATOM 4852 C CA . ALA A 1 395 ? -26.62293 67.93092 40.38635 1.000 35.05565 412 ALA A CA 1
ATOM 4853 C C . ALA A 1 395 ? -27.80567 68.47343 39.59154 1.000 36.80768 412 ALA A C 1
ATOM 4854 O O . ALA A 1 395 ? -28.48443 67.69283 38.91968 1.000 36.55955 412 ALA A O 1
ATOM 4861 N N . ALA A 1 396 ? -28.05802 69.77498 39.61532 1.000 30.41550 413 ALA A N 1
ATOM 4862 C CA . ALA A 1 396 ? -29.33990 70.27114 39.13646 1.000 28.68606 413 ALA A CA 1
ATOM 4863 C C . ALA A 1 396 ? -29.40952 70.39148 37.61409 1.000 28.87564 413 ALA A C 1
ATOM 4864 O O . ALA A 1 396 ? -28.43705 70.74959 36.94771 1.000 28.69366 413 ALA A O 1
ATOM 4871 N N . PHE A 1 397 ? -30.61141 70.13663 37.07969 1.000 25.11227 414 PHE A N 1
ATOM 4872 C CA . PHE A 1 397 ? -30.96310 70.40379 35.66852 1.000 27.54406 414 PHE A CA 1
ATOM 4873 C C . PHE A 1 397 ? -30.13779 69.55361 34.70462 1.000 35.59168 414 PHE A C 1
ATOM 4874 O O . PHE A 1 397 ? -29.70183 70.02750 33.65137 1.000 38.26529 414 PHE A O 1
ATOM 4891 N N . ASP A 1 398 ? -29.96265 68.27820 35.04940 1.000 35.49778 415 ASP A N 1
ATOM 4892 C CA . ASP A 1 398 ? -29.09998 67.40670 34.25376 1.000 50.19213 415 ASP A CA 1
ATOM 4893 C C . ASP A 1 398 ? -29.71492 67.08967 32.89374 1.000 51.25343 415 ASP A C 1
ATOM 4894 O O . ASP A 1 398 ? -29.00618 67.05441 31.87923 1.000 56.98022 415 ASP A O 1
ATOM 4903 N N . ASN A 1 399 ? -31.02247 66.82493 32.84810 1.000 39.53145 416 ASN A N 1
ATOM 4904 C CA . ASN A 1 399 ? -31.69862 66.48305 31.59097 1.000 51.82132 416 ASN A CA 1
ATOM 4905 C C . ASN A 1 399 ? -32.99412 67.27809 31.51364 1.000 46.30849 416 ASN A C 1
ATOM 4906 O O . ASN A 1 399 ? -34.08219 66.75182 31.75871 1.000 44.25529 416 ASN A O 1
ATOM 4917 N N . ILE A 1 400 ? -32.87584 68.56100 31.17407 1.000 40.95017 417 ILE A N 1
ATOM 4918 C CA . ILE A 1 400 ? -34.07818 69.37090 31.09036 1.000 36.16410 417 ILE A CA 1
ATOM 4919 C C . ILE A 1 400 ? -34.91228 68.95904 29.89230 1.000 23.60931 417 ILE A C 1
ATOM 4920 O O . ILE A 1 400 ? -36.13730 69.12724 29.89031 1.000 35.59917 417 ILE A O 1
ATOM 4936 N N . ALA A 1 401 ? -34.27633 68.40869 28.86350 1.000 26.63201 418 ALA A N 1
ATOM 4937 C CA . ALA A 1 401 ? -34.95674 68.05146 27.63665 1.000 26.89286 418 ALA A CA 1
ATOM 4938 C C . ALA A 1 401 ? -35.27032 66.56446 27.66448 1.000 23.69726 418 ALA A C 1
ATOM 4939 O O . ALA A 1 401 ? -34.37431 65.73971 27.85729 1.000 30.12162 418 ALA A O 1
ATOM 4946 N N A GLN A 1 402 B -36.54557 66.24157 27.51641 0.695 25.01224 419 GLN A N 1
ATOM 4947 N N B GLN A 1 402 B -36.53736 66.23174 27.46963 0.305 25.19152 419 GLN A N 1
ATOM 4948 C CA A GLN A 1 402 B -36.98846 64.86630 27.38309 0.695 28.44056 419 GLN A CA 1
ATOM 4949 C CA B GLN A 1 402 B -36.97417 64.84603 27.42822 0.305 28.34623 419 GLN A CA 1
ATOM 4950 C C A GLN A 1 402 B -36.75960 64.36894 25.96126 0.695 25.96936 419 GLN A C 1
ATOM 4951 C C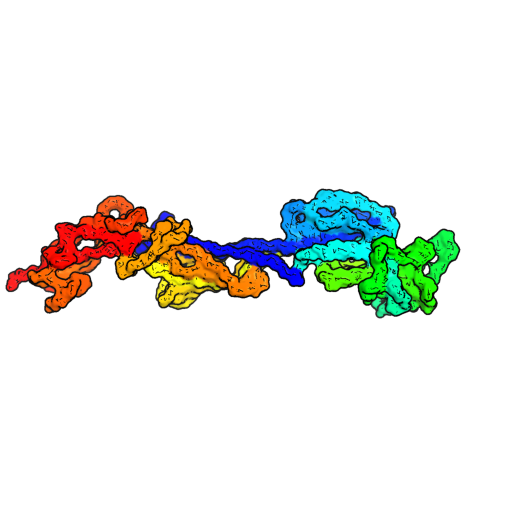 B GLN A 1 402 B -36.92912 64.33014 25.99525 0.305 26.26482 419 GLN A C 1
ATOM 4952 O O A GLN A 1 402 B -36.81249 65.12911 24.99464 0.695 22.38388 419 GLN A O 1
ATOM 4953 O O B GLN A 1 402 B -37.24574 65.05649 25.04849 0.305 23.26364 419 GLN A O 1
ATOM 4980 N N . THR A 1 403 ? -36.53048 63.07131 25.84058 1.000 24.30320 420 THR A N 1
ATOM 4981 C CA . THR A 1 403 ? -36.60258 62.38957 24.55935 1.000 23.53497 420 THR A CA 1
ATOM 4982 C C . THR A 1 403 ? -37.66515 61.30571 24.66650 1.000 23.53976 420 THR A C 1
ATOM 4983 O O . THR A 1 403 ? -37.81990 60.67561 25.72322 1.000 28.34180 420 THR A O 1
ATOM 4995 N N . ILE A 1 404 ? -38.40802 61.11447 23.57783 1.000 20.19940 421 ILE A N 1
ATOM 4996 C CA . ILE A 1 404 ? -39.49642 60.15434 23.54874 1.000 20.08214 421 ILE A CA 1
ATOM 4997 C C . ILE A 1 404 ? -38.92541 58.73472 23.50380 1.000 24.44796 421 ILE A C 1
ATOM 4998 O O . ILE A 1 404 ? -38.05726 58.41382 22.68376 1.000 24.73904 421 ILE A O 1
ATOM 5014 N N A ASN A 1 405 ? -39.42110 57.87597 24.39222 0.511 22.77448 422 ASN A N 1
ATOM 5015 N N B ASN A 1 405 ? -39.41356 57.87620 24.39563 0.489 22.79648 422 ASN A N 1
ATOM 5016 C CA A ASN A 1 405 ? -38.85306 56.54982 24.60904 0.511 23.03315 422 ASN A CA 1
ATOM 5017 C CA B ASN A 1 405 ? -38.80906 56.55919 24.54886 0.489 23.03439 422 ASN A CA 1
ATOM 5018 C C A ASN A 1 405 ? -39.38433 55.50852 23.63489 0.511 23.59153 422 ASN A C 1
ATOM 5019 C C B ASN A 1 405 ? -39.37293 55.51971 23.59342 0.489 23.55580 422 ASN A C 1
ATOM 5020 O O A ASN A 1 405 ? -38.64114 54.60719 23.23516 0.511 24.87085 422 ASN A O 1
ATOM 5021 O O B ASN A 1 405 ? -38.64301 54.61136 23.18309 0.489 24.89193 422 ASN A O 1
ATOM 5042 N N . ILE A 1 406 ? -40.65228 55.60242 23.26047 1.000 26.56951 423 ILE A N 1
ATOM 5043 C CA . ILE A 1 406 ? -41.29828 54.60484 22.41053 1.000 27.44877 423 ILE A CA 1
ATOM 5044 C C . ILE A 1 406 ? -41.47097 55.16389 21.00601 1.000 28.32156 423 ILE A C 1
ATOM 5045 O O . ILE A 1 406 ? -41.94635 56.29211 20.82245 1.000 34.26268 423 ILE A O 1
ATOM 5062 N N . GLY A 1 407 ? -41.12285 54.36097 20.00644 1.000 23.31055 424 GLY A N 1
ATOM 5063 C CA . GLY A 1 407 ? -41.31566 54.76649 18.63228 1.000 21.83208 424 GLY A CA 1
ATOM 5064 C C . GLY A 1 407 ? -42.61510 54.23206 18.06722 1.000 25.67125 424 GLY A C 1
ATOM 5065 O O . GLY A 1 407 ? -43.35741 54.95577 17.40900 1.000 22.17601 424 GLY A O 1
ATOM 5069 N N . ILE A 1 408 ? -42.89379 52.95540 18.33924 1.000 22.45124 425 ILE A N 1
ATOM 5070 C CA . ILE A 1 408 ? -44.12135 52.28051 17.92445 1.000 18.84677 425 ILE A CA 1
ATOM 5071 C C . ILE A 1 408 ? -44.72716 51.58982 19.14448 1.000 15.82110 425 ILE A C 1
ATOM 5072 O O . ILE A 1 408 ? -44.04918 50.80286 19.81518 1.000 20.35027 425 ILE A O 1
ATOM 5088 N N . GLN A 1 409 ? -46.00287 51.88789 19.43552 1.000 22.21531 426 GLN A N 1
ATOM 5089 C CA . GLN A 1 409 ? -46.66315 51.26615 20.58326 1.000 24.42681 426 GLN A CA 1
ATOM 5090 C C . GLN A 1 409 ? -47.19745 49.88103 20.24707 1.000 24.37827 426 GLN A C 1
ATOM 5091 O O . GLN A 1 409 ? -47.19495 48.99171 21.10160 1.000 24.53482 426 GLN A O 1
ATOM 5105 N N . ARG A 1 410 ? -47.70005 49.71703 19.02596 1.000 22.95926 427 ARG A N 1
ATOM 5106 C CA . ARG A 1 410 ? -48.27207 48.48627 18.49977 1.000 25.02972 427 ARG A CA 1
ATOM 5107 C C . ARG A 1 410 ? -47.89794 48.45628 17.02786 1.000 23.33153 427 ARG A C 1
ATOM 5108 O O . ARG A 1 410 ? -47.92100 49.49771 16.37292 1.000 24.42146 427 ARG A O 1
ATOM 5129 N N . GLY A 1 411 ? -47.60476 47.27493 16.49505 1.000 21.20325 428 GLY A N 1
ATOM 5130 C CA . GLY A 1 411 ? -47.39624 47.17719 15.07358 1.000 21.64573 428 GLY A CA 1
ATOM 5131 C C . GLY A 1 411 ? -47.74916 45.79951 14.54625 1.000 20.58561 428 GLY A C 1
ATOM 5132 O O . GLY A 1 411 ? -47.51532 44.78009 15.20793 1.000 22.18191 428 GLY A O 1
ATOM 5137 N N . GLU A 1 412 ? -48.32150 45.77760 13.35504 1.000 20.92314 429 GLU A N 1
ATOM 5138 C CA . GLU A 1 412 ? -48.63159 44.53854 12.66341 1.000 19.31368 429 GLU A CA 1
ATOM 5139 C C . GLU A 1 412 ? -48.16413 44.67090 11.22248 1.000 17.85826 429 GLU A C 1
ATOM 5140 O O . GLU A 1 412 ? -48.57278 45.59562 10.51321 1.000 22.50443 429 GLU A O 1
ATOM 5152 N N . VAL A 1 413 ? -47.26844 43.77841 10.82621 1.000 20.63578 430 VAL A N 1
ATOM 5153 C CA . VAL A 1 413 ? -46.80572 43.67003 9.45335 1.000 20.21084 430 VAL A CA 1
ATOM 5154 C C . VAL A 1 413 ? -47.48615 42.46644 8.82675 1.000 24.25272 430 VAL A C 1
ATOM 5155 O O . VAL A 1 413 ? -47.38985 41.35709 9.35437 1.000 22.99765 430 VAL A O 1
ATOM 5168 N N . THR A 1 414 ? -48.16438 42.68628 7.70935 1.000 20.67467 431 THR A N 1
ATOM 5169 C CA . THR A 1 414 ? -48.71772 41.61837 6.88727 1.000 21.26511 431 THR A CA 1
ATOM 5170 C C . THR A 1 414 ? -47.84395 41.52413 5.64079 1.000 20.72281 431 THR A C 1
ATOM 5171 O O . THR A 1 414 ? -47.55280 42.54433 5.00053 1.000 23.66742 431 THR A O 1
ATOM 5182 N N . ASP A 1 415 ? -47.46601 40.29336 5.27077 1.000 21.75523 432 ASP A N 1
ATOM 5183 C CA . ASP A 1 415 ? -46.50588 40.04585 4.20060 1.000 19.56801 432 ASP A CA 1
ATOM 5184 C C . ASP A 1 415 ? -46.99277 38.81397 3.44859 1.000 18.34549 432 ASP A C 1
ATOM 5185 O O . ASP A 1 415 ? -46.97339 37.71369 3.99868 1.000 21.15385 432 ASP A O 1
ATOM 5194 N N . PHE A 1 416 ? -47.49558 39.02759 2.23833 1.000 18.23508 433 PHE A N 1
ATOM 5195 C CA . PHE A 1 416 ? -48.01782 37.96637 1.38109 1.000 19.90191 433 PHE A CA 1
ATOM 5196 C C . PHE A 1 416 ? -46.88684 37.55011 0.45195 1.000 21.93784 433 PHE A C 1
ATOM 5197 O O . PHE A 1 416 ? -46.46121 38.33061 -0.40434 1.000 23.57989 433 PHE A O 1
ATOM 5214 N N . VAL A 1 417 ? -46.39971 36.32461 0.61529 1.000 21.49951 434 VAL A N 1
ATOM 5215 C CA . VAL A 1 417 ? -45.34878 35.82123 -0.26123 1.000 20.14305 434 VAL A CA 1
ATOM 5216 C C . VAL A 1 417 ? -45.90738 35.55870 -1.65202 1.000 21.73256 434 VAL A C 1
ATOM 5217 O O . VAL A 1 417 ? -47.03509 35.08225 -1.81483 1.000 23.59541 434 VAL A O 1
ATOM 5230 N N . ALA A 1 418 ? -45.12281 35.90710 -2.66247 1.000 20.33674 435 ALA A N 1
ATOM 5231 C CA . ALA A 1 418 ? -45.61083 35.94813 -4.02601 1.000 17.30808 435 ALA A CA 1
ATOM 5232 C C . ALA A 1 418 ? -45.63565 34.55577 -4.65896 1.000 23.36304 435 ALA A C 1
ATOM 5233 O O . ALA A 1 418 ? -44.96095 33.62273 -4.19286 1.000 20.30985 435 ALA A O 1
ATOM 5240 N N . PRO A 1 419 ? -46.43325 34.39805 -5.71109 1.000 21.42347 436 PRO A N 1
ATOM 5241 C CA . PRO A 1 419 ? -46.49282 33.10609 -6.41303 1.000 23.59222 436 PRO A CA 1
ATOM 5242 C C . PRO A 1 419 ? -45.13225 32.72529 -6.96406 1.000 19.38265 436 PRO A C 1
ATOM 5243 O O . PRO A 1 419 ? -44.38085 33.55817 -7.47287 1.000 21.56529 436 PRO A O 1
ATOM 5254 N N . GLY A 1 420 ? -44.83056 31.43276 -6.88911 1.000 22.73841 437 GLY A N 1
ATOM 5255 C CA . GLY A 1 420 ? -43.56020 30.94452 -7.34893 1.000 21.54540 437 GLY A CA 1
ATOM 5256 C C . GLY A 1 420 ? -42.51903 30.78632 -6.27041 1.000 26.26701 437 GLY A C 1
ATOM 5257 O O . GLY A 1 420 ? -41.47710 30.18062 -6.53327 1.000 24.83040 437 GLY A O 1
ATOM 5261 N N . PHE A 1 421 ? -42.76838 31.29178 -5.06801 1.000 22.91638 438 PHE A N 1
ATOM 5262 C CA . PHE A 1 421 ? -41.80186 31.22834 -3.97476 1.000 23.81291 438 PHE A CA 1
ATOM 5263 C C . PHE A 1 421 ? -42.42531 30.61509 -2.73542 1.000 25.89693 438 PHE A C 1
ATOM 5264 O O . PHE A 1 421 ? -43.59957 30.83252 -2.43325 1.000 25.93239 438 PHE A O 1
ATOM 5281 N N . ILE A 1 422 ? -41.63347 29.80358 -2.04644 1.000 20.30960 439 ILE A N 1
ATOM 5282 C CA . ILE A 1 422 ? -42.05651 29.18140 -0.80160 1.000 23.71234 439 ILE A CA 1
ATOM 5283 C C . ILE A 1 422 ? -41.05293 29.51488 0.28894 1.000 19.96722 439 ILE A C 1
ATOM 5284 O O . ILE A 1 422 ? -39.87409 29.76698 0.02349 1.000 23.91715 439 ILE A O 1
ATOM 5300 N N . VAL A 1 423 ? -41.54645 29.55515 1.51305 1.000 22.61494 440 VAL A N 1
ATOM 5301 C CA . VAL A 1 423 ? -40.74299 29.92659 2.66148 1.000 27.76461 440 VAL A CA 1
ATOM 5302 C C . VAL A 1 423 ? -40.15476 28.65672 3.24780 1.000 27.91198 440 VAL A C 1
ATOM 5303 O O . VAL A 1 423 ? -40.88037 27.70616 3.55137 1.000 27.17539 440 VAL A O 1
ATOM 5316 N N . LYS A 1 424 ? -38.83815 28.63960 3.38685 1.000 23.55792 441 LYS A N 1
ATOM 5317 C CA . LYS A 1 424 ? -38.14696 27.47505 3.92311 1.000 32.75278 441 LYS A CA 1
ATOM 5318 C C . LYS A 1 424 ? -38.74308 27.09031 5.26725 1.000 31.33753 441 LYS A C 1
ATOM 5319 O O . LYS A 1 424 ? -38.94999 27.94045 6.13447 1.000 27.59422 441 LYS A O 1
ATOM 5338 N N . ASN A 1 425 ? -39.09663 25.81426 5.38644 1.000 29.53841 442 ASN A N 1
ATOM 5339 C CA . ASN A 1 425 ? -39.47477 25.11074 6.60985 1.000 33.82125 442 ASN A CA 1
ATOM 5340 C C . ASN A 1 425 ? -40.85399 25.45817 7.13488 1.000 38.68546 442 ASN A C 1
ATOM 5341 O O . ASN A 1 425 ? -41.20288 25.03375 8.24313 1.000 38.54428 442 ASN A O 1
ATOM 5352 N N . LEU A 1 426 ? -41.66004 26.19695 6.38649 1.000 32.16262 443 LEU A N 1
ATOM 5353 C CA . LEU A 1 426 ? -43.00551 26.54081 6.83602 1.000 32.59463 443 LEU A CA 1
ATOM 5354 C C . LEU A 1 426 ? -43.96870 25.57359 6.15057 1.000 43.92927 443 LEU A C 1
ATOM 5355 O O . LEU A 1 426 ? -44.28220 25.71598 4.96430 1.000 41.56640 443 LEU A O 1
ATOM 5371 N N . THR A 1 427 ? -44.42358 24.57455 6.90593 1.000 43.22849 444 THR A N 1
ATOM 5372 C CA . THR A 1 427 ? -45.29564 23.53837 6.37579 1.000 55.97168 444 THR A CA 1
ATOM 5373 C C . THR A 1 427 ? -46.71832 23.62770 6.89648 1.000 58.64275 444 THR A C 1
ATOM 5374 O O . THR A 1 427 ? -47.63062 23.11864 6.23666 1.000 59.04922 444 THR A O 1
ATOM 5385 N N . GLN A 1 428 ? -46.93340 24.25524 8.05178 1.000 47.15994 445 GLN A N 1
ATOM 5386 C CA . GLN A 1 428 ? -48.27379 24.36204 8.59892 1.000 43.99202 445 GLN A CA 1
ATOM 5387 C C . GLN A 1 428 ? -48.50415 25.74206 9.19639 1.000 51.07353 445 GLN A C 1
ATOM 5388 O O . GLN A 1 428 ? -47.57162 26.45017 9.57989 1.000 39.54640 445 GLN A O 1
ATOM 5402 N N . SER A 1 429 ? -49.77959 26.10228 9.27938 1.000 44.35803 446 SER A N 1
ATOM 5403 C CA . SER A 1 429 ? -50.17202 27.36074 9.87312 1.000 38.27235 446 SER A CA 1
ATOM 5404 C C . SER A 1 429 ? -49.88458 27.35090 11.37103 1.000 47.14676 446 SER A C 1
ATOM 5405 O O . SER A 1 429 ? -49.80359 26.30421 12.01885 1.000 37.85551 446 SER A O 1
ATOM 5413 N N . GLY A 1 430 ? -49.71788 28.54327 11.91968 1.000 31.69836 447 GLY A N 1
ATOM 5414 C CA . GLY A 1 430 ? -49.52584 28.71715 13.33699 1.000 34.57498 447 GLY A CA 1
ATOM 5415 C C . GLY A 1 430 ? -48.34543 29.61165 13.59908 1.000 35.96508 447 GLY A C 1
ATOM 5416 O O . GLY A 1 430 ? -47.91333 30.38065 12.73326 1.000 29.11312 447 GLY A O 1
ATOM 5420 N N . ASP A 1 431 ? -47.81718 29.49489 14.80164 1.000 37.31951 448 ASP A N 1
ATOM 5421 C CA . ASP A 1 431 ? -46.71933 30.33294 15.24792 1.000 38.97588 448 ASP A CA 1
ATOM 5422 C C . ASP A 1 431 ? -45.42244 29.84995 14.62152 1.000 46.69171 448 ASP A C 1
ATOM 5423 O O . ASP A 1 431 ? -45.03725 28.69046 14.79642 1.000 36.12418 448 ASP A O 1
ATOM 5432 N N . VAL A 1 432 ? -44.75808 30.73119 13.87695 1.000 30.36125 449 VAL A N 1
ATOM 5433 C CA . VAL A 1 432 ? -43.50111 30.39043 13.22882 1.000 30.20536 449 VAL A CA 1
ATOM 5434 C C . VAL A 1 432 ? -42.35214 31.23241 13.76407 1.000 32.08473 449 VAL A C 1
ATOM 5435 O O . VAL A 1 432 ? -41.28029 31.27544 13.15860 1.000 29.37769 449 VAL A O 1
ATOM 5448 N N . THR A 1 433 ? -42.56516 31.88274 14.91566 1.000 29.07104 450 THR A N 1
ATOM 5449 C CA . THR A 1 433 ? -41.54908 32.76018 15.48630 1.000 29.40987 450 THR A CA 1
ATOM 5450 C C . THR A 1 433 ? -40.19935 32.06711 15.59492 1.000 27.83458 450 THR A C 1
ATOM 5451 O O . THR A 1 433 ? -39.16021 32.66025 15.29311 1.000 28.80573 450 THR A O 1
ATOM 5462 N N A HIS A 1 434 ? -40.20067 30.79643 16.01839 0.442 34.18509 451 HIS A N 1
ATOM 5463 N N B HIS A 1 434 ? -40.18188 30.80717 16.00341 0.558 34.20125 451 HIS A N 1
ATOM 5464 C CA A HIS A 1 434 ? -38.96106 30.06419 16.24935 0.442 33.35267 451 HIS A CA 1
ATOM 5465 C CA B HIS A 1 434 ? -38.91576 30.11935 16.23595 0.558 33.22791 451 HIS A CA 1
ATOM 5466 C C A HIS A 1 434 ? -38.32008 29.55255 14.96871 0.442 34.65861 451 HIS A C 1
ATOM 5467 C C B HIS A 1 434 ? -38.39282 29.39382 15.00806 0.558 34.35456 451 HIS A C 1
ATOM 5468 O O A HIS A 1 434 ? -37.14142 29.18255 14.98803 0.442 36.68721 451 HIS A O 1
ATOM 5469 O O B HIS A 1 434 ? -37.34989 28.74358 15.09411 0.558 38.01800 451 HIS A O 1
ATOM 5496 N N . LEU A 1 435 ? -39.05688 29.53214 13.86391 1.000 33.42891 452 LEU A N 1
ATOM 5497 C CA . LEU A 1 435 ? -38.55535 29.01800 12.59887 1.000 31.97551 452 LEU A CA 1
ATOM 5498 C C . LEU A 1 435 ? -37.96905 30.11310 11.71915 1.000 38.06217 452 LEU A C 1
ATOM 5499 O O . LEU A 1 435 ? -37.39569 29.80261 10.66420 1.000 36.76240 452 LEU A O 1
ATOM 5516 N N . LEU A 1 436 ? -38.11957 31.37441 12.12958 1.000 28.35410 453 LEU A N 1
ATOM 5517 C CA . LEU A 1 436 ? -37.57868 32.55788 11.47655 1.000 40.62011 453 LEU A CA 1
ATOM 5518 C C . LEU A 1 436 ? -36.60143 33.25891 12.41442 1.000 38.44036 453 LEU A C 1
ATOM 5519 O O . LEU A 1 436 ? -36.50983 32.94838 13.60091 1.000 37.71082 453 LEU A O 1
ATOM 5535 N N . ASN A 1 437 ? -35.87618 34.23874 11.88654 1.000 31.55632 454 ASN A N 1
ATOM 5536 C CA . ASN A 1 437 ? -35.05376 35.12814 12.70789 1.000 28.22269 454 ASN A CA 1
ATOM 5537 C C . ASN A 1 437 ? -35.88867 36.38051 12.97145 1.000 33.61918 454 ASN A C 1
ATOM 5538 O O . ASN A 1 437 ? -36.13566 37.16660 12.05172 1.000 26.12315 454 ASN A O 1
ATOM 5549 N N . VAL A 1 438 ? -36.33185 36.55363 14.21760 1.000 31.71543 455 VAL A N 1
ATOM 5550 C CA . VAL A 1 438 ? -37.27644 37.60382 14.60085 1.000 32.70577 455 VAL A CA 1
ATOM 5551 C C . VAL A 1 438 ? -36.68629 38.37894 15.77198 1.000 33.16464 455 VAL A C 1
ATOM 5552 O O . VAL A 1 438 ? -36.45965 37.79788 16.83655 1.000 29.57903 455 VAL A O 1
ATOM 5565 N N . SER A 1 439 ? -36.45252 39.68386 15.58968 1.000 29.86959 456 SER A N 1
ATOM 5566 C CA . SER A 1 439 ? -35.78072 40.45174 16.63676 1.000 25.60078 456 SER A CA 1
ATOM 5567 C C . SER A 1 439 ? -36.73074 40.84166 17.76108 1.000 31.37787 456 SER A C 1
ATOM 5568 O O . SER A 1 439 ? -36.30000 40.96302 18.91036 1.000 29.64389 456 SER A O 1
ATOM 5576 N N . ASN A 1 440 ? -38.01105 41.01647 17.45569 1.000 25.31798 457 ASN A N 1
ATOM 5577 C CA . ASN A 1 440 ? -38.99648 41.56268 18.37528 1.000 29.69574 457 ASN A CA 1
ATOM 5578 C C . ASN A 1 440 ? -40.34817 40.97149 17.99743 1.000 26.79360 457 ASN A C 1
ATOM 5579 O O . ASN A 1 440 ? -40.68728 40.92348 16.81323 1.000 25.93312 457 ASN A O 1
ATOM 5590 N N . GLY A 1 441 ? -41.13567 40.56618 18.99076 1.000 21.55748 458 GLY A N 1
ATOM 5591 C CA . GLY A 1 441 ? -42.50885 40.16825 18.74314 1.000 26.61031 458 GLY A CA 1
ATOM 5592 C C . GLY A 1 441 ? -42.61547 38.72836 18.25205 1.000 26.05293 458 GLY A C 1
ATOM 5593 O O . GLY A 1 441 ? -41.71615 37.91254 18.44817 1.000 27.20731 458 GLY A O 1
ATOM 5597 N N . THR A 1 442 ? -43.74226 38.42694 17.60068 1.000 25.39741 459 THR A N 1
ATOM 5598 C CA . THR A 1 442 ? -44.06831 37.06572 17.18530 1.000 27.89159 459 THR A CA 1
ATOM 5599 C C . THR A 1 442 ? -44.63160 37.07014 15.77227 1.000 27.44307 459 THR A C 1
ATOM 5600 O O . THR A 1 442 ? -45.17564 38.07475 15.30959 1.000 26.70706 459 THR A O 1
ATOM 5611 N N . VAL A 1 443 ? -44.49145 35.93337 15.08564 1.000 25.62766 460 VAL A N 1
ATOM 5612 C CA . VAL A 1 443 ? -44.89655 35.81816 13.69386 1.000 23.04436 460 VAL A CA 1
ATOM 5613 C C . VAL A 1 443 ? -45.80215 34.60535 13.51330 1.000 27.18562 460 VAL A C 1
ATOM 5614 O O . VAL A 1 443 ? -45.48609 33.50590 13.97775 1.000 27.63329 460 VAL A O 1
ATOM 5627 N N . HIS A 1 444 ? -46.92066 34.82003 12.84050 1.000 25.78231 461 HIS A N 1
ATOM 5628 C CA . HIS A 1 444 ? -47.88613 33.80090 12.46897 1.000 30.98852 461 HIS A CA 1
ATOM 5629 C C . HIS A 1 444 ? -47.83906 33.59429 10.95873 1.000 28.78740 461 HIS A C 1
ATOM 5630 O O . HIS A 1 444 ? -47.62913 34.53389 10.19740 1.000 25.42776 461 HIS A O 1
ATOM 5644 N N . TYR A 1 445 ? -48.04557 32.35641 10.52985 1.000 25.02545 462 TYR A N 1
ATOM 5645 C CA . TYR A 1 445 ? -48.04822 32.00478 9.11918 1.000 23.51988 462 TYR A CA 1
ATOM 5646 C C . TYR A 1 445 ? -49.35097 31.29496 8.80250 1.000 27.51225 462 TYR A C 1
ATOM 5647 O O . TYR A 1 445 ? -49.77205 30.40232 9.55006 1.000 33.79909 462 TYR A O 1
ATOM 5665 N N . ASP A 1 446 ? -50.00299 31.71425 7.73471 1.000 25.97783 463 ASP A N 1
ATOM 5666 C CA . ASP A 1 446 ? -51.13008 30.97416 7.18611 1.000 33.16489 463 ASP A CA 1
ATOM 5667 C C . ASP A 1 446 ? -50.68823 30.27774 5.90359 1.000 38.54224 463 ASP A C 1
ATOM 5668 O O . ASP A 1 446 ? -50.35409 30.94011 4.91945 1.000 31.72633 463 ASP A O 1
ATOM 5677 N N . VAL A 1 447 ? -50.74080 28.94207 5.90401 1.000 34.67274 464 VAL A N 1
ATOM 5678 C CA . VAL A 1 447 ? -50.25921 28.16378 4.76514 1.000 37.07591 464 VAL A CA 1
ATOM 5679 C C . VAL A 1 447 ? -51.07940 28.46634 3.51152 1.000 31.53979 464 VAL A C 1
ATOM 5680 O O . VAL A 1 447 ? -50.54142 28.55080 2.40130 1.000 37.32769 464 VAL A O 1
ATOM 5693 N N . SER A 1 448 ? -52.39813 28.60553 3.65040 1.000 34.25432 465 SER A N 1
ATOM 5694 C CA . SER A 1 448 ? -53.23125 28.65419 2.45048 1.000 36.10953 465 SER A CA 1
ATOM 5695 C C . SER A 1 448 ? -53.08224 29.96773 1.70293 1.000 40.28812 465 SER A C 1
ATOM 5696 O O . SER A 1 448 ? -53.15263 29.98566 0.47135 1.000 39.25741 465 SER A O 1
ATOM 5704 N N . THR A 1 449 ? -52.86729 31.06975 2.40968 1.000 32.29706 466 THR A N 1
ATOM 5705 C CA . THR A 1 449 ? -52.70178 32.36098 1.76452 1.000 31.64853 466 THR A CA 1
ATOM 5706 C C . THR A 1 449 ? -51.24090 32.77538 1.65728 1.000 26.61929 466 THR A C 1
ATOM 5707 O O . THR A 1 449 ? -50.95458 33.83513 1.08833 1.000 28.36968 466 THR A O 1
ATOM 5718 N N . LYS A 1 450 ? -50.32831 31.97830 2.20933 1.000 26.35559 467 LYS A N 1
ATOM 5719 C CA . LYS A 1 450 ? -48.89956 32.27572 2.23182 1.000 30.39223 467 LYS A CA 1
ATOM 5720 C C . LYS A 1 450 ? -48.65849 33.65015 2.84405 1.000 32.92739 467 LYS A C 1
ATOM 5721 O O . LYS A 1 450 ? -47.87495 34.45327 2.34896 1.000 23.70187 467 LYS A O 1
ATOM 5740 N N . LYS A 1 451 ? -49.33673 33.89774 3.95640 1.000 26.23849 468 LYS A N 1
ATOM 5741 C CA . LYS A 1 451 ? -49.35207 35.21038 4.58741 1.000 20.51589 468 LYS A CA 1
ATOM 5742 C C . LYS A 1 451 ? -48.60293 35.13256 5.90658 1.000 26.88568 468 LYS A C 1
ATOM 5743 O O . LYS A 1 451 ? -48.95520 34.33700 6.77921 1.000 24.29704 468 LYS A O 1
ATOM 5762 N N . LEU A 1 452 ? -47.57765 35.96236 6.05450 1.000 24.28277 469 LEU A N 1
ATOM 5763 C CA . LEU A 1 452 ? -46.90046 36.12786 7.33162 1.000 21.06886 469 LEU A CA 1
ATOM 5764 C C . LEU A 1 452 ? -47.53220 37.33206 8.02306 1.000 24.02857 469 LEU A C 1
ATOM 5765 O O . LEU A 1 452 ? -47.74045 38.37345 7.38962 1.000 23.70818 469 LEU A O 1
ATOM 5781 N N . THR A 1 453 ? -47.90626 37.16375 9.29003 1.000 22.22209 470 THR A N 1
ATOM 5782 C CA . THR A 1 453 ? -48.38919 38.26436 10.10911 1.000 26.01505 470 THR A CA 1
ATOM 5783 C C . THR A 1 453 ? -47.45993 38.40131 11.30122 1.000 24.72657 470 THR A C 1
ATOM 5784 O O . THR A 1 453 ? -47.35337 37.49222 12.13639 1.000 25.36187 470 THR A O 1
ATOM 5795 N N . TRP A 1 454 ? -46.78153 39.53262 11.36406 1.000 22.44798 471 TRP A N 1
ATOM 5796 C CA . TRP A 1 454 ? -45.76939 39.81339 12.36515 1.000 17.12063 471 TRP A CA 1
ATOM 5797 C C . TRP A 1 454 ? -46.34564 40.83574 13.34033 1.000 22.83199 471 TRP A C 1
ATOM 5798 O O . TRP A 1 454 ? -46.64150 41.96355 12.95218 1.000 20.69600 471 TRP A O 1
ATOM 5819 N N . THR A 1 455 ? -46.50462 40.42920 14.59153 1.000 23.96654 472 THR A N 1
ATOM 5820 C CA . THR A 1 455 ? -46.94602 41.31400 15.66551 1.000 23.58644 472 THR A CA 1
ATOM 5821 C C . THR A 1 455 ? -45.68928 41.85177 16.32804 1.000 19.57933 472 THR A C 1
ATOM 5822 O O . THR A 1 455 ? -44.93003 41.09671 16.94574 1.000 23.62949 472 THR A O 1
ATOM 5833 N N . THR A 1 456 ? -45.44950 43.16227 16.19996 1.000 21.17051 473 THR A N 1
ATOM 5834 C CA . THR A 1 456 ? -44.13190 43.64937 16.57673 1.000 20.92969 473 THR A CA 1
ATOM 5835 C C . THR A 1 456 ? -43.98571 43.87887 18.07228 1.000 21.77990 473 THR A C 1
ATOM 5836 O O . THR A 1 456 ? -42.86859 43.80716 18.58658 1.000 22.56980 473 THR A O 1
ATOM 5847 N N . GLY A 1 457 ? -45.07027 44.18603 18.76493 1.000 24.76678 474 GLY A N 1
ATOM 5848 C CA . GLY A 1 457 ? -44.98250 44.69664 20.11479 1.000 26.29750 474 GLY A CA 1
ATOM 5849 C C . GLY A 1 457 ? -44.49700 46.14507 20.06362 1.000 22.97533 474 GLY A C 1
ATOM 5850 O O . GLY A 1 457 ? -44.41183 46.77710 19.01581 1.000 22.33081 474 GLY A O 1
ATOM 5854 N N . THR A 1 458 ? -44.18494 46.66585 21.23775 1.000 24.06876 475 THR A N 1
ATOM 5855 C CA . THR A 1 458 ? -43.61192 47.99945 21.31971 1.000 22.26796 475 THR A CA 1
ATOM 5856 C C . THR A 1 458 ? -42.17637 48.00166 20.80640 1.000 23.02490 475 THR A C 1
ATOM 5857 O O . THR A 1 458 ? -41.38495 47.11345 21.12849 1.000 23.45887 475 THR A O 1
ATOM 5868 N N . ILE A 1 459 ? -41.84249 49.00889 19.99744 1.000 20.78502 476 ILE A N 1
ATOM 5869 C CA . ILE A 1 459 ? -40.49032 49.22638 19.51181 1.000 18.90985 476 ILE A CA 1
ATOM 5870 C C . ILE A 1 459 ? -40.02378 50.57911 20.03080 1.000 22.11529 476 ILE A C 1
ATOM 5871 O O . ILE A 1 459 ? -40.69280 51.59260 19.80634 1.000 21.19211 476 ILE A O 1
ATOM 5887 N N . LEU A 1 460 ? -38.87936 50.59753 20.70904 1.000 21.49735 477 LEU A N 1
ATOM 5888 C CA . LEU A 1 460 ? -38.35277 51.83738 21.25911 1.000 21.40058 477 LEU A CA 1
ATOM 5889 C C . LEU A 1 460 ? -37.84820 52.77374 20.16192 1.000 24.33418 477 LEU A C 1
ATOM 5890 O O . LEU A 1 460 ? -37.63637 52.39082 19.00618 1.000 21.68104 477 LEU A O 1
ATOM 5906 N N . SER A 1 461 ? -37.63790 54.03045 20.54326 1.000 22.53738 478 SER A N 1
ATOM 5907 C CA . SER A 1 461 ? -37.05887 55.00015 19.62614 1.000 16.93869 478 SER A CA 1
ATOM 5908 C C . SER A 1 461 ? -35.59590 54.66507 19.35073 1.000 18.90869 478 SER A C 1
ATOM 5909 O O . SER A 1 461 ? -34.96230 53.87921 20.06089 1.000 24.94809 478 SER A O 1
ATOM 5917 N N . SER A 1 462 ? -35.08972 55.22597 18.25651 1.000 21.60722 479 SER A N 1
ATOM 5918 C CA . SER A 1 462 ? -33.69746 55.06800 17.84462 1.000 25.51414 479 SER A CA 1
ATOM 5919 C C . SER A 1 462 ? -33.32544 53.58630 17.79002 1.000 27.06594 479 SER A C 1
ATOM 5920 O O . SER A 1 462 ? -32.29852 53.15143 18.31058 1.000 26.27681 479 SER A O 1
ATOM 5928 N N . SER A 1 463 ? -34.18862 52.80147 17.14762 1.000 21.68229 480 SER A N 1
ATOM 5929 C CA . SER A 1 463 ? -34.05293 51.34834 17.17568 1.000 21.47173 480 SER A CA 1
ATOM 5930 C C . SER A 1 463 ? -34.43274 50.76772 15.82424 1.000 24.47752 480 SER A C 1
ATOM 5931 O O . SER A 1 463 ? -34.95117 51.45855 14.94421 1.000 22.32947 480 SER A O 1
ATOM 5939 N N A GLU A 1 464 ? -34.17348 49.47047 15.65169 0.524 24.81806 481 GLU A N 1
ATOM 5940 N N B GLU A 1 464 ? -34.18787 49.46816 15.68393 0.476 24.79862 481 GLU A N 1
ATOM 5941 C CA A GLU A 1 464 ? -34.63190 48.76836 14.46004 0.524 26.28176 481 GLU A CA 1
ATOM 5942 C CA B GLU A 1 464 ? -34.58773 48.71692 14.50806 0.476 26.32536 481 GLU A CA 1
ATOM 5943 C C A GLU A 1 464 ? -35.14360 47.39263 14.85956 0.524 24.37106 481 GLU A C 1
ATOM 5944 C C B GLU A 1 464 ? -35.23032 47.41651 14.96352 0.476 24.33310 481 GLU A C 1
ATOM 5945 O O A GLU A 1 464 ? -34.58701 46.75239 15.75722 0.524 24.36490 481 GLU A O 1
ATOM 5946 O O B GLU A 1 464 ? -34.86481 46.85807 16.00369 0.476 24.17627 481 GLU A O 1
ATOM 5969 N N . ALA A 1 465 ? -36.20645 46.95488 14.18782 1.000 22.52404 482 ALA A N 1
ATOM 5970 C CA . ALA A 1 465 ? -36.79332 45.63389 14.36616 1.000 20.97919 482 ALA A CA 1
ATOM 5971 C C . ALA A 1 465 ? -36.77598 44.91791 13.01503 1.000 20.84617 482 ALA A C 1
ATOM 5972 O O . ALA A 1 465 ? -36.99541 45.53871 11.96520 1.000 21.38778 482 ALA A O 1
ATOM 5980 N N . THR A 1 466 ? -36.46278 43.62510 13.03145 1.000 21.84102 483 THR A N 1
ATOM 5981 C CA . THR A 1 466 ? -36.35356 42.89596 11.77188 1.000 19.00098 483 THR A CA 1
ATOM 5982 C C . THR A 1 466 ? -36.89842 41.48635 11.91184 1.000 20.56227 483 THR A C 1
ATOM 5983 O O . THR A 1 466 ? -36.91025 40.90204 12.99805 1.000 21.98233 483 THR A O 1
ATOM 5994 N N . ILE A 1 467 ? -37.42933 40.98102 10.80010 1.000 21.87914 484 ILE A N 1
ATOM 5995 C CA . ILE A 1 467 ? -37.63766 39.55886 10.60664 1.000 21.62017 484 ILE A CA 1
ATOM 5996 C C . ILE A 1 467 ? -36.89245 39.19776 9.33111 1.000 22.65033 484 ILE A C 1
ATOM 5997 O O . ILE A 1 467 ? -36.79698 39.99888 8.38899 1.000 20.32754 484 ILE A O 1
ATOM 6013 N N . THR A 1 468 ? -36.35729 37.97563 9.30826 1.000 24.14123 485 THR A N 1
ATOM 6014 C CA . THR A 1 468 ? -35.66435 37.45786 8.14169 1.000 24.60887 485 THR A CA 1
ATOM 6015 C C . THR A 1 468 ? -36.07535 35.99862 7.97453 1.000 21.42718 485 THR A C 1
ATOM 6016 O O . THR A 1 468 ? -36.09783 35.24495 8.95011 1.000 22.43900 485 THR A O 1
ATOM 6027 N N . TYR A 1 469 ? -36.41234 35.63175 6.74243 1.000 21.70920 486 TYR A N 1
ATOM 6028 C CA . TYR A 1 469 ? -36.80313 34.27682 6.36659 1.000 22.98043 486 TYR A CA 1
ATOM 6029 C C . TYR A 1 469 ? -36.21549 33.96592 5.00140 1.000 27.75722 486 TYR A C 1
ATOM 6030 O O . TYR A 1 469 ? -36.01587 34.86075 4.17772 1.000 21.85823 486 TYR A O 1
ATOM 6048 N N . ARG A 1 470 ? -35.95705 32.68359 4.75770 1.000 23.83478 487 ARG A N 1
ATOM 6049 C CA . ARG A 1 470 ? -35.44651 32.22350 3.47284 1.000 21.75555 487 ARG A CA 1
ATOM 6050 C C . ARG A 1 470 ? -36.58627 31.75416 2.57850 1.000 20.39819 487 ARG A C 1
ATOM 6051 O O . ARG A 1 470 ? -37.51728 31.07898 3.03705 1.000 20.74367 487 ARG A O 1
ATOM 6072 N N . ILE A 1 471 ? -36.51926 32.14933 1.31289 1.000 22.77720 488 ILE A N 1
ATOM 6073 C CA . ILE A 1 471 ? -37.45613 31.68017 0.29897 1.000 18.61565 488 ILE A CA 1
ATOM 6074 C C . ILE A 1 471 ? -36.69456 30.86559 -0.74051 1.000 19.25515 488 ILE A C 1
ATOM 6075 O O . ILE A 1 471 ? -35.52879 31.13199 -1.05007 1.000 23.00582 488 ILE A O 1
ATOM 6091 N N . TYR A 1 472 ? -37.39611 29.89956 -1.31861 1.000 25.56447 489 TYR A N 1
ATOM 6092 C CA . TYR A 1 472 ? -36.90357 29.15789 -2.46318 1.000 20.70119 489 TYR A CA 1
ATOM 6093 C C . TYR A 1 472 ? -37.82817 29.38498 -3.64917 1.000 18.18045 489 TYR A C 1
ATOM 6094 O O . TYR A 1 472 ? -39.04886 29.47886 -3.48796 1.000 21.39386 489 TYR A O 1
ATOM 6112 N N . ALA A 1 473 ? -37.25347 29.40261 -4.84500 1.000 21.54592 490 ALA A N 1
ATOM 6113 C CA . ALA A 1 473 ? -38.06654 29.33577 -6.06187 1.000 23.98724 490 ALA A CA 1
ATOM 6114 C C . ALA A 1 473 ? -38.60427 27.91741 -6.27421 1.000 24.27005 490 ALA A C 1
ATOM 6115 O O . ALA A 1 473 ? -37.87547 26.93579 -6.10696 1.000 23.05603 490 ALA A O 1
ATOM 6122 N N . ASP A 1 474 ? -39.89212 27.82121 -6.62793 1.000 25.74666 491 ASP A N 1
ATOM 6123 C CA . ASP A 1 474 ? -40.57909 26.56422 -6.96743 1.000 25.26564 491 ASP A CA 1
ATOM 6124 C C . ASP A 1 474 ? -40.55329 26.45407 -8.49284 1.000 22.31429 491 ASP A C 1
ATOM 6125 O O . ASP A 1 474 ? -41.37032 27.06506 -9.19574 1.000 20.33775 491 ASP A O 1
ATOM 6134 N N . LEU A 1 475 ? -39.55813 25.72839 -9.01510 1.000 23.11112 492 LEU A N 1
ATOM 6135 C CA . LEU A 1 475 ? -39.30532 25.75823 -10.45372 1.000 23.78608 492 LEU A CA 1
ATOM 6136 C C . LEU A 1 475 ? -40.49386 25.23247 -11.25252 1.000 21.95183 492 LEU A C 1
ATOM 6137 O O . LEU A 1 475 ? -40.81059 25.75861 -12.32700 1.000 21.70197 492 LEU A O 1
ATOM 6153 N N . ASP A 1 476 ? -41.12948 24.15805 -10.78042 1.000 30.42139 493 ASP A N 1
ATOM 6154 C CA . ASP A 1 476 ? -42.22535 23.57836 -11.55630 1.000 28.80811 493 ASP A CA 1
ATOM 6155 C C . ASP A 1 476 ? -43.43152 24.51516 -11.58260 1.000 29.66853 493 ASP A C 1
ATOM 6156 O O . ASP A 1 476 ? -44.11470 24.63152 -12.60320 1.000 25.94135 493 ASP A O 1
ATOM 6165 N N . TYR A 1 477 ? -43.71564 25.18841 -10.46658 1.000 23.00961 494 TYR A N 1
ATOM 6166 C CA . TYR A 1 477 ? -44.78637 26.18184 -10.47401 1.000 23.73652 494 TYR A CA 1
ATOM 6167 C C . TYR A 1 477 ? -44.49008 27.30214 -11.46480 1.000 23.14117 494 TYR A C 1
ATOM 6168 O O . TYR A 1 477 ? -45.36632 27.71812 -12.23821 1.000 25.66101 494 TYR A O 1
ATOM 6186 N N . ILE A 1 478 ? -43.26519 27.83813 -11.42878 1.000 21.00492 495 ILE A N 1
ATOM 6187 C CA . ILE A 1 478 ? -42.88385 28.91037 -12.34091 1.000 22.03192 495 ILE A CA 1
ATOM 6188 C C . ILE A 1 478 ? -42.97346 28.42799 -13.78360 1.000 23.85096 495 ILE A C 1
ATOM 6189 O O . ILE A 1 478 ? -43.45423 29.14304 -14.66582 1.000 20.19979 495 ILE A O 1
ATOM 6205 N N . GLN A 1 479 ? -42.54762 27.19318 -14.04026 1.000 23.00512 496 GLN A N 1
ATOM 6206 C CA . GLN A 1 479 ? -42.65837 26.64875 -15.38859 1.000 22.86582 496 GLN A CA 1
ATOM 6207 C C . GLN A 1 479 ? -44.10663 26.59554 -15.84802 1.000 21.94373 496 GLN A C 1
ATOM 6208 O O . GLN A 1 479 ? -44.41007 26.92355 -17.00026 1.000 25.98922 496 GLN A O 1
ATOM 6222 N N . ASN A 1 480 ? -45.01400 26.18635 -14.96783 1.000 23.52654 497 ASN A N 1
ATOM 6223 C CA . ASN A 1 480 ? -46.39183 25.92278 -15.33701 1.000 23.75489 497 ASN A CA 1
ATOM 6224 C C . ASN A 1 480 ? -47.29896 27.13828 -15.25312 1.000 31.35683 497 ASN A C 1
ATOM 6225 O O . ASN A 1 480 ? -48.49152 27.01567 -15.56154 1.000 30.85489 497 ASN A O 1
ATOM 6236 N N . ASN A 1 481 ? -46.77767 28.30208 -14.86967 1.000 23.96644 498 ASN A N 1
ATOM 6237 C CA . ASN A 1 481 ? -47.61062 29.48460 -14.70906 1.000 27.70721 498 ASN A CA 1
ATOM 6238 C C . ASN A 1 481 ? -46.90217 30.68469 -15.30566 1.000 32.75788 498 ASN A C 1
ATOM 6239 O O . ASN A 1 481 ? -45.70514 30.88161 -15.07454 1.000 33.28869 498 ASN A O 1
ATOM 6250 N N . ASP A 1 482 ? -47.65475 31.50790 -16.03748 1.000 24.30671 499 ASP A N 1
ATOM 6251 C CA . ASP A 1 482 ? -47.09804 32.70128 -16.66070 1.000 19.12820 499 ASP A CA 1
ATOM 6252 C C . ASP A 1 482 ? -47.17091 33.86195 -15.66971 1.000 31.19039 499 ASP A C 1
ATOM 6253 O O . ASP A 1 482 ? -47.95564 34.79829 -15.80436 1.000 23.48160 499 ASP A O 1
ATOM 6262 N N . ILE A 1 483 ? -46.31061 33.77660 -14.65864 1.000 26.21443 500 ILE A N 1
ATOM 6263 C CA . ILE A 1 483 ? -46.27095 34.79609 -13.59906 1.000 23.51351 500 ILE A CA 1
ATOM 6264 C C . ILE A 1 483 ? -45.84534 36.13857 -14.17707 1.000 20.76834 500 ILE A C 1
ATOM 6265 O O . ILE A 1 483 ? -44.84601 36.21686 -14.91697 1.000 21.40240 500 ILE A O 1
ATOM 6281 N N . PRO A 1 484 ? -46.49541 37.24143 -13.81094 1.000 27.10307 501 PRO A N 1
ATOM 6282 C CA . PRO A 1 484 ? -46.02905 38.54962 -14.28028 1.000 31.64634 501 PRO A CA 1
ATOM 6283 C C . PRO A 1 484 ? -44.73982 38.98485 -13.59768 1.000 27.94865 501 PRO A C 1
ATOM 6284 O O . PRO A 1 484 ? -44.44894 38.61695 -12.46038 1.000 29.49539 501 PRO A O 1
ATOM 6295 N N . VAL A 1 485 ? -43.97526 39.79037 -14.29760 1.000 27.16322 502 VAL A N 1
ATOM 6296 C CA . VAL A 1 485 ? -42.77179 40.36801 -13.72170 1.000 24.04285 502 VAL A CA 1
ATOM 6297 C C . VAL A 1 485 ? -43.11724 41.72189 -13.11264 1.000 24.84145 502 VAL A C 1
ATOM 6298 O O . VAL A 1 485 ? -44.14827 42.31931 -13.42017 1.000 24.57926 502 VAL A O 1
ATOM 6311 N N . ASN A 1 486 ? -42.23651 42.21590 -12.25917 1.000 24.72829 503 ASN A N 1
ATOM 6312 C CA . ASN A 1 486 ? -42.38705 43.53583 -11.64591 1.000 24.56963 503 ASN A CA 1
ATOM 6313 C C . ASN A 1 486 ? -41.47116 44.51066 -12.37309 1.000 25.71891 503 ASN A C 1
ATOM 6314 O O . ASN A 1 486 ? -40.24632 44.46423 -12.22034 1.000 28.23976 503 ASN A O 1
ATOM 6325 N N . THR A 1 487 ? -42.06976 45.40909 -13.13848 1.000 30.55679 504 THR A N 1
ATOM 6326 C CA . THR A 1 487 ? -41.33375 46.38497 -13.92605 1.000 33.51906 504 THR A CA 1
ATOM 6327 C C . THR A 1 487 ? -41.26990 47.75675 -13.27340 1.000 40.31349 504 THR A C 1
ATOM 6328 O O . THR A 1 487 ? -40.72782 48.68667 -13.87512 1.000 36.47214 504 THR A O 1
ATOM 6339 N N . THR A 1 488 ? -41.80083 47.90658 -12.06952 1.000 27.24243 505 THR A N 1
ATOM 6340 C CA . THR A 1 488 ? -41.83648 49.19865 -11.38804 1.000 29.66841 505 THR A CA 1
ATOM 6341 C C . THR A 1 488 ? -40.84145 49.33466 -10.24939 1.000 35.43918 505 THR A C 1
ATOM 6342 O O . THR A 1 488 ? -40.21756 50.38808 -10.09115 1.000 27.40671 505 THR A O 1
ATOM 6353 N N . SER A 1 489 ? -40.65874 48.30733 -9.43959 1.000 25.14506 506 SER A N 1
ATOM 6354 C CA . SER A 1 489 ? -39.72264 48.43175 -8.33605 1.000 21.71133 506 SER A CA 1
ATOM 6355 C C . SER A 1 489 ? -38.28907 48.58438 -8.82294 1.000 26.39669 506 SER A C 1
ATOM 6356 O O . SER A 1 489 ? -37.87054 47.95818 -9.79390 1.000 25.01076 506 SER A O 1
ATOM 6364 N N . ALA A 1 490 ? -37.50082 49.35864 -8.07631 1.000 27.22567 507 ALA A N 1
ATOM 6365 C CA . ALA A 1 490 ? -36.12048 49.63776 -8.45366 1.000 27.84963 507 ALA A CA 1
ATOM 6366 C C . ALA A 1 490 ? -35.09499 49.09931 -7.46764 1.000 24.13053 507 ALA A C 1
ATOM 6367 O O . ALA A 1 490 ? -33.89989 49.39580 -7.61815 1.000 29.56465 507 ALA A O 1
ATOM 6374 N N . ILE A 1 491 ? -35.50555 48.30594 -6.46512 1.000 25.86282 508 ILE A N 1
ATOM 6375 C CA . ILE A 1 491 ? -34.55908 47.92079 -5.42468 1.000 21.79365 508 ILE A CA 1
ATOM 6376 C C . ILE A 1 491 ? -33.80604 46.61742 -5.69988 1.000 21.45883 508 ILE A C 1
ATOM 6377 O O . ILE A 1 491 ? -32.83599 46.31514 -4.98802 1.000 25.68519 508 ILE A O 1
ATOM 6393 N N . GLY A 1 492 ? -34.17787 45.87300 -6.72365 1.000 26.70308 509 GLY A N 1
ATOM 6394 C CA . GLY A 1 492 ? -33.47173 44.65804 -7.05988 1.000 28.62180 509 GLY A CA 1
ATOM 6395 C C . GLY A 1 492 ? -33.82994 43.54484 -6.10259 1.000 29.32403 509 GLY A C 1
ATOM 6396 O O . GLY A 1 492 ? -34.87229 43.58494 -5.44097 1.000 19.40193 509 GLY A O 1
ATOM 6400 N N . PRO A 1 493 ? -32.95471 42.53226 -5.97875 1.000 22.36996 510 PRO A N 1
ATOM 6401 C CA . PRO A 1 493 ? -31.60410 42.46690 -6.57601 1.000 24.67209 510 PRO A CA 1
ATOM 6402 C C . PRO A 1 493 ? -31.56156 42.36135 -8.09183 1.000 27.80044 510 PRO A C 1
ATOM 6403 O O . PRO A 1 493 ? -30.53924 42.74032 -8.68814 1.000 27.64387 510 PRO A O 1
ATOM 6414 N N . ASP A 1 494 ? -32.63686 41.87960 -8.72224 1.000 23.63343 511 ASP A N 1
ATOM 6415 C CA . ASP A 1 494 ? -32.67470 41.73356 -10.18290 1.000 26.23327 511 ASP A CA 1
ATOM 6416 C C . ASP A 1 494 ? -33.80067 42.58369 -10.73523 1.000 27.26480 511 ASP A C 1
ATOM 6417 O O . ASP A 1 494 ? -34.96666 42.19112 -10.66849 1.000 21.77666 511 ASP A O 1
ATOM 6426 N N . LEU A 1 495 ? -33.45750 43.74783 -11.29066 1.000 26.50539 512 LEU A N 1
ATOM 6427 C CA . LEU A 1 495 ? -34.47510 44.58939 -11.89563 1.000 24.51464 512 LEU A CA 1
ATOM 6428 C C . LEU A 1 495 ? -35.25992 43.81980 -12.94913 1.000 27.04606 512 LEU A C 1
ATOM 6429 O O . LEU A 1 495 ? -34.69070 43.08859 -13.75586 1.000 30.32849 512 LEU A O 1
ATOM 6445 N N . GLY A 1 496 ? -36.57488 44.01267 -12.95623 1.000 21.83143 513 GLY A N 1
ATOM 6446 C CA . GLY A 1 496 ? -37.43954 43.32551 -13.89199 1.000 25.12064 513 GLY A CA 1
ATOM 6447 C C . GLY A 1 496 ? -37.77262 41.88556 -13.54568 1.000 31.98665 513 GLY A C 1
ATOM 6448 O O . GLY A 1 496 ? -38.40559 41.20189 -14.35416 1.000 26.47550 513 GLY A O 1
ATOM 6452 N N . GLY A 1 497 ? -37.37370 41.40341 -12.37957 1.000 25.18764 514 GLY A N 1
ATOM 6453 C CA . GLY A 1 497 ? -37.60857 40.02615 -12.00337 1.000 23.42774 514 GLY A CA 1
ATOM 6454 C C . GLY A 1 497 ? -38.99877 39.79962 -11.45712 1.000 18.79265 514 GLY A C 1
ATOM 6455 O O . GLY A 1 497 ? -39.90217 40.64272 -11.54500 1.000 24.52344 514 GLY A O 1
ATOM 6459 N N . PHE A 1 498 ? -39.16480 38.61391 -10.88667 1.000 18.95227 515 PHE A N 1
ATOM 6460 C CA . PHE A 1 498 ? -40.39223 38.22964 -10.22496 1.000 21.56153 515 PHE A CA 1
ATOM 6461 C C . PHE A 1 498 ? -40.44770 38.87914 -8.85524 1.000 18.42547 515 PHE A C 1
ATOM 6462 O O . PHE A 1 498 ? -39.42632 38.94928 -8.16817 1.000 21.50669 515 PHE A O 1
ATOM 6479 N N . ASP A 1 499 ? -41.64941 39.27364 -8.43960 1.000 21.10920 516 ASP A N 1
ATOM 6480 C CA . ASP A 1 499 ? -41.85702 39.68448 -7.05415 1.000 20.04137 516 ASP A CA 1
ATOM 6481 C C . ASP A 1 499 ? -41.53207 38.54216 -6.09094 1.000 21.56247 516 ASP A C 1
ATOM 6482 O O . ASP A 1 499 ? -41.94758 37.40136 -6.30845 1.000 23.54989 516 ASP A O 1
ATOM 6491 N N . THR A 1 500 ? -40.87086 38.87058 -4.97669 1.000 18.11133 517 THR A N 1
ATOM 6492 C CA . THR A 1 500 ? -40.85194 37.94925 -3.84370 1.000 21.04054 517 THR A CA 1
ATOM 6493 C C . THR A 1 500 ? -42.09047 38.10832 -2.96786 1.000 20.94200 517 THR A C 1
ATOM 6494 O O . THR A 1 500 ? -42.52181 37.14803 -2.30886 1.000 18.91813 517 THR A O 1
ATOM 6505 N N . ASN A 1 501 ? -42.66425 39.30669 -2.95015 1.000 18.40212 518 ASN A N 1
ATOM 6506 C CA . ASN A 1 501 ? -43.83172 39.62008 -2.14452 1.000 17.66601 518 ASN A CA 1
ATOM 6507 C C . ASN A 1 501 ? -44.94103 40.16863 -3.03150 1.000 18.40849 518 ASN A C 1
ATOM 6508 O O . ASN A 1 501 ? -44.68118 40.95779 -3.93925 1.000 19.16165 518 ASN A O 1
ATOM 6516 N N . THR A 1 502 ? -46.19333 39.80071 -2.74325 1.000 18.78697 519 THR A N 1
ATOM 6517 C CA . THR A 1 502 ? -47.30486 40.45214 -3.42569 1.000 22.01036 519 THR A CA 1
ATOM 6518 C C . THR A 1 502 ? -47.57291 41.80601 -2.80071 1.000 23.89610 519 THR A C 1
ATOM 6519 O O . THR A 1 502 ? -47.85940 42.78765 -3.50242 1.000 22.08523 519 THR A O 1
ATOM 6530 N N A GLU A 1 503 ? -47.44369 41.89362 -1.48341 0.471 22.76866 520 GLU A N 1
ATOM 6531 N N B GLU A 1 503 ? -47.44737 41.87781 -1.48115 0.529 22.73527 520 GLU A N 1
ATOM 6532 C CA A GLU A 1 503 ? -47.57253 43.17127 -0.79637 0.471 23.51331 520 GLU A CA 1
ATOM 6533 C CA B GLU A 1 503 ? -47.65960 43.10775 -0.73283 0.529 23.60148 520 GLU A CA 1
ATOM 6534 C C A GLU A 1 503 ? -47.22155 42.95643 0.66481 0.471 20.48328 520 GLU A C 1
ATOM 6535 C C B GLU A 1 503 ? -47.13101 42.88664 0.67176 0.529 20.45827 520 GLU A C 1
ATOM 6536 O O A GLU A 1 503 ? -47.59361 41.93638 1.25713 0.471 21.10723 520 GLU A O 1
ATOM 6537 O O B GLU A 1 503 ? -47.30866 41.80390 1.23961 0.529 20.86285 520 GLU A O 1
ATOM 6560 N N . ALA A 1 504 ? -46.49790 43.91000 1.23593 1.000 21.71984 521 ALA A N 1
ATOM 6561 C CA . ALA A 1 504 ? -46.16039 43.88967 2.64325 1.000 19.12782 521 ALA A CA 1
ATOM 6562 C C . ALA A 1 504 ? -46.43406 45.28695 3.18334 1.000 18.30788 521 ALA A C 1
ATOM 6563 O O . ALA A 1 504 ? -46.08707 46.28452 2.55112 1.000 18.43370 521 ALA A O 1
ATOM 6571 N N . LYS A 1 505 ? -47.04881 45.33803 4.35434 1.000 19.33984 522 LYS A N 1
ATOM 6572 C CA . LYS A 1 505 ? -47.53418 46.59562 4.91151 1.000 23.32967 522 LYS A CA 1
ATOM 6573 C C . LYS A 1 505 ? -47.36420 46.57730 6.41884 1.000 24.83962 522 LYS A C 1
ATOM 6574 O O . LYS A 1 505 ? -47.57919 45.54775 7.06224 1.000 25.75099 522 LYS A O 1
ATOM 6593 N N . LEU A 1 506 ? -46.97531 47.71754 6.97516 1.000 20.85561 523 LEU A N 1
ATOM 6594 C CA . LEU A 1 506 ? -46.97515 47.90445 8.41487 1.000 21.17581 523 LEU A CA 1
ATOM 6595 C C . LEU A 1 506 ? -48.17462 48.77728 8.76931 1.000 23.02948 523 LEU A C 1
ATOM 6596 O O . LEU A 1 506 ? -48.34942 49.85268 8.19206 1.000 23.04940 523 LEU A O 1
ATOM 6612 N N . THR A 1 507 ? -49.00651 48.29923 9.69610 1.000 24.51356 524 THR A N 1
ATOM 6613 C CA . THR A 1 507 ? -50.04256 49.10872 10.32913 1.000 23.82553 524 THR A CA 1
ATOM 6614 C C . THR A 1 507 ? -49.65149 49.27639 11.78714 1.000 20.54823 524 THR A C 1
ATOM 6615 O O . THR A 1 507 ? -49.33032 48.29393 12.46207 1.000 19.92490 524 THR A O 1
ATOM 6626 N N . TYR A 1 508 ? -49.63381 50.51488 12.27278 1.000 22.38438 525 TYR A N 1
ATOM 6627 C CA . TYR A 1 508 ? -49.06231 50.69616 13.60192 1.000 19.92876 525 TYR A CA 1
ATOM 6628 C C . TYR A 1 508 ? -49.69521 51.86027 14.35058 1.000 20.47589 525 TYR A C 1
ATOM 6629 O O . TYR A 1 508 ? -50.35377 52.72981 13.77684 1.000 21.28237 525 TYR A O 1
ATOM 6647 N N . THR A 1 509 ? -49.47054 51.83721 15.65547 1.000 20.48286 526 THR A N 1
ATOM 6648 C CA . THR A 1 509 ? -49.83585 52.92668 16.55592 1.000 20.91343 526 THR A CA 1
ATOM 6649 C C . THR A 1 509 ? -48.57092 53.70979 16.88572 1.000 19.11725 526 THR A C 1
ATOM 6650 O O . THR A 1 509 ? -47.56999 53.12632 17.34177 1.000 22.85930 526 THR A O 1
ATOM 6661 N N . ASN A 1 510 ? -48.59859 55.01919 16.61215 1.000 20.50490 527 ASN A N 1
ATOM 6662 C CA . ASN A 1 510 ? -47.38537 55.81662 16.66427 1.000 19.58520 527 ASN A CA 1
ATOM 6663 C C . ASN A 1 510 ? -47.08447 56.22466 18.11027 1.000 19.04000 527 ASN A C 1
ATOM 6664 O O . ASN A 1 510 ? -47.76003 55.81668 19.05467 1.000 20.81730 527 ASN A O 1
ATOM 6675 N N . SER A 1 511 ? -46.02192 57.00340 18.28249 1.000 20.32690 528 SER A N 1
ATOM 6676 C CA . SER A 1 511 ? -45.48951 57.29944 19.60713 1.000 20.19086 528 SER A CA 1
ATOM 6677 C C . SER A 1 511 ? -46.42769 58.13536 20.45721 1.000 19.08997 528 SER A C 1
ATOM 6678 O O . SER A 1 511 ? -46.20656 58.22481 21.67652 1.000 22.70112 528 SER A O 1
ATOM 6686 N N . ASN A 1 512 ? -47.46449 58.73197 19.86376 1.000 22.92924 529 ASN A N 1
ATOM 6687 C CA . ASN A 1 512 ? -48.46907 59.45271 20.64084 1.000 24.54212 529 ASN A CA 1
ATOM 6688 C C . ASN A 1 512 ? -49.79797 58.72102 20.70813 1.000 21.52849 529 ASN A C 1
ATOM 6689 O O . ASN A 1 512 ? -50.80179 59.31795 21.09849 1.000 24.27485 529 ASN A O 1
ATOM 6700 N N . GLY A 1 513 ? -49.84092 57.45185 20.31445 1.000 16.71732 530 GLY A N 1
ATOM 6701 C CA . GLY A 1 513 ? -51.03691 56.66344 20.46636 1.000 20.68467 530 GLY A CA 1
ATOM 6702 C C . GLY A 1 513 ? -52.03860 56.76855 19.34417 1.000 19.28421 530 GLY A C 1
ATOM 6703 O O . G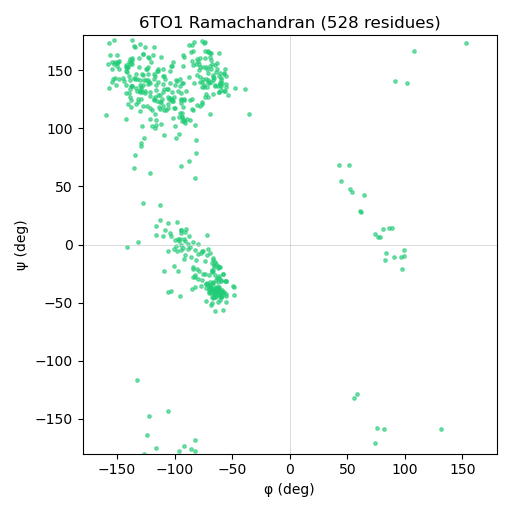LY A 1 513 ? -53.16118 56.26715 19.48735 1.000 25.90731 530 GLY A O 1
ATOM 6707 N N . GLU A 1 514 ? -51.65034 57.32294 18.20494 1.000 22.53428 531 GLU A N 1
ATOM 6708 C CA . GLU A 1 514 ? -52.52564 57.39630 17.04702 1.000 22.28458 531 GLU A CA 1
ATOM 6709 C C . GLU A 1 514 ? -52.42040 56.07887 16.28309 1.000 24.03848 531 GLU A C 1
ATOM 6710 O O . GLU A 1 514 ? -51.34020 55.73167 15.78565 1.000 22.67366 531 GLU A O 1
ATOM 6722 N N . SER A 1 515 ? -53.53089 55.35403 16.20303 1.000 22.98622 532 SER A N 1
ATOM 6723 C CA . SER A 1 515 ? -53.57115 54.02938 15.58559 1.000 24.47996 532 SER A CA 1
ATOM 6724 C C . SER A 1 515 ? -53.81922 54.11479 14.07292 1.000 22.17791 532 SER A C 1
ATOM 6725 O O . SER A 1 515 ? -54.05469 55.18389 13.50417 1.000 23.69698 532 SER A O 1
ATOM 6733 N N . ASN A 1 516 ? -53.70040 52.95975 13.41832 1.000 28.42876 533 ASN A N 1
ATOM 6734 C CA . ASN A 1 516 ? -53.96020 52.79551 11.98666 1.000 25.38022 533 ASN A CA 1
ATOM 6735 C C . ASN A 1 516 ? -53.03691 53.62571 11.09671 1.000 24.41652 533 ASN A C 1
ATOM 6736 O O . ASN A 1 516 ? -53.43099 54.03008 10.00375 1.000 30.22451 533 ASN A O 1
ATOM 6747 N N . GLN A 1 517 ? -51.82394 53.91879 11.55015 1.000 24.66767 534 GLN A N 1
ATOM 6748 C CA . GLN A 1 517 ? -50.80894 54.50899 10.68503 1.000 19.23077 534 GLN A CA 1
ATOM 6749 C C . GLN A 1 517 ? -50.27158 53.41012 9.76471 1.000 22.24411 534 GLN A C 1
ATOM 6750 O O . GLN A 1 517 ? -50.07871 52.27898 10.19501 1.000 24.01612 534 GLN A O 1
ATOM 6764 N N . GLN A 1 518 ? -49.98337 53.74553 8.51459 1.000 21.57428 535 GLN A N 1
ATOM 6765 C CA . GLN A 1 518 ? -49.68788 52.67900 7.55907 1.000 18.80123 535 GLN A CA 1
ATOM 6766 C C . GLN A 1 518 ? -48.51753 53.04311 6.67028 1.000 21.19042 535 GLN A C 1
ATOM 6767 O O . GLN A 1 518 ? -48.41874 54.17277 6.20355 1.000 22.24979 535 GLN A O 1
ATOM 6781 N N . LEU A 1 519 ? -47.62580 52.08183 6.46788 1.000 21.61894 536 LEU A N 1
ATOM 6782 C CA . LEU A 1 519 ? -46.45754 52.24046 5.62629 1.000 19.95893 536 LEU A CA 1
ATOM 6783 C C . LEU A 1 519 ? -46.31978 50.97884 4.78310 1.000 23.40742 536 LEU A C 1
ATOM 6784 O O . LEU A 1 519 ? -46.48489 49.86695 5.28455 1.000 22.49555 536 LEU A O 1
ATOM 6800 N N . ILE A 1 520 ? -46.03721 51.15448 3.50397 1.000 22.99505 537 ILE A N 1
ATOM 6801 C CA . ILE A 1 520 ? -45.94425 50.03531 2.56735 1.000 18.39895 537 ILE A CA 1
ATOM 6802 C C . ILE A 1 520 ? -44.47359 49.73807 2.32346 1.000 20.18803 537 ILE A C 1
ATOM 6803 O O . ILE A 1 520 ? -43.67168 50.64839 2.06044 1.000 23.03751 537 ILE A O 1
ATOM 6819 N N . PHE A 1 521 ? -44.10692 48.47104 2.43332 1.000 20.47569 538 PHE A N 1
ATOM 6820 C CA . PHE A 1 521 ? -42.72533 48.08413 2.21424 1.000 17.86935 538 PHE A CA 1
ATOM 6821 C C . PHE A 1 521 ? -42.36706 48.07668 0.72239 1.000 20.15171 538 PHE A C 1
ATOM 6822 O O . PHE A 1 521 ? -43.21761 47.82328 -0.12649 1.000 19.26806 538 PHE A O 1
ATOM 6839 N N . PRO A 1 522 ? -41.09721 48.30114 0.40812 1.000 18.19497 539 PRO A N 1
ATOM 6840 C CA . PRO A 1 522 ? -40.60258 48.08159 -0.95615 1.000 21.56280 539 PRO A CA 1
ATOM 6841 C C . PRO A 1 522 ? -40.74547 46.62989 -1.39282 1.000 21.86074 539 PRO A C 1
ATOM 6842 O O . PRO A 1 522 ? -40.93250 45.72170 -0.58063 1.000 21.67019 539 PRO A O 1
ATOM 6853 N N . ARG A 1 523 ? -40.62249 46.42760 -2.70276 1.000 23.15006 540 ARG A N 1
ATOM 6854 C CA . ARG A 1 523 ? -40.92434 45.14640 -3.34437 1.000 23.62033 540 ARG A CA 1
ATOM 6855 C C . ARG A 1 523 ? -39.67516 44.55874 -3.98701 1.000 19.12971 540 ARG A C 1
ATOM 6856 O O . ARG A 1 523 ? -39.30319 44.96829 -5.10116 1.000 22.32826 540 ARG A O 1
ATOM 6877 N N . PRO A 1 524 ? -39.01494 43.59106 -3.34516 1.000 18.76406 541 PRO A N 1
ATOM 6878 C CA . PRO A 1 524 ? -37.86121 42.94531 -3.97429 1.000 17.75918 541 PRO A CA 1
ATOM 6879 C C . PRO A 1 524 ? -38.24712 42.17607 -5.23407 1.000 16.34902 541 PRO A C 1
ATOM 6880 O O . PRO A 1 524 ? -39.34820 41.61850 -5.34968 1.000 19.70008 541 PRO A O 1
ATOM 6891 N N . THR A 1 525 ? -37.31662 42.12276 -6.17258 1.000 21.70194 542 THR A N 1
ATOM 6892 C CA . THR A 1 525 ? -37.54207 41.37636 -7.40424 1.000 19.92028 542 THR A CA 1
ATOM 6893 C C . THR A 1 525 ? -36.32614 40.51384 -7.68725 1.000 23.24422 542 THR A C 1
ATOM 6894 O O . THR A 1 525 ? -35.19652 40.95273 -7.48283 1.000 19.68755 542 THR A O 1
ATOM 6905 N N . VAL A 1 526 ? -36.55786 39.29215 -8.19511 1.000 21.30383 543 VAL A N 1
ATOM 6906 C CA . VAL A 1 526 ? -35.48284 38.32274 -8.32919 1.000 20.71254 543 VAL A CA 1
ATOM 6907 C C . VAL A 1 526 ? -35.65424 37.55678 -9.63832 1.000 20.16834 543 VAL A C 1
ATOM 6908 O O . VAL A 1 526 ? -36.77384 37.34225 -10.12248 1.000 20.93524 543 VAL A O 1
ATOM 6921 N N . LYS A 1 527 ? -34.52238 37.15744 -10.20071 1.000 22.33270 544 LYS A N 1
ATOM 6922 C CA . LYS A 1 527 ? -34.46710 36.20058 -11.31231 1.000 20.66206 544 LYS A CA 1
ATOM 6923 C C . LYS A 1 527 ? -33.73994 34.93864 -10.86182 1.000 22.22557 544 LYS A C 1
ATOM 6924 O O . LYS A 1 527 ? -32.72723 35.00400 -10.15476 1.000 23.19568 544 LYS A O 1
ATOM 6943 N N . LEU A 1 528 ? -34.28343 33.78609 -11.25347 1.000 23.85357 545 LEU A N 1
ATOM 6944 C CA . LEU A 1 528 ? -33.68062 32.51225 -10.89131 1.000 24.15841 545 LEU A CA 1
ATOM 6945 C C . LEU A 1 528 ? -32.27437 32.40743 -11.47898 1.000 21.81779 545 LEU A C 1
ATOM 6946 O O . LEU A 1 528 ? -31.99431 32.91120 -12.56859 1.000 26.33338 545 LEU A O 1
ATOM 6962 N N . GLY A 1 529 ? -31.38267 31.76002 -10.73292 1.000 27.71818 546 GLY A N 1
ATOM 6963 C CA . GLY A 1 529 ? -30.01472 31.57448 -11.18165 1.000 26.24113 546 GLY A CA 1
ATOM 6964 C C . GLY A 1 529 ? -29.71976 30.18912 -11.75568 1.000 28.25432 546 GLY A C 1
ATOM 6965 O O . GLY A 1 529 ? -28.71981 30.02511 -12.45861 1.000 24.55553 546 GLY A O 1
ATOM 6969 N N . TYR A 1 530 ? -30.56653 29.20077 -11.46061 1.000 24.15896 547 TYR A N 1
ATOM 6970 C CA . TYR A 1 530 ? -30.35488 27.81639 -11.88984 1.000 26.18762 547 TYR A CA 1
ATOM 6971 C C . TYR A 1 530 ? -31.65368 27.13675 -12.28421 1.000 30.57752 547 TYR A C 1
ATOM 6972 O O . TYR A 1 530 ? -32.65755 27.23145 -11.57970 1.000 23.59040 547 TYR A O 1
ATOM 6990 N N . GLY A 1 531 ? -31.61697 26.39008 -13.38968 1.000 22.00059 548 GLY A N 1
ATOM 6991 C CA . GLY A 1 531 ? -32.74163 25.59336 -13.81578 1.000 22.16094 548 GLY A CA 1
ATOM 6992 C C . GLY A 1 531 ? -32.40438 24.11049 -13.80150 1.000 24.85244 548 GLY A C 1
ATOM 6993 O O . GLY A 1 531 ? -31.34215 23.69459 -13.32389 1.000 23.37667 548 GLY A O 1
ATOM 6997 N N . VAL A 1 532 ? -33.36298 23.32099 -14.28511 1.000 21.40093 549 VAL A N 1
ATOM 6998 C CA . VAL A 1 532 ? -33.19779 21.87758 -14.38443 1.000 25.35775 549 VAL A CA 1
ATOM 6999 C C . VAL A 1 532 ? -33.73487 21.39273 -15.71869 1.000 27.88437 549 VAL A C 1
ATOM 7000 O O . VAL A 1 532 ? -34.56028 22.04244 -16.35924 1.000 24.24515 549 VAL A O 1
ATOM 7013 N N . ILE A 1 533 ? -33.25950 20.21505 -16.13173 1.000 27.25584 550 ILE A N 1
ATOM 7014 C CA . ILE A 1 533 ? -33.80964 19.50934 -17.27948 1.000 25.21506 550 ILE A CA 1
ATOM 7015 C C . ILE A 1 533 ? -34.08292 18.08707 -16.83482 1.000 29.73768 550 ILE A C 1
ATOM 7016 O O . ILE A 1 533 ? -33.16145 17.37060 -16.42810 1.000 24.31723 550 ILE A O 1
ATOM 7032 N N . LYS A 1 534 ? -35.35425 17.71752 -16.82219 1.000 22.78562 551 LYS A N 1
ATOM 7033 C CA . LYS A 1 534 ? -35.77734 16.39257 -16.43892 1.000 22.25867 551 LYS A CA 1
ATOM 7034 C C . LYS A 1 534 ? -35.88738 15.54955 -17.70835 1.000 20.39083 551 LYS A C 1
ATOM 7035 O O . LYS A 1 534 ? -36.34284 16.04024 -18.74563 1.000 23.31899 551 LYS A O 1
ATOM 7054 N N . ARG A 1 535 ? -35.44089 14.30016 -17.61867 1.000 24.47148 552 ARG A N 1
ATOM 7055 C CA . ARG A 1 535 ? -35.57929 13.32238 -18.69691 1.000 25.16509 552 ARG A CA 1
ATOM 7056 C C . ARG A 1 535 ? -36.57511 12.26048 -18.25669 1.000 21.48446 552 ARG A C 1
ATOM 7057 O O . ARG A 1 535 ? -36.43617 11.68120 -17.17281 1.000 28.92147 552 ARG A O 1
ATOM 7078 N N . HIS A 1 536 ? -37.60470 12.04634 -19.06923 1.000 22.64110 553 HIS A N 1
ATOM 7079 C CA . HIS A 1 536 ? -38.63724 11.06279 -18.79168 1.000 20.04146 553 HIS A CA 1
ATOM 7080 C C . HIS A 1 536 ? -38.56095 9.95880 -19.84591 1.000 18.44655 553 HIS A C 1
ATOM 7081 O O . HIS A 1 536 ? -38.17565 10.21119 -20.98860 1.000 22.06746 553 HIS A O 1
ATOM 7095 N N . TYR A 1 537 ? -38.93678 8.75067 -19.44580 1.000 23.41439 554 TYR A N 1
ATOM 7096 C CA . TYR A 1 537 ? -38.79195 7.54383 -20.26695 1.000 23.50649 554 TYR A CA 1
ATOM 7097 C C . TYR A 1 537 ? -40.14119 6.83927 -20.30350 1.000 23.33371 554 TYR A C 1
ATOM 7098 O O . TYR A 1 537 ? -40.53726 6.17505 -19.33951 1.000 25.44855 554 TYR A O 1
ATOM 7116 N N . VAL A 1 538 ? -40.85304 6.99680 -21.41747 1.000 22.23303 555 VAL A N 1
ATOM 7117 C CA . VAL A 1 538 ? -42.25696 6.62706 -21.47664 1.000 24.78833 555 VAL A CA 1
ATOM 7118 C C . VAL A 1 538 ? -42.56238 5.70646 -22.65297 1.000 24.27179 555 VAL A C 1
ATOM 7119 O O . VAL A 1 538 ? -41.83296 5.64051 -23.64190 1.000 23.12803 555 VAL A O 1
ATOM 7132 N N . LEU A 1 539 ? -43.72257 5.07552 -22.55959 1.000 22.88462 556 LEU A N 1
ATOM 7133 C CA . LEU A 1 539 ? -44.14466 3.99759 -23.43552 1.000 25.17313 556 LEU A CA 1
ATOM 7134 C C . LEU A 1 539 ? -45.03899 4.51949 -24.54919 1.000 35.26924 556 LEU A C 1
ATOM 7135 O O . LEU A 1 539 ? -45.96354 5.29834 -24.29659 1.000 30.60051 556 LEU A O 1
ATOM 7151 N N . VAL A 1 540 ? -44.74444 4.10720 -25.78270 1.000 25.32812 557 VAL A N 1
ATOM 7152 C CA . VAL A 1 540 ? -45.65857 4.30355 -26.90023 1.000 27.87876 557 VAL A CA 1
ATOM 7153 C C . VAL A 1 540 ? -45.97052 2.94110 -27.50596 1.000 33.19263 557 VAL A C 1
ATOM 7154 O O . VAL A 1 540 ? -45.24622 1.95424 -27.31695 1.000 28.62769 557 VAL A O 1
ATOM 7167 N N . ASN A 1 541 ? -47.06234 2.89019 -28.25103 1.000 32.07751 558 ASN A N 1
ATOM 7168 C CA . ASN A 1 541 ? -47.37684 1.65720 -28.93998 1.000 34.08404 558 ASN A CA 1
ATOM 7169 C C . ASN A 1 541 ? -46.65341 1.59291 -30.28413 1.000 29.43730 558 ASN A C 1
ATOM 7170 O O . ASN A 1 541 ? -45.83921 2.45387 -30.64704 1.000 30.53139 558 ASN A O 1
ATOM 7181 N N . LYS A 1 542 ? -46.97744 0.51160 -31.01575 1.000 38.92138 559 LYS A N 1
ATOM 7182 C CA . LYS A 1 542 ? -46.49171 0.27069 -32.37373 1.000 36.70245 559 LYS A CA 1
ATOM 7183 C C . LYS A 1 542 ? -46.62449 1.43091 -33.33191 1.000 36.81715 559 LYS A C 1
ATOM 7184 O O . LYS A 1 542 ? -45.86867 1.51139 -34.30073 1.000 38.40131 559 LYS A O 1
ATOM 7203 N N . ASP A 1 543 ? -47.68873 2.18579 -33.21624 1.000 37.86477 560 ASP A N 1
ATOM 7204 C CA . ASP A 1 543 ? -47.99968 3.27311 -34.09845 1.000 36.06211 560 ASP A CA 1
ATOM 7205 C C . ASP A 1 543 ? -47.49027 4.57008 -33.53392 1.000 35.61004 560 ASP A C 1
ATOM 7206 O O . ASP A 1 543 ? -47.83336 5.62916 -34.05131 1.000 35.80171 560 ASP A O 1
ATOM 7215 N N . GLY A 1 544 ? -46.64028 4.51181 -32.50730 1.000 38.10457 561 GLY A N 1
ATOM 7216 C CA . GLY A 1 544 ? -46.01324 5.71398 -32.00600 1.000 30.66126 561 GLY A CA 1
ATOM 7217 C C . GLY A 1 544 ? -46.88532 6.52315 -31.08140 1.000 35.66144 561 GLY A C 1
ATOM 7218 O O . GLY A 1 544 ? -46.55661 7.67735 -30.80676 1.000 40.19846 561 GLY A O 1
ATOM 7222 N N . GLN A 1 545 ? -47.98605 5.95674 -30.60183 1.000 36.91733 562 GLN A N 1
ATOM 7223 C CA . GLN A 1 545 ? -48.91025 6.70601 -29.76576 1.000 38.59670 562 GLN A CA 1
ATOM 7224 C C . GLN A 1 545 ? -48.57864 6.50767 -28.29648 1.000 33.77437 562 GLN A C 1
ATOM 7225 O O . GLN A 1 545 ? -48.29119 5.38605 -27.87608 1.000 32.94439 562 GLN A O 1
ATOM 7239 N N . PRO A 1 546 ? -48.64102 7.56764 -27.49451 1.000 33.73206 563 PRO A N 1
ATOM 7240 C CA . PRO A 1 546 ? -48.49464 7.38976 -26.04674 1.000 36.34948 563 PRO A CA 1
ATOM 7241 C C . PRO A 1 546 ? -49.61264 6.53092 -25.48845 1.000 37.67052 563 PRO A C 1
ATOM 7242 O O . PRO A 1 546 ? -50.78705 6.69538 -25.83670 1.000 39.21022 563 PRO A O 1
ATOM 7253 N N . ILE A 1 547 ? -49.23762 5.61157 -24.60915 1.000 28.89628 564 ILE A N 1
ATOM 7254 C CA . ILE A 1 547 ? -50.16800 4.61436 -24.10233 1.000 32.27337 564 ILE A CA 1
ATOM 7255 C C . ILE A 1 547 ? -49.88542 4.37464 -22.63383 1.000 32.81910 564 ILE A C 1
ATOM 7256 O O . ILE A 1 547 ? -48.76487 4.56975 -22.16286 1.000 32.08271 564 ILE A O 1
ATOM 7272 N N . GLN A 1 548 ? -50.91638 3.93477 -21.91528 1.000 44.94285 565 GLN A N 1
ATOM 7273 C CA . GLN A 1 548 ? -50.72256 3.31841 -20.61705 1.000 36.72589 565 GLN A CA 1
ATOM 7274 C C . GLN A 1 548 ? -50.17421 1.91231 -20.80425 1.000 42.71284 565 GLN A C 1
ATOM 7275 O O . GLN A 1 548 ? -50.05795 1.41326 -21.92547 1.000 42.70364 565 GLN A O 1
ATOM 7289 N N . ALA A 1 549 ? -49.82358 1.27641 -19.68524 1.000 33.07294 566 ALA A N 1
ATOM 7290 C CA . ALA A 1 549 ? -49.22544 -0.04983 -19.74524 1.000 39.62921 566 ALA A CA 1
ATOM 7291 C C . ALA A 1 549 ? -50.16317 -1.07311 -20.37787 1.000 49.75083 566 ALA A C 1
ATOM 7292 O O . ALA A 1 549 ? -49.69969 -2.05976 -20.96103 1.000 47.13725 566 ALA A O 1
ATOM 7299 N N . ASN A 1 550 ? -51.46952 -0.86021 -20.28769 1.000 43.85113 567 ASN A N 1
ATOM 7300 C CA . ASN A 1 550 ? -52.42645 -1.80578 -20.84550 1.000 48.52028 567 ASN A CA 1
ATOM 7301 C C . ASN A 1 550 ? -52.79245 -1.48363 -22.28623 1.000 48.91674 567 ASN A C 1
ATOM 7302 O O . ASN A 1 550 ? -53.64014 -2.17203 -22.86509 1.000 46.87336 567 ASN A O 1
ATOM 7313 N N . GLY A 1 551 ? -52.17881 -0.45769 -22.87071 1.000 37.79794 568 GLY A N 1
ATOM 7314 C CA . GLY A 1 551 ? -52.35239 -0.14682 -24.26801 1.000 33.23920 568 GLY A CA 1
ATOM 7315 C C . GLY A 1 551 ? -53.32227 0.96059 -24.56797 1.000 34.77194 568 GLY A C 1
ATOM 7316 O O . GLY A 1 551 ? -53.45050 1.35688 -25.73120 1.000 39.57110 568 GLY A O 1
ATOM 7320 N N . THR A 1 552 ? -54.00677 1.49338 -23.57306 1.000 45.91153 569 THR A N 1
ATOM 7321 C CA . THR A 1 552 ? -54.98584 2.51450 -23.89406 1.000 44.98861 569 THR A CA 1
ATOM 7322 C C . THR A 1 552 ? -54.27266 3.80832 -24.26223 1.000 37.88713 569 THR A C 1
ATOM 7323 O O . THR A 1 552 ? -53.40729 4.29313 -23.53710 1.000 49.05246 569 THR A O 1
ATOM 7334 N N . VAL A 1 553 ? -54.62660 4.34757 -25.42369 1.000 36.16329 570 VAL A N 1
ATOM 7335 C CA . VAL A 1 553 ? -54.01737 5.55206 -25.96437 1.000 42.77582 570 VAL A CA 1
ATOM 7336 C C . VAL A 1 553 ? -54.36027 6.73736 -25.08605 1.000 50.55675 570 VAL A C 1
ATOM 7337 O O . VAL A 1 553 ? -55.47680 6.83519 -24.55913 1.000 42.13515 570 VAL A O 1
ATOM 7350 N N . VAL A 1 554 ? -53.39002 7.63764 -24.91184 1.000 47.55250 571 VAL A N 1
ATOM 7351 C CA . VAL A 1 554 ? -53.58907 8.86359 -24.15300 1.000 45.51975 571 VAL A CA 1
ATOM 7352 C C . VAL A 1 554 ? -53.19530 10.04786 -25.02751 1.000 47.74116 571 VAL A C 1
ATOM 7353 O O . VAL A 1 554 ? -52.60380 9.89410 -26.09437 1.000 43.66782 571 VAL A O 1
ATOM 7366 N N . SER A 1 555 ? -53.52517 11.25204 -24.54596 1.000 35.20472 572 SER A N 1
ATOM 7367 C CA . SER A 1 555 ? -53.42217 12.45415 -25.35538 1.000 45.90545 572 SER A CA 1
ATOM 7368 C C . SER A 1 555 ? -52.00567 12.98098 -25.45880 1.000 32.44489 572 SER A C 1
ATOM 7369 O O . SER A 1 555 ? -51.69568 13.68418 -26.42497 1.000 51.58427 572 SER A O 1
ATOM 7377 N N . SER A 1 556 ? -51.13978 12.64284 -24.50738 1.000 45.30414 573 SER A N 1
ATOM 7378 C CA . SER A 1 556 ? -49.81653 13.23997 -24.46617 1.000 42.84071 573 SER A CA 1
ATOM 7379 C C . SER A 1 556 ? -48.82825 12.29089 -23.80585 1.000 35.24809 573 SER A C 1
ATOM 7380 O O . SER A 1 556 ? -49.19317 11.44606 -22.98630 1.000 31.77407 573 SER A O 1
ATOM 7388 N N . LEU A 1 557 ? -47.55745 12.46758 -24.16104 1.000 37.76830 574 LEU A N 1
ATOM 7389 C CA . LEU A 1 557 ? -46.50778 11.62692 -23.60811 1.000 34.70531 574 LEU A CA 1
ATOM 7390 C C . LEU A 1 557 ? -46.39094 11.80351 -22.10769 1.000 33.20536 574 LEU A C 1
ATOM 7391 O O . LEU A 1 557 ? -45.98484 10.87172 -21.40886 1.000 31.69845 574 LEU A O 1
ATOM 7407 N N . SER A 1 558 ? -46.73120 12.99054 -21.58814 1.000 32.17605 575 SER A N 1
ATOM 7408 C CA . SER A 1 558 ? -46.65151 13.17471 -20.14502 1.000 30.40876 575 SER A CA 1
ATOM 7409 C C . SER A 1 558 ? -47.63520 12.29378 -19.40374 1.000 28.60270 575 SER A C 1
ATOM 7410 O O . SER A 1 558 ? -47.49610 12.12384 -18.18928 1.000 43.38595 575 SER A O 1
ATOM 7418 N N . GLU A 1 559 ? -48.61630 11.72821 -20.10229 1.000 31.72424 576 GLU A N 1
ATOM 7419 C CA . GLU A 1 559 ? -49.57370 10.82122 -19.49355 1.000 36.50563 576 GLU A CA 1
ATOM 7420 C C . GLU A 1 559 ? -49.22120 9.35984 -19.71016 1.000 39.07978 576 GLU A C 1
ATOM 7421 O O . GLU A 1 559 ? -49.90528 8.48339 -19.17098 1.000 35.16895 576 GLU A O 1
ATOM 7433 N N . ALA A 1 560 ? -48.19437 9.07804 -20.50144 1.000 41.33491 577 ALA A N 1
ATOM 7434 C CA . ALA A 1 560 ? -47.90778 7.70485 -20.87177 1.000 40.00325 577 ALA A CA 1
ATOM 7435 C C . ALA A 1 560 ? -47.21809 6.96908 -19.73251 1.000 33.17152 577 ALA A C 1
ATOM 7436 O O . ALA A 1 560 ? -46.62721 7.56419 -18.82529 1.000 35.61229 577 ALA A O 1
ATOM 7443 N N . HIS A 1 561 ? -47.28131 5.64698 -19.81687 1.000 32.76490 578 HIS A N 1
ATOM 7444 C CA . HIS A 1 561 ? -46.65122 4.78531 -18.84287 1.000 29.34122 578 HIS A CA 1
ATOM 7445 C C . HIS A 1 561 ? -45.16417 5.07378 -18.72275 1.000 36.09698 578 HIS A C 1
ATOM 7446 O O . HIS A 1 561 ? -44.44680 5.16367 -19.72790 1.000 29.58403 578 HIS A O 1
ATOM 7460 N N . VAL A 1 562 ? -44.70645 5.20205 -17.48166 1.000 30.16868 579 VAL A N 1
ATOM 7461 C CA . VAL A 1 562 ? -43.30182 5.45227 -17.17707 1.000 34.21409 579 VAL A CA 1
ATOM 7462 C C . VAL A 1 562 ? -42.56375 4.12066 -17.09269 1.000 34.00237 579 VAL A C 1
ATOM 7463 O O . VAL A 1 562 ? -42.93067 3.24631 -16.29882 1.000 32.33529 579 VAL A O 1
ATOM 7476 N N . LEU A 1 563 ? -41.49928 3.97699 -17.89467 1.000 28.02379 580 LEU A N 1
ATOM 7477 C CA . LEU A 1 563 ? -40.75325 2.72388 -17.97484 1.000 30.72427 580 LEU A CA 1
ATOM 7478 C C . LEU A 1 563 ? -39.50652 2.69526 -17.10772 1.000 28.34418 580 LEU A C 1
ATOM 7479 O O . LEU A 1 563 ? -39.01045 1.61040 -16.78797 1.000 26.24162 580 LEU A O 1
ATOM 7495 N N . GLN A 1 564 ? -38.97840 3.85523 -16.75924 1.000 28.01396 581 GLN A N 1
ATOM 7496 C CA . GLN A 1 564 ? -37.69182 3.99804 -16.10659 1.000 27.89495 581 GLN A CA 1
ATOM 7497 C C . GLN A 1 564 ? -37.75042 5.30052 -15.31875 1.000 27.35343 581 GLN A C 1
ATOM 7498 O O . GLN A 1 564 ? -38.33817 6.27893 -15.78690 1.000 26.22445 581 GLN A O 1
ATOM 7512 N N . SER A 1 565 ? -37.13557 5.31721 -14.13557 1.000 28.14819 582 SER A N 1
ATOM 7513 C CA . SER A 1 565 ? -37.21023 6.50322 -13.28660 1.000 28.55197 582 SER A CA 1
ATOM 7514 C C . SER A 1 565 ? -36.73748 7.75455 -14.01522 1.000 21.13521 582 SER A C 1
ATOM 7515 O O . SER A 1 565 ? -35.70506 7.76043 -14.69755 1.000 26.00424 582 SER A O 1
ATOM 7523 N N . GLN A 1 566 ? -37.49101 8.83662 -13.85186 1.000 25.54489 583 GLN A N 1
ATOM 7524 C CA . GLN A 1 566 ? -37.04157 10.12515 -14.34848 1.000 26.93501 583 GLN A CA 1
ATOM 7525 C C . GLN A 1 566 ? -35.67056 10.44585 -13.76799 1.000 27.90496 583 GLN A C 1
ATOM 7526 O O . GLN A 1 566 ? -35.34339 10.04696 -12.64843 1.000 32.48104 583 GLN A O 1
ATOM 7540 N N . ASP A 1 567 ? -34.82950 11.10649 -14.56332 1.000 26.68676 584 ASP A N 1
ATOM 7541 C CA . ASP A 1 567 ? -33.53425 11.56247 -14.07439 1.000 31.30064 584 ASP A CA 1
ATOM 7542 C C . ASP A 1 567 ? -33.29343 12.98237 -14.57587 1.000 36.83312 584 ASP A C 1
ATOM 7543 O O . ASP A 1 567 ? -34.09299 13.54414 -15.32722 1.000 31.90157 584 ASP A O 1
ATOM 7552 N N . PHE A 1 568 ? -32.18183 13.56928 -14.15132 1.000 27.59415 585 PHE A N 1
ATOM 7553 C CA . PHE A 1 568 ? -31.82722 14.92166 -14.53013 1.000 26.28433 585 PHE A CA 1
ATOM 7554 C C . PHE A 1 568 ? -30.63485 14.91481 -15.46582 1.000 32.74788 585 PHE A C 1
ATOM 7555 O O . PHE A 1 568 ? -29.77712 14.02743 -15.39857 1.000 32.77848 585 PHE A O 1
ATOM 7572 N N . PHE A 1 569 ? -30.59280 15.93504 -16.31450 1.000 24.87277 586 PHE A N 1
ATOM 7573 C CA . PHE A 1 569 ? -29.52823 16.16384 -17.27563 1.000 28.56141 586 PHE A CA 1
ATOM 7574 C C . PHE A 1 569 ? -28.65758 17.31178 -16.80231 1.000 38.76869 586 PHE A C 1
ATOM 7575 O O . PHE A 1 569 ? -29.17009 18.37420 -16.43637 1.000 31.35014 586 PHE A O 1
ATOM 7592 N N . LEU A 1 570 ? -27.34459 17.11462 -16.85941 1.000 30.09201 587 LEU A N 1
ATOM 7593 C CA . LEU A 1 570 ? -26.37262 18.15604 -16.54368 1.000 31.26430 587 LEU A CA 1
ATOM 7594 C C . LEU A 1 570 ? -25.43184 18.35112 -17.72244 1.000 38.68293 587 LEU A C 1
ATOM 7595 O O . LEU A 1 570 ? -24.72636 17.40664 -18.10923 1.000 44.00511 587 LEU A O 1
ATOM 7611 N N . PRO A 1 571 ? -25.38045 19.51987 -18.32043 1.000 31.56539 588 PRO A N 1
ATOM 7612 C CA . PRO A 1 571 ? -24.51344 19.73206 -19.48188 1.000 39.22512 588 PRO A CA 1
ATOM 7613 C C . PRO A 1 571 ? -23.06307 19.86052 -19.03160 1.000 43.48203 588 PRO A C 1
ATOM 7614 O O . PRO A 1 571 ? -22.75305 19.84631 -17.84194 1.000 48.13947 588 PRO A O 1
ATOM 7625 N N . SER A 1 572 ? -22.16970 19.95540 -20.01361 1.000 47.44695 589 SER A N 1
ATOM 7626 C CA . SER A 1 572 ? -20.76945 20.22081 -19.72945 1.000 64.27417 589 SER A CA 1
ATOM 7627 C C . SER A 1 572 ? -20.53745 21.72591 -19.60374 1.000 56.72474 589 SER A C 1
ATOM 7628 O O . SER A 1 572 ? -21.36227 22.54937 -20.00237 1.000 54.94468 589 SER A O 1
ATOM 7636 N N . GLY A 1 573 ? -19.38689 22.07903 -19.05886 1.000 62.69746 590 GLY A N 1
ATOM 7637 C CA . GLY A 1 573 ? -19.03459 23.46049 -18.80893 1.000 69.50981 590 GLY A CA 1
ATOM 7638 C C . GLY A 1 573 ? -19.07975 23.79604 -17.32792 1.000 62.61178 590 GLY A C 1
ATOM 7639 O O . GLY A 1 573 ? -19.60385 23.05494 -16.49588 1.000 59.06549 590 GLY A O 1
ATOM 7643 N N . GLY A 1 574 ? -18.50608 24.94092 -17.01297 1.000 57.87608 591 GLY A N 1
ATOM 7644 C CA . GLY A 1 574 ? -18.47555 25.38843 -15.64152 1.000 67.61496 591 GLY A CA 1
ATOM 7645 C C . GLY A 1 574 ? -19.74790 26.09697 -15.24728 1.000 62.75162 591 GLY A C 1
ATOM 7646 O O . GLY A 1 574 ? -20.57693 26.46615 -16.07734 1.000 64.05493 591 GLY A O 1
ATOM 7650 N N . GLY A 1 575 ? -19.89961 26.28249 -13.94436 1.000 59.03588 592 GLY A N 1
ATOM 7651 C CA . GLY A 1 575 ? -20.99753 27.03271 -13.39663 1.000 54.79084 592 GLY A CA 1
ATOM 7652 C C . GLY A 1 575 ? -22.15520 26.18656 -12.92540 1.000 50.57637 592 GLY A C 1
ATOM 7653 O O . GLY A 1 575 ? -22.95074 26.64904 -12.10138 1.000 43.05293 592 GLY A O 1
ATOM 7657 N N . HIS A 1 576 ? -22.26945 24.96180 -13.41665 1.000 43.42130 593 HIS A N 1
ATOM 7658 C CA . HIS A 1 576 ? -23.36080 24.09729 -13.00460 1.000 39.04021 593 HIS A CA 1
ATOM 7659 C C . HIS A 1 576 ? -23.03962 23.43294 -11.67954 1.000 43.07695 593 HIS A C 1
ATOM 7660 O O . HIS A 1 576 ? -21.88116 23.31211 -11.27522 1.000 44.18428 593 HIS A O 1
ATOM 7674 N N . ILE A 1 577 ? -24.09679 23.05741 -10.97048 1.000 32.57630 594 ILE A N 1
ATOM 7675 C CA . ILE A 1 577 ? -23.98239 22.52047 -9.62617 1.000 35.60253 594 ILE A CA 1
ATOM 7676 C C . ILE A 1 577 ? -24.58666 21.12535 -9.60570 1.000 40.60507 594 ILE A C 1
ATOM 7677 O O . ILE A 1 577 ? -25.79911 20.96740 -9.80781 1.000 30.94282 594 ILE A O 1
ATOM 7693 N N . VAL A 1 578 ? -23.76055 20.12150 -9.30969 1.000 48.04207 595 VAL A N 1
ATOM 7694 C CA . VAL A 1 578 ? -24.24727 18.74516 -9.23335 1.000 47.09171 595 VAL A CA 1
ATOM 7695 C C . VAL A 1 578 ? -25.36482 18.69987 -8.20319 1.000 38.30825 595 VAL A C 1
ATOM 7696 O O . VAL A 1 578 ? -25.31854 19.43664 -7.20960 1.000 45.00445 595 VAL A O 1
ATOM 7709 N N . PRO A 1 579 ? -26.37457 17.83768 -8.37230 1.000 40.03418 596 PRO A N 1
ATOM 7710 C CA . PRO A 1 579 ? -26.52045 16.90946 -9.49496 1.000 46.95059 596 PRO A CA 1
ATOM 7711 C C . PRO A 1 579 ? -27.32780 17.41566 -10.68966 1.000 49.92293 596 PRO A C 1
ATOM 7712 O O . PRO A 1 579 ? -27.27934 16.79890 -11.75193 1.000 40.29591 596 PRO A O 1
ATOM 7723 N N . LYS A 1 580 ? -28.04554 18.53103 -10.53410 1.000 31.76290 597 LYS A N 1
ATOM 7724 C CA . LYS A 1 580 ? -29.07734 18.88245 -11.49389 1.000 28.34464 597 LYS A CA 1
ATOM 7725 C C . LYS A 1 580 ? -29.20590 20.35793 -11.83382 1.000 30.95441 597 LYS A C 1
ATOM 7726 O O . LYS A 1 580 ? -30.00454 20.68302 -12.72191 1.000 24.14013 597 LYS A O 1
ATOM 7745 N N . TRP A 1 581 ? -28.42045 21.25341 -11.22574 1.000 28.97487 598 TRP A N 1
ATOM 7746 C CA . TRP A 1 581 ? -28.68407 22.69154 -11.33321 1.000 25.70699 598 TRP A CA 1
ATOM 7747 C C . TRP A 1 581 ? -27.89241 23.32765 -12.47218 1.000 25.53971 598 TRP A C 1
ATOM 7748 O O . TRP A 1 581 ? -26.66951 23.48601 -12.39947 1.000 29.77893 598 TRP A O 1
ATOM 7769 N N . ILE A 1 582 ? -28.60555 23.72043 -13.52114 1.000 23.38058 599 ILE A N 1
ATOM 7770 C CA . ILE A 1 582 ? -28.00806 24.30059 -14.72019 1.000 27.06609 599 ILE A CA 1
ATOM 7771 C C . ILE A 1 582 ? -28.00351 25.81300 -14.56705 1.000 34.13957 599 ILE A C 1
ATOM 7772 O O . ILE A 1 582 ? -29.06592 26.43693 -14.46417 1.000 27.87556 599 ILE A O 1
ATOM 7788 N N . LYS A 1 583 ? -26.81031 26.39672 -14.57394 1.000 28.80324 600 LYS A N 1
ATOM 7789 C CA . LYS A 1 583 ? -26.67174 27.83669 -14.42615 1.000 37.43779 600 LYS A CA 1
ATOM 7790 C C . LYS A 1 583 ? -27.35650 28.57353 -15.56625 1.000 35.26063 600 LYS A C 1
ATOM 7791 O O . LYS A 1 583 ? -27.13687 28.27364 -16.74529 1.000 34.12174 600 LYS A O 1
ATOM 7810 N N . LEU A 1 584 ? -28.15849 29.57543 -15.20740 1.000 28.17189 601 LEU A N 1
ATOM 7811 C CA . LEU A 1 584 ? -28.97206 30.31466 -16.15200 1.000 24.46500 601 LEU A CA 1
ATOM 7812 C C . LEU A 1 584 ? -28.34364 31.65889 -16.47893 1.000 27.43486 601 LEU A C 1
ATOM 7813 O O . LEU A 1 584 ? -27.60582 32.23057 -15.66768 1.000 33.94095 601 LEU A O 1
ATOM 7829 N N . ASP A 1 585 ? -28.65035 32.16896 -17.67928 1.000 30.29660 602 ASP A N 1
ATOM 7830 C CA . ASP A 1 585 ? -28.24314 33.51600 -18.07031 1.000 37.95058 602 ASP A CA 1
ATOM 7831 C C . ASP A 1 585 ? -29.36536 34.46974 -17.67291 1.000 28.48392 602 ASP A C 1
ATOM 7832 O O . ASP A 1 585 ? -30.41573 34.51888 -18.32764 1.000 30.58823 602 ASP A O 1
ATOM 7841 N N . LYS A 1 586 ? -29.14699 35.22744 -16.59936 1.000 37.35249 603 LYS A N 1
ATOM 7842 C CA . LYS A 1 586 ? -30.19051 36.09257 -16.07825 1.000 33.69928 603 LYS A CA 1
ATOM 7843 C C . LYS A 1 586 ? -30.43674 37.31662 -16.93762 1.000 33.24839 603 LYS A C 1
ATOM 7844 O O . LYS A 1 586 ? -31.45566 37.99819 -16.73816 1.000 34.42187 603 LYS A O 1
ATOM 7863 N N . THR A 1 587 ? -29.52895 37.63014 -17.85893 1.000 34.90902 604 THR A N 1
ATOM 7864 C CA . THR A 1 587 ? -29.65542 38.84985 -18.64084 1.000 34.78372 604 THR A CA 1
ATOM 7865 C C . THR A 1 587 ? -30.56433 38.67709 -19.83701 1.000 35.92300 604 THR A C 1
ATOM 7866 O O . THR A 1 587 ? -30.73342 39.63150 -20.60617 1.000 37.14037 604 THR A O 1
ATOM 7877 N N . THR A 1 588 ? -31.16260 37.49905 -20.01223 1.000 33.34220 605 THR A N 1
ATOM 7878 C CA . THR A 1 588 ? -32.05000 37.29394 -21.14028 1.000 26.60575 605 THR A CA 1
ATOM 7879 C C . THR A 1 588 ? -33.25068 36.44605 -20.74828 1.000 29.44507 605 THR A C 1
ATOM 7880 O O . THR A 1 588 ? -33.20051 35.62943 -19.82449 1.000 32.26715 605 THR A O 1
ATOM 7891 N N . GLU A 1 589 ? -34.33505 36.66171 -21.47588 1.000 29.14323 606 GLU A N 1
ATOM 7892 C CA . GLU A 1 589 ? -35.52689 35.84036 -21.38338 1.000 34.70877 606 GLU A CA 1
ATOM 7893 C C . GLU A 1 589 ? -35.57650 34.79654 -22.49191 1.000 29.21374 606 GLU A C 1
ATOM 7894 O O . GLU A 1 589 ? -36.50937 33.99258 -22.52782 1.000 33.69498 606 GLU A O 1
ATOM 7906 N N . ALA A 1 590 ? -34.59135 34.78279 -23.39072 1.000 31.69013 607 ALA A N 1
ATOM 7907 C CA . ALA A 1 590 ? -34.56229 33.78501 -24.45245 1.000 31.33860 607 ALA A CA 1
ATOM 7908 C C . ALA A 1 590 ? -34.10597 32.45587 -23.86856 1.000 28.64179 607 ALA A C 1
ATOM 7909 O O . ALA A 1 590 ? -33.17527 32.40420 -23.05793 1.000 29.29702 607 ALA A O 1
ATOM 7916 N N . LEU A 1 591 ? -34.79551 31.38251 -24.24332 1.000 33.46929 608 LEU A N 1
ATOM 7917 C CA . LEU A 1 591 ? -34.40040 30.06935 -23.75771 1.000 25.67990 608 LEU A CA 1
ATOM 7918 C C . LEU A 1 591 ? -32.96957 29.77225 -24.17835 1.000 30.54572 608 LEU A C 1
ATOM 7919 O O . LEU A 1 591 ? -32.54527 30.10236 -25.29323 1.000 34.41597 608 LEU A O 1
ATOM 7935 N N . GLN A 1 592 ? -32.21690 29.19143 -23.25769 1.000 26.50939 609 GLN A N 1
ATOM 7936 C CA . GLN A 1 592 ? -30.91974 28.60469 -23.53905 1.000 29.28083 609 GLN A CA 1
ATOM 7937 C C . GLN A 1 592 ? -31.14581 27.11552 -23.80659 1.000 36.14546 609 GLN A C 1
ATOM 7938 O O . GLN A 1 592 ? -31.67857 26.39639 -22.94516 1.000 24.60175 609 GLN A O 1
ATOM 7952 N N . TYR A 1 593 ? -30.74210 26.65285 -24.98731 1.000 33.40651 610 TYR A N 1
ATOM 7953 C CA . TYR A 1 593 ? -31.04009 25.29145 -25.41825 1.000 27.14215 610 TYR A CA 1
ATOM 7954 C C . TYR A 1 593 ? -29.85735 24.37002 -25.16858 1.000 29.37990 610 TYR A C 1
ATOM 7955 O O . TYR A 1 593 ? -28.69820 24.76705 -25.31311 1.000 29.90696 610 TYR A O 1
ATOM 7973 N N . TYR A 1 594 ? -30.15887 23.15331 -24.73390 1.000 28.45868 611 TYR A N 1
ATOM 7974 C CA . TYR A 1 594 ? -29.15535 22.13511 -24.48985 1.000 30.93233 611 TYR A CA 1
ATOM 7975 C C . TYR A 1 594 ? -29.49653 20.89350 -25.30186 1.000 29.14617 611 TYR A C 1
ATOM 7976 O O . TYR A 1 594 ? -30.67243 20.62358 -25.57577 1.000 27.82666 611 TYR A O 1
ATOM 7994 N N . SER A 1 595 ? -28.45065 20.13832 -25.66503 1.000 35.91265 612 SER A N 1
ATOM 7995 C CA . SER A 1 595 ? -28.58261 18.91089 -26.45579 1.000 28.67533 612 SER A CA 1
ATOM 7996 C C . SER A 1 595 ? -28.66899 17.73437 -25.49571 1.000 25.41694 612 SER A C 1
ATOM 7997 O O . SER A 1 595 ? -27.67819 17.35343 -24.85619 1.000 32.81335 612 SER A O 1
ATOM 8005 N N . VAL A 1 596 ? -29.86412 17.18113 -25.35090 1.000 25.75723 613 VAL A N 1
ATOM 8006 C CA . VAL A 1 596 ? -30.15801 16.26652 -24.25515 1.000 23.64149 613 VAL A CA 1
ATOM 8007 C C . VAL A 1 596 ? -30.33529 14.86295 -24.82411 1.000 26.18805 613 VAL A C 1
ATOM 8008 O O . VAL A 1 596 ? -31.25764 14.64202 -25.62141 1.000 25.88932 613 VAL A O 1
ATOM 8021 N N . PRO A 1 597 ? -29.51534 13.89615 -24.41872 1.000 28.14876 614 PRO A N 1
ATOM 8022 C CA . PRO A 1 597 ? -29.72770 12.51956 -24.85633 1.000 33.57171 614 PRO A CA 1
ATOM 8023 C C . PRO A 1 597 ? -30.39344 11.70758 -23.76291 1.000 24.59516 614 PRO A C 1
ATOM 8024 O O . PRO A 1 597 ? -30.28111 12.03074 -22.57152 1.000 25.40826 614 PRO A O 1
ATOM 8035 N N . PRO A 1 598 ? -31.07020 10.61581 -24.11308 1.000 23.97274 615 PRO A N 1
ATOM 8036 C CA . PRO A 1 598 ? -31.52200 9.68420 -23.07353 1.000 22.75057 615 PRO A CA 1
ATOM 8037 C C . PRO A 1 598 ? -30.32428 8.98899 -22.42992 1.000 24.45571 615 PRO A C 1
ATOM 8038 O O . PRO A 1 598 ? -29.27071 8.81213 -23.04843 1.000 26.59444 615 PRO A O 1
ATOM 8049 N N . THR A 1 599 ? -30.47493 8.61146 -21.16561 1.000 27.71879 616 THR A N 1
ATOM 8050 C CA . THR A 1 599 ? -29.39259 7.87424 -20.52261 1.000 27.92870 616 THR A CA 1
ATOM 8051 C C . THR A 1 599 ? -29.17270 6.52248 -21.19029 1.000 33.81463 616 THR A C 1
ATOM 8052 O O . THR A 1 599 ? -28.05007 6.01669 -21.20686 1.000 30.63788 616 THR A O 1
ATOM 8063 N N . ASN A 1 600 ? -30.21956 5.92393 -21.74297 1.000 29.74032 617 ASN A N 1
ATOM 8064 C CA . ASN A 1 600 ? -30.04905 4.66003 -22.44689 1.000 30.57279 617 ASN A CA 1
ATOM 8065 C C . ASN A 1 600 ? -31.06688 4.56672 -23.56616 1.000 32.05241 617 ASN A C 1
ATOM 8066 O O . ASN A 1 600 ? -32.11713 5.19656 -23.52095 1.000 25.50208 617 ASN A O 1
ATOM 8077 N N . THR A 1 601 ? -30.75279 3.74739 -24.56947 1.000 24.55355 618 THR A N 1
ATOM 8078 C CA . THR A 1 601 ? -31.64391 3.55976 -25.71157 1.000 24.69710 618 THR A CA 1
ATOM 8079 C C . THR A 1 601 ? -32.36749 2.22283 -25.68943 1.000 26.55065 618 THR A C 1
ATOM 8080 O O . THR A 1 601 ? -33.23411 1.98888 -26.53997 1.000 24.98634 618 THR A O 1
ATOM 8091 N N . VAL A 1 602 ? -32.03974 1.36406 -24.73804 1.000 27.34451 619 VAL A N 1
ATOM 8092 C CA . VAL A 1 602 ? -32.74588 0.12560 -24.48691 1.000 25.48430 619 VAL A CA 1
ATOM 8093 C C . VAL A 1 602 ? -33.06749 0.04168 -23.00456 1.000 26.94713 619 VAL A C 1
ATOM 8094 O O . VAL A 1 602 ? -32.19542 0.26928 -22.15605 1.000 30.49163 619 VAL A O 1
ATOM 8107 N N . ILE A 1 603 ? -34.31589 -0.28265 -22.69167 1.000 21.94295 620 ILE A N 1
ATOM 8108 C CA . ILE A 1 603 ? -34.75741 -0.44172 -21.31195 1.000 25.55258 620 ILE A CA 1
ATOM 8109 C C . ILE A 1 603 ? -35.29455 -1.84891 -21.13077 1.000 30.89072 620 ILE A C 1
ATOM 8110 O O . ILE A 1 603 ? -36.20299 -2.27566 -21.85562 1.000 27.72496 620 ILE A O 1
ATOM 8126 N N . THR A 1 604 ? -34.78562 -2.54068 -20.12214 1.000 28.56923 621 THR A N 1
ATOM 8127 C CA . THR A 1 604 ? -35.29554 -3.84825 -19.73872 1.000 28.90762 621 THR A CA 1
ATOM 8128 C C . THR A 1 604 ? -35.91878 -3.73264 -18.36090 1.000 34.37890 621 THR A C 1
ATOM 8129 O O . THR A 1 604 ? -35.21595 -3.41145 -17.39572 1.000 32.86822 621 THR A O 1
ATOM 8140 N N . THR A 1 605 ? -37.22095 -4.01059 -18.27523 1.000 34.86909 622 THR A N 1
ATOM 8141 C CA . THR A 1 605 ? -37.98885 -3.84649 -17.05259 1.000 35.26989 622 THR A CA 1
ATOM 8142 C C . THR A 1 605 ? -37.82582 -5.06410 -16.14458 1.000 42.77756 622 THR A C 1
ATOM 8143 O O . THR A 1 605 ? -37.21340 -6.06921 -16.51501 1.000 36.33788 622 THR A O 1
ATOM 8154 N N . ALA A 1 606 ? -38.39623 -4.95887 -14.93571 1.000 38.27694 623 ALA A N 1
ATOM 8155 C CA . ALA A 1 606 ? -38.28420 -6.03550 -13.95500 1.000 43.20126 623 ALA A CA 1
ATOM 8156 C C . ALA A 1 606 ? -38.97083 -7.30854 -14.43956 1.000 42.46126 623 ALA A C 1
ATOM 8157 O O . ALA A 1 606 ? -38.49999 -8.42052 -14.17032 1.000 46.18548 623 ALA A O 1
ATOM 8164 N N . ASP A 1 607 ? -40.08974 -7.17170 -15.13355 1.000 41.18008 624 ASP A N 1
ATOM 8165 C CA . ASP A 1 607 ? -40.77698 -8.33615 -15.67117 1.000 34.04242 624 ASP A CA 1
ATOM 8166 C C . ASP A 1 607 ? -40.02862 -8.97620 -16.87701 1.000 34.71463 624 ASP A C 1
ATOM 8167 O O . ASP A 1 607 ? -40.58686 -9.88100 -17.50246 1.000 42.07964 624 ASP A O 1
ATOM 8176 N N . GLY A 1 608 ? -38.81111 -8.54429 -17.20591 1.000 37.32008 625 GLY A N 1
ATOM 8177 C CA . GLY A 1 608 ? -38.06684 -9.10944 -18.31279 1.000 36.25210 625 GLY A CA 1
ATOM 8178 C C . GLY A 1 608 ? -38.39110 -8.53852 -19.67851 1.000 35.08113 625 GLY A C 1
ATOM 8179 O O . GLY A 1 608 ? -37.71171 -8.89121 -20.65157 1.000 35.67894 625 GLY A O 1
ATOM 8183 N N . LYS A 1 609 ? -39.40827 -7.68572 -19.78843 1.000 33.39420 626 LYS A N 1
ATOM 8184 C CA . LYS A 1 609 ? -39.74753 -7.06200 -21.05724 1.000 25.99474 626 LYS A CA 1
ATOM 8185 C C . LYS A 1 609 ? -38.69153 -6.04106 -21.44108 1.000 27.64131 626 LYS A C 1
ATOM 8186 O O . LYS A 1 609 ? -38.05742 -5.41633 -20.58879 1.000 26.94994 626 LYS A O 1
ATOM 8205 N N . ARG A 1 610 ? -38.48046 -5.89486 -22.74958 1.000 24.42593 627 ARG A N 1
ATOM 8206 C CA . ARG A 1 610 ? -37.46895 -4.99276 -23.27161 1.000 24.46918 627 ARG A CA 1
ATOM 8207 C C . ARG A 1 610 ? -38.10245 -3.98247 -24.21670 1.000 26.53249 627 ARG A C 1
ATOM 8208 O O . ARG A 1 610 ? -38.99951 -4.32239 -24.99792 1.000 23.70984 627 ARG A O 1
ATOM 8229 N N . TYR A 1 611 ? -37.61540 -2.73877 -24.13499 1.000 21.96656 628 TYR A N 1
ATOM 8230 C CA . TYR A 1 611 ? -38.18148 -1.59520 -24.84282 1.000 22.97727 628 TYR A CA 1
ATOM 8231 C C . TYR A 1 611 ? -37.07190 -0.86095 -25.56722 1.000 23.37324 628 TYR A C 1
ATOM 8232 O O . TYR A 1 611 ? -35.98686 -0.64551 -25.00778 1.000 23.98921 628 TYR A O 1
ATOM 8250 N N . ARG A 1 612 ? -37.33950 -0.45013 -26.80903 1.000 19.85445 629 ARG A N 1
ATOM 8251 C CA . ARG A 1 612 ? -36.31813 0.22061 -27.58335 1.000 18.22043 629 ARG A CA 1
ATOM 8252 C C . ARG A 1 612 ? -36.74340 1.63957 -27.91237 1.000 21.69179 629 ARG A C 1
ATOM 8253 O O . ARG A 1 612 ? -37.92401 1.90849 -28.17549 1.000 21.70805 629 ARG A O 1
ATOM 8274 N N . PHE A 1 613 ? -35.75429 2.51814 -27.92831 1.000 20.24694 630 PHE A N 1
ATOM 8275 C CA . PHE A 1 613 ? -35.97567 3.93932 -28.15713 1.000 22.30615 630 PHE A CA 1
ATOM 8276 C C . PHE A 1 613 ? -36.51300 4.19714 -29.55396 1.000 25.37739 630 PHE A C 1
ATOM 8277 O O . PHE A 1 613 ? -36.01785 3.65529 -30.54943 1.000 26.63466 630 PHE A O 1
ATOM 8294 N N . VAL A 1 614 ? -37.49674 5.09362 -29.63444 1.000 22.61422 631 VAL A N 1
ATOM 8295 C CA . VAL A 1 614 ? -38.09220 5.49048 -30.90113 1.000 21.45386 631 VAL A CA 1
ATOM 8296 C C . VAL A 1 614 ? -38.31827 6.99562 -30.88113 1.000 29.66717 631 VAL A C 1
ATOM 8297 O O . VAL A 1 614 ? -38.45448 7.61650 -29.82659 1.000 24.60522 631 VAL A O 1
ATOM 8310 N N . GLU A 1 615 ? -38.36552 7.58608 -32.06545 1.000 23.61215 632 GLU A N 1
ATOM 8311 C CA . GLU A 1 615 ? -38.67699 9.00604 -32.23343 1.000 23.86532 632 GLU A CA 1
ATOM 8312 C C . GLU A 1 615 ? -40.06159 9.08076 -32.86786 1.000 30.28799 632 GLU A C 1
ATOM 8313 O O . GLU A 1 615 ? -40.27249 8.56207 -33.97059 1.000 31.18045 632 GLU A O 1
ATOM 8325 N N . VAL A 1 616 ? -41.02040 9.63833 -32.13736 1.000 29.19685 633 VAL A N 1
ATOM 8326 C CA . VAL A 1 616 ? -42.40523 9.67879 -32.60206 1.000 27.90112 633 VAL A CA 1
ATOM 8327 C C . VAL A 1 616 ? -42.90278 11.11086 -32.45978 1.000 34.63536 633 VAL A C 1
ATOM 8328 O O . VAL A 1 616 ? -42.19486 11.96151 -31.90023 1.000 28.50370 633 VAL A O 1
ATOM 8341 N N . PRO A 1 617 ? -44.09446 11.42946 -32.96153 1.000 34.73083 634 PRO A N 1
ATOM 8342 C CA . PRO A 1 617 ? -44.59120 12.80829 -32.85178 1.000 31.13488 634 PRO A CA 1
ATOM 8343 C C . PRO A 1 617 ? -44.63491 13.25122 -31.40066 1.000 34.72619 634 PRO A C 1
ATOM 8344 O O . PRO A 1 617 ? -45.11006 12.52097 -30.51985 1.000 33.41168 634 PRO A O 1
ATOM 8355 N N . GLY A 1 618 ? -44.09891 14.44446 -31.15850 1.000 35.06112 635 GLY A N 1
ATOM 8356 C CA . GLY A 1 618 ? -44.06564 15.01652 -29.83774 1.000 41.61270 635 GLY A CA 1
ATOM 8357 C C . GLY A 1 618 ? -42.92995 14.55679 -28.96073 1.000 34.51768 635 GLY A C 1
ATOM 8358 O O . GLY A 1 618 ? -42.67934 15.18891 -27.92710 1.000 31.13909 635 GLY A O 1
ATOM 8362 N N . SER A 1 619 ? -42.22327 13.49532 -29.32561 1.000 25.63937 636 SER A N 1
ATOM 8363 C CA . SER A 1 619 ? -41.22280 12.94505 -28.42248 1.000 24.00296 636 SER A CA 1
ATOM 8364 C C . SER A 1 619 ? -39.85982 13.56550 -28.69951 1.000 24.98978 636 SER A C 1
ATOM 8365 O O . SER A 1 619 ? -39.60347 14.15367 -29.76363 1.000 26.59307 636 SER A O 1
ATOM 8373 N N . THR A 1 620 ? -38.98057 13.43140 -27.71994 1.000 21.71479 637 THR A N 1
ATOM 8374 C CA . THR A 1 620 ? -37.67771 14.06459 -27.80427 1.000 21.05636 637 THR A CA 1
ATOM 8375 C C . THR A 1 620 ? -36.72085 13.16769 -28.58781 1.000 23.44791 637 THR A C 1
ATOM 8376 O O . THR A 1 620 ? -36.57175 11.98992 -28.24913 1.000 24.16358 637 THR A O 1
ATOM 8387 N N . PRO A 1 621 ? -36.09047 13.67493 -29.63948 1.000 26.62973 638 PRO A N 1
ATOM 8388 C CA . PRO A 1 621 ? -35.14107 12.85105 -30.39713 1.000 23.38792 638 PRO A CA 1
ATOM 8389 C C . PRO A 1 621 ? -33.84701 12.66139 -29.62677 1.000 28.06307 638 PRO A C 1
ATOM 8390 O O . PRO A 1 621 ? -33.62363 13.23281 -28.55523 1.000 26.40833 638 PRO A O 1
ATOM 8401 N N . ASN A 1 622 ? -32.98348 11.82234 -30.18992 1.000 24.64234 639 ASN A N 1
ATOM 8402 C CA . ASN A 1 622 ? -31.71060 11.50327 -29.55413 1.000 25.91459 639 ASN A CA 1
ATOM 8403 C C . ASN A 1 622 ? -30.54117 12.06694 -30.35130 1.000 34.85791 639 ASN A C 1
ATOM 8404 O O . ASN A 1 622 ? -30.17187 11.50845 -31.39269 1.000 27.27887 639 ASN A O 1
ATOM 8415 N N . PRO A 1 623 ? -29.92624 13.16583 -29.91962 1.000 27.24665 640 PRO A N 1
ATOM 8416 C CA . PRO A 1 623 ? -30.34406 13.99744 -28.77674 1.000 26.89993 640 PRO A CA 1
ATOM 8417 C C . PRO A 1 623 ? -31.38971 15.02733 -29.18614 1.000 26.50520 640 PRO A C 1
ATOM 8418 O O . PRO A 1 623 ? -31.66033 15.22149 -30.38627 1.000 27.63250 640 PRO A O 1
ATOM 8429 N N . GLY A 1 624 ? -31.95974 15.70567 -28.19501 1.000 27.40406 641 GLY A N 1
ATOM 8430 C CA . GLY A 1 624 ? -32.99462 16.68245 -28.44395 1.000 26.08047 641 GLY A CA 1
ATOM 8431 C C . GLY A 1 624 ? -32.68816 18.01193 -27.77889 1.000 29.75109 641 GLY A C 1
ATOM 8432 O O . GLY A 1 624 ? -32.04666 18.07866 -26.73279 1.000 29.77782 641 GLY A O 1
ATOM 8436 N N . GLN A 1 625 ? -33.11645 19.07556 -28.44745 1.000 26.30281 642 GLN A N 1
ATOM 8437 C CA . GLN A 1 625 ? -32.94807 20.43982 -27.95703 1.000 27.04087 642 GLN A CA 1
ATOM 8438 C C . GLN A 1 625 ? -33.99739 20.72544 -26.88795 1.000 22.24274 642 GLN A C 1
ATOM 8439 O O . GLN A 1 625 ? -35.20146 20.63969 -27.16300 1.000 25.79225 642 GLN A O 1
ATOM 8453 N N . ILE A 1 626 ? -33.53556 21.03352 -25.67024 1.000 26.77734 643 ILE A N 1
ATOM 8454 C CA . ILE A 1 626 ? -34.39681 21.38821 -24.54778 1.000 25.61509 643 ILE A CA 1
ATOM 8455 C C . ILE A 1 626 ? -33.91624 22.74203 -24.02360 1.000 23.87749 643 ILE A C 1
ATOM 8456 O O . ILE A 1 626 ? -32.71925 22.91602 -23.75747 1.000 26.85005 643 ILE A O 1
ATOM 8472 N N . GLY A 1 627 ? -34.84431 23.67733 -23.85626 1.000 26.39725 644 GLY A N 1
ATOM 8473 C CA . GLY A 1 627 ? -34.50373 25.05689 -23.51550 1.000 29.60406 644 GLY A CA 1
ATOM 8474 C C . GLY A 1 627 ? -35.07873 25.48359 -22.17357 1.000 22.44513 644 GLY A C 1
ATOM 8475 O O . GLY A 1 627 ? -36.18476 25.07727 -21.80981 1.000 21.06740 644 GLY A O 1
ATOM 8479 N N . ILE A 1 628 ? -34.29453 26.27808 -21.44301 1.000 26.11248 645 ILE A N 1
ATOM 8480 C CA . ILE A 1 628 ? -34.67804 26.79761 -20.13295 1.000 20.67613 645 ILE A CA 1
ATOM 8481 C C . ILE A 1 628 ? -34.25424 28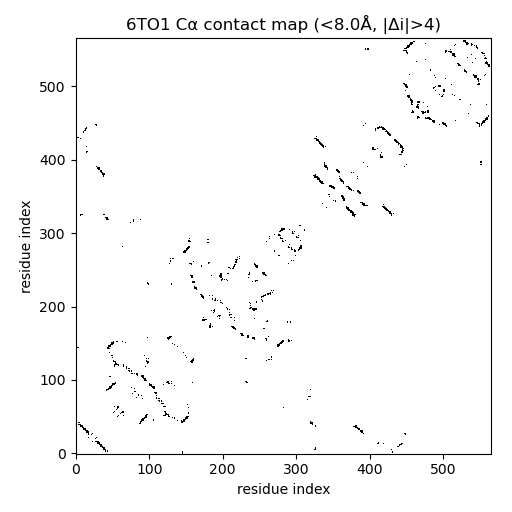.25732 -20.01725 1.000 24.89523 645 ILE A C 1
ATOM 8482 O O . ILE A 1 628 ? -33.38026 28.74407 -20.74230 1.000 26.51516 645 ILE A O 1
ATOM 8498 N N . SER A 1 629 ? -34.89868 28.96093 -19.08126 1.000 25.17828 646 SER A N 1
ATOM 8499 C CA . SER A 1 629 ? -34.56530 30.35372 -18.79733 1.000 22.83902 646 SER A CA 1
ATOM 8500 C C . SER A 1 629 ? -34.93374 30.64476 -17.34762 1.000 19.36116 646 SER A C 1
ATOM 8501 O O . SER A 1 629 ? -35.55544 29.82433 -16.67246 1.000 22.59026 646 SER A O 1
ATOM 8509 N N . TRP A 1 630 ? -34.61704 31.85717 -16.88843 1.000 26.79072 647 TRP A N 1
ATOM 8510 C CA . TRP A 1 630 ? -35.01933 32.24146 -15.53777 1.000 25.27817 647 TRP A CA 1
ATOM 8511 C C . TRP A 1 630 ? -36.52862 32.33570 -15.38179 1.000 21.19112 647 TRP A C 1
ATOM 8512 O O . TRP A 1 630 ? -37.02983 32.16320 -14.26327 1.000 22.45733 647 TRP A O 1
ATOM 8533 N N A LYS A 1 631 ? -37.26443 32.56587 -16.46804 0.475 22.22816 648 LYS A N 1
ATOM 8534 N N B LYS A 1 631 ? -37.26655 32.55742 -16.46529 0.525 22.21948 648 LYS A N 1
ATOM 8535 C CA A LYS A 1 631 ? -38.71945 32.57365 -16.39937 0.475 24.68774 648 LYS A CA 1
ATOM 8536 C CA B LYS A 1 631 ? -38.72010 32.56733 -16.38702 0.525 24.69415 648 LYS A CA 1
ATOM 8537 C C A LYS 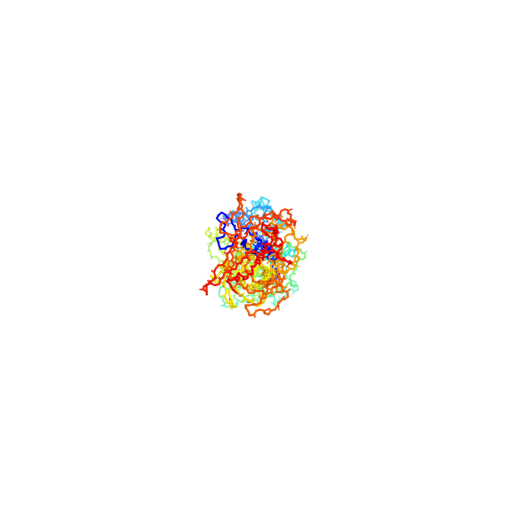A 1 631 ? -39.32667 31.18900 -16.57637 0.475 22.57677 648 LYS A C 1
ATOM 8538 C C B LYS A 1 631 ? -39.34268 31.19592 -16.60709 0.525 22.59317 648 LYS A C 1
ATOM 8539 O O A LYS A 1 631 ? -40.43349 30.93420 -16.09021 0.475 21.53011 648 LYS A O 1
ATOM 8540 O O B LYS A 1 631 ? -40.47704 30.96350 -16.17739 0.525 21.52084 648 LYS A O 1
ATOM 8577 N N . LYS A 1 632 ? -38.64465 30.28767 -17.27951 1.000 21.86842 649 LYS A N 1
ATOM 8578 C CA . LYS A 1 632 ? -39.16221 28.94967 -17.56318 1.000 23.26480 649 LYS A CA 1
ATOM 8579 C C . LYS A 1 632 ? -38.01739 27.99007 -17.27028 1.000 25.92969 649 LYS A C 1
ATOM 8580 O O . LYS A 1 632 ? -37.29175 27.56448 -18.17546 1.000 26.97492 649 LYS A O 1
ATOM 8600 N N . PRO A 1 633 ? -37.80845 27.65100 -15.99896 1.000 22.29265 650 PRO A N 1
ATOM 8601 C CA . PRO A 1 633 ? -36.53112 27.05265 -15.58669 1.000 22.15312 650 PRO A CA 1
ATOM 8602 C C . PRO A 1 633 ? -36.52015 25.53913 -15.48407 1.000 20.33648 650 PRO A C 1
ATOM 8603 O O . PRO A 1 633 ? -35.50920 25.00340 -15.02358 1.000 26.60371 650 PRO A O 1
ATOM 8614 N N . ALA A 1 634 ? -37.60638 24.86012 -15.85802 1.000 24.33518 651 ALA A N 1
ATOM 8615 C CA . ALA A 1 634 ? -37.73086 23.40975 -15.69489 1.000 21.50115 651 ALA A CA 1
ATOM 8616 C C . ALA A 1 634 ? -38.10441 22.79541 -17.04271 1.000 22.03118 651 ALA A C 1
ATOM 8617 O O . ALA A 1 634 ? -39.28144 22.72249 -17.41199 1.000 22.45516 651 ALA A O 1
ATOM 8624 N N . GLY A 1 635 ? -37.09645 22.39848 -17.80059 1.000 24.66124 652 GLY A N 1
ATOM 8625 C CA . GLY A 1 635 ? -37.34782 21.69524 -19.03645 1.000 28.37986 652 GLY A CA 1
ATOM 8626 C C . GLY A 1 635 ? -37.65466 20.22245 -18.81685 1.000 19.40022 652 GLY A C 1
ATOM 8627 O O . GLY A 1 635 ? -37.31751 19.61549 -17.78943 1.000 24.16807 652 GLY A O 1
ATOM 8631 N N . ASN A 1 636 ? -38.32519 19.62207 -19.80770 1.000 22.72601 653 ASN A N 1
ATOM 8632 C CA . ASN A 1 636 ? -38.73493 18.22528 -19.70840 1.000 22.61830 653 ASN A CA 1
ATOM 8633 C C . ASN A 1 636 ? -38.53958 17.57526 -21.06888 1.000 24.61147 653 ASN A C 1
ATOM 8634 O O . ASN A 1 636 ? -39.11607 18.03205 -22.05783 1.000 22.22745 653 ASN A O 1
ATOM 8645 N N . ALA A 1 637 ? -37.71574 16.53940 -21.11477 1.000 23.41221 654 ALA A N 1
ATOM 8646 C CA . ALA A 1 637 ? -37.57599 15.69367 -22.29630 1.000 23.84247 654 ALA A CA 1
ATOM 8647 C C . ALA A 1 637 ? -38.39326 14.43366 -22.09171 1.000 24.16439 654 ALA A C 1
ATOM 8648 O O . ALA A 1 637 ? -38.38393 13.84185 -20.99862 1.000 23.03825 654 ALA A O 1
ATOM 8655 N N . TYR A 1 638 ? -39.10497 14.02971 -23.14756 1.000 23.16738 655 TYR A N 1
ATOM 8656 C CA . TYR A 1 638 ? -39.90362 12.80854 -23.15656 1.000 16.35293 655 TYR A CA 1
ATOM 8657 C C . 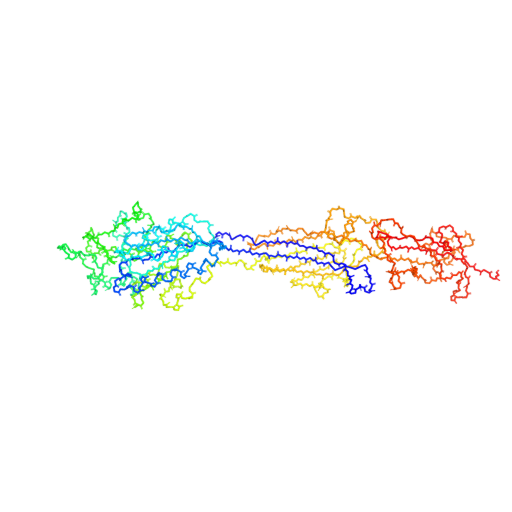TYR A 1 638 ? -39.29850 11.87044 -24.19981 1.000 17.74093 655 TYR A C 1
ATOM 8658 O O . TYR A 1 638 ? -39.49390 12.05650 -25.39898 1.000 23.55378 655 TYR A O 1
ATOM 8676 N N . PHE A 1 639 ? -38.55970 10.87861 -23.72869 1.000 24.31466 656 PHE A N 1
ATOM 8677 C CA . PHE A 1 639 ? -38.00075 9.85429 -24.60328 1.000 22.17968 656 PHE A CA 1
ATOM 8678 C C . PHE A 1 639 ? -38.98135 8.69343 -24.67945 1.000 21.74120 656 PHE A C 1
ATOM 8679 O O . PHE A 1 639 ? -39.36022 8.14311 -23.65714 1.000 19.20595 656 PHE A O 1
ATOM 8696 N N . ALA A 1 640 ? -39.38443 8.33601 -25.90415 1.000 20.52720 657 ALA A N 1
ATOM 8697 C CA . ALA A 1 640 ? -40.37652 7.30857 -26.17282 1.000 23.94321 657 ALA A CA 1
ATOM 8698 C C . ALA A 1 640 ? -39.70819 5.97084 -26.46476 1.000 19.19573 657 ALA A C 1
ATOM 8699 O O . ALA A 1 640 ? -38.64597 5.91065 -27.09118 1.000 20.82105 657 ALA A O 1
ATOM 8706 N N . TYR A 1 641 ? -40.32864 4.91357 -25.97989 1.000 18.19704 658 TYR A N 1
ATOM 8707 C CA . TYR A 1 641 ? -39.86303 3.54670 -26.17046 1.000 19.62458 658 TYR A CA 1
ATOM 8708 C C . TYR A 1 641 ? -41.05032 2.67643 -26.53483 1.000 24.89227 658 TYR A C 1
ATOM 8709 O O . TYR A 1 641 ? -42.13880 2.85664 -25.97682 1.000 25.83725 658 TYR A O 1
ATOM 8727 N N . LYS A 1 642 ? -40.83348 1.70635 -27.42572 1.000 24.24779 659 LYS A N 1
ATOM 8728 C CA . LYS A 1 642 ? -41.83103 0.68596 -27.68102 1.000 25.35407 659 LYS A CA 1
ATOM 8729 C C . LYS A 1 642 ? -41.29277 -0.70502 -27.37795 1.000 25.63321 659 LYS A C 1
ATOM 8730 O O . LYS A 1 642 ? -40.08440 -0.96760 -27.38504 1.000 25.26085 659 LYS A O 1
ATOM 8749 N N . LEU A 1 643 ? -42.23800 -1.59717 -27.11541 1.000 24.34449 660 LEU A N 1
ATOM 8750 C CA . LEU A 1 643 ? -41.92757 -2.97647 -26.78691 1.000 31.21182 660 LEU A CA 1
ATOM 8751 C C . LEU A 1 643 ? -41.19330 -3.65941 -27.93247 1.000 29.12904 660 LEU A C 1
ATOM 8752 O O . LEU A 1 643 ? -41.58891 -3.53770 -29.10336 1.000 24.74614 660 LEU A O 1
ATOM 8768 N N . LEU A 1 644 ? -40.09032 -4.33016 -27.58470 1.000 26.87771 661 LEU A N 1
ATOM 8769 C CA . LEU A 1 644 ? -39.43953 -5.27539 -28.48301 1.000 26.42843 661 LEU A CA 1
ATOM 8770 C C . LEU A 1 644 ? -40.12084 -6.62476 -28.36002 1.000 24.82594 661 LEU A C 1
ATOM 8771 O O . LEU A 1 644 ? -40.03101 -7.26722 -27.30654 1.000 27.47864 661 LEU A O 1
ATOM 8787 N N . ASN A 1 645 ? -40.75495 -7.08994 -29.43293 1.000 19.91708 662 ASN A N 1
ATOM 8788 C CA . ASN A 1 645 ? -41.41090 -8.39246 -29.40565 1.000 20.40182 662 ASN A CA 1
ATOM 8789 C C . ASN A 1 645 ? -40.45988 -9.45420 -29.94253 1.000 27.32735 662 ASN A C 1
ATOM 8790 O O . ASN A 1 645 ? -39.96583 -9.32935 -31.05815 1.000 21.87220 662 ASN A O 1
ATOM 8801 N N . TYR A 1 646 ? -40.20698 -10.48760 -29.15422 1.000 24.47825 663 TYR A N 1
ATOM 8802 C CA . TYR A 1 646 ? -39.35856 -11.59363 -29.57269 1.000 24.04815 663 TYR A CA 1
ATOM 8803 C C . TYR A 1 646 ? -40.17031 -12.75801 -30.12506 1.000 27.46380 663 TYR A C 1
ATOM 8804 O O . TYR A 1 646 ? -39.60170 -13.80373 -30.46194 1.000 24.37319 663 TYR A O 1
ATOM 8822 N N . TRP A 1 647 ? -41.48344 -12.59454 -30.19965 1.000 30.82523 664 TRP A N 1
ATOM 8823 C CA . TRP A 1 647 ? -42.39202 -13.48173 -30.90893 1.000 35.34557 664 TRP A CA 1
ATOM 8824 C C . TRP A 1 647 ? -43.78249 -12.87209 -30.83839 1.000 32.34096 664 TRP A C 1
ATOM 8825 O O . TRP A 1 647 ? -44.59807 -13.13262 -31.70798 1.000 42.42550 664 TRP A O 1
#